Protein AF-0000000070935917 (afdb_homodimer)

pLDDT: mean 79.62, std 14.54, range [25.77, 95.5]

Foldseek 3Di:
DPLDQAQEDEQEFAAFAFAAPLFADPVVLVVRLVGLPVSSVVRCVVCVVRNLVDAQGEYEYEAAPLLVDPFGRRRSRSVSRVNVVVVQVVCQVVCVVSNYHYAYEYEYLAPDVNLPLVRRLVNLVNRRVRHDPVVCVQQDPVNSVLLSVQVSVVSVVAHHHPCVQRVVLVCCRSPPPDRDNYDYHDDPVVVVVSVVCVVDDVVVNVVVSVVRRDDDRPPPPPPD/DPLDQAQEDEQEFAAFAFAAPLFADPVVLVVRLVGLPVSSVVRCVVCVVRNLVDAQGEYEYEAAPLLVDPFGRRRSRSVSRVNVVVVQVVCQVVCVVSNYHYAYEYEYLAPDVNLPLVRRLVNLVNRRVRHDPVVCVQQDPVNSVLLSVQVSVVSVVAHHHPCVQRVVLVCCRSPPPDRDNYDYHGDPVVVVVSVVCVVDDVVVNVVVSVVRRDDDSPPPPPPD

Structure (mmCIF, N/CA/C/O backbone):
data_AF-0000000070935917-model_v1
#
loop_
_entity.id
_entity.type
_entity.pdbx_description
1 polymer 'Dehydrogenase, putative'
#
loop_
_atom_site.group_PDB
_atom_site.id
_atom_site.type_symbol
_atom_site.label_atom_id
_atom_site.label_alt_id
_atom_site.label_comp_id
_atom_site.label_asym_id
_atom_site.label_entity_id
_atom_site.label_seq_id
_atom_site.pdbx_PDB_ins_code
_atom_site.Cartn_x
_atom_site.Cartn_y
_atom_site.Cartn_z
_atom_site.occupancy
_atom_site.B_iso_or_equiv
_atom_site.auth_seq_id
_atom_site.auth_comp_id
_atom_site.auth_asym_id
_atom_site.auth_atom_id
_atom_site.pdbx_PDB_model_num
ATOM 1 N N . MET A 1 1 ? 21.953 -15.141 -29.781 1 29.53 1 MET A N 1
ATOM 2 C CA . MET A 1 1 ? 22.469 -14.352 -28.672 1 29.53 1 MET A CA 1
ATOM 3 C C . MET A 1 1 ? 22.125 -15.008 -27.328 1 29.53 1 MET A C 1
ATOM 5 O O . MET A 1 1 ? 20.969 -15.344 -27.078 1 29.53 1 MET A O 1
ATOM 9 N N . SER A 1 2 ? 22.938 -15.688 -26.672 1 35.59 2 SER A N 1
ATOM 10 C CA . SER A 1 2 ? 22.828 -16.5 -25.469 1 35.59 2 SER A CA 1
ATOM 11 C C . SER A 1 2 ? 22.109 -15.758 -24.359 1 35.59 2 SER A C 1
ATOM 13 O O . SER A 1 2 ? 22.578 -14.727 -23.875 1 35.59 2 SER A O 1
ATOM 15 N N . ILE A 1 3 ? 20.953 -15.406 -24.516 1 44.88 3 ILE A N 1
ATOM 16 C CA . ILE A 1 3 ? 20.25 -14.602 -23.516 1 44.88 3 ILE A CA 1
ATOM 17 C C . ILE A 1 3 ? 20.609 -15.102 -22.125 1 44.88 3 ILE A C 1
ATOM 19 O O . ILE A 1 3 ? 20.375 -16.266 -21.781 1 44.88 3 ILE A O 1
ATOM 23 N N . ALA A 1 4 ? 21.703 -14.57 -21.516 1 51.06 4 ALA A N 1
ATOM 24 C CA . ALA A 1 4 ? 22.406 -14.766 -20.266 1 51.06 4 ALA A CA 1
ATOM 25 C C . ALA A 1 4 ? 21.438 -14.891 -19.094 1 51.06 4 ALA A C 1
ATOM 27 O O . ALA A 1 4 ? 20.344 -14.336 -19.141 1 51.06 4 ALA A O 1
ATOM 28 N N . ALA A 1 5 ? 21.531 -15.992 -18.391 1 67.06 5 ALA A N 1
ATOM 29 C CA . ALA A 1 5 ? 20.859 -16.312 -17.141 1 67.06 5 ALA A CA 1
ATOM 30 C C . ALA A 1 5 ? 21.031 -15.195 -16.125 1 67.06 5 ALA A C 1
ATOM 32 O O . ALA A 1 5 ? 22.078 -14.539 -16.078 1 67.06 5 ALA A O 1
ATOM 33 N N . LEU A 1 6 ? 19.938 -14.492 -15.805 1 73 6 LEU A N 1
ATOM 34 C CA . LEU A 1 6 ? 19.953 -13.461 -14.773 1 73 6 LEU A CA 1
ATOM 35 C C . LEU A 1 6 ? 19.875 -14.078 -13.383 1 73 6 LEU A C 1
ATOM 37 O O . LEU A 1 6 ? 19 -14.906 -13.117 1 73 6 LEU A O 1
ATOM 41 N N . TRP A 1 7 ? 20.844 -13.844 -12.57 1 82.88 7 TRP A N 1
ATOM 42 C CA . TRP A 1 7 ? 20.906 -14.391 -11.219 1 82.88 7 TRP A CA 1
ATOM 43 C C . TRP A 1 7 ? 20.047 -13.57 -10.258 1 82.88 7 TRP A C 1
ATOM 45 O O . TRP A 1 7 ? 19.375 -14.133 -9.391 1 82.88 7 TRP A O 1
ATOM 55 N N . ALA A 1 8 ? 20.141 -12.289 -10.516 1 88.62 8 ALA A N 1
ATOM 56 C CA . ALA A 1 8 ? 19.422 -11.445 -9.578 1 88.62 8 ALA A CA 1
ATOM 57 C C . ALA A 1 8 ? 18.984 -10.141 -10.242 1 88.62 8 ALA A C 1
ATOM 59 O O . ALA A 1 8 ? 19.609 -9.68 -11.188 1 88.62 8 ALA A O 1
ATOM 60 N N . VAL A 1 9 ? 17.922 -9.617 -9.82 1 88.38 9 VAL A N 1
ATOM 61 C CA . VAL A 1 9 ? 17.469 -8.281 -10.195 1 88.38 9 VAL A CA 1
ATOM 62 C C . VAL A 1 9 ? 17.219 -7.453 -8.945 1 88.38 9 VAL A C 1
ATOM 64 O O . VAL A 1 9 ? 16.672 -7.957 -7.957 1 88.38 9 VAL A O 1
ATOM 67 N N . VAL A 1 10 ? 17.766 -6.281 -8.969 1 88.38 10 VAL A N 1
ATOM 68 C CA . VAL A 1 10 ? 17.516 -5.324 -7.895 1 88.38 10 VAL A CA 1
ATOM 69 C C . VAL A 1 10 ? 16.625 -4.188 -8.406 1 88.38 10 VAL A C 1
ATOM 71 O O . VAL A 1 10 ? 17.031 -3.445 -9.312 1 88.38 10 VAL A O 1
ATOM 74 N N . ALA A 1 11 ? 15.477 -4.105 -7.91 1 89.5 11 ALA A N 1
ATOM 75 C CA . ALA A 1 11 ? 14.57 -3.012 -8.242 1 89.5 11 ALA A CA 1
ATOM 76 C C . ALA A 1 11 ? 14.641 -1.902 -7.199 1 89.5 11 ALA A C 1
ATOM 78 O O . ALA A 1 11 ? 14.125 -2.053 -6.09 1 89.5 11 ALA A O 1
ATOM 79 N N . ASN A 1 12 ? 15.219 -0.738 -7.461 1 78.12 12 ASN A N 1
ATOM 80 C CA . ASN A 1 12 ? 15.461 0.344 -6.512 1 78.12 12 ASN A CA 1
ATOM 81 C C . ASN A 1 12 ? 14.805 1.645 -6.965 1 78.12 12 ASN A C 1
ATOM 83 O O . ASN A 1 12 ? 14.922 2.672 -6.293 1 78.12 12 ASN A O 1
ATOM 87 N N . ALA A 1 13 ? 13.883 1.7 -7.727 1 71.38 13 ALA A N 1
ATOM 88 C CA . ALA A 1 13 ? 13.281 2.965 -8.133 1 71.38 13 ALA A CA 1
ATOM 89 C C . ALA A 1 13 ? 12.422 3.551 -7.02 1 71.38 13 ALA A C 1
ATOM 91 O O . ALA A 1 13 ? 11.703 2.82 -6.332 1 71.38 13 ALA A O 1
ATOM 92 N N . GLY A 1 14 ? 12.797 4.824 -6.664 1 74.5 14 GLY A N 1
ATOM 93 C CA . GLY A 1 14 ? 11.961 5.477 -5.672 1 74.5 14 GLY A CA 1
ATOM 94 C C . GLY A 1 14 ? 12.211 6.969 -5.566 1 74.5 14 GLY A C 1
ATOM 95 O O . GLY A 1 14 ? 13.328 7.438 -5.824 1 74.5 14 GLY A O 1
ATOM 96 N N . MET A 1 15 ? 11.195 7.672 -5.5 1 76.81 15 MET A N 1
ATOM 97 C CA . MET A 1 15 ? 11.242 9.102 -5.207 1 76.81 15 MET A CA 1
ATOM 98 C C . MET A 1 15 ? 10.477 9.414 -3.924 1 76.81 15 MET A C 1
ATOM 100 O O . MET A 1 15 ? 9.469 8.773 -3.625 1 76.81 15 MET A O 1
ATOM 104 N N . MET A 1 16 ? 11.07 10.32 -3.258 1 78.25 16 MET A N 1
ATOM 105 C CA . MET A 1 16 ? 10.383 10.773 -2.055 1 78.25 16 MET A CA 1
ATOM 106 C C . MET A 1 16 ? 9.547 12.016 -2.342 1 78.25 16 MET A C 1
ATOM 108 O O . MET A 1 16 ? 9.945 12.867 -3.133 1 78.25 16 MET A O 1
ATOM 112 N N . SER A 1 17 ? 8.477 12.117 -1.799 1 79.88 17 SER A N 1
ATOM 113 C CA . SER A 1 17 ? 7.621 13.297 -1.825 1 79.88 17 SER A CA 1
ATOM 114 C C . SER A 1 17 ? 7.09 13.625 -0.435 1 79.88 17 SER A C 1
ATOM 116 O O . SER A 1 17 ? 6.664 12.727 0.301 1 79.88 17 SER A O 1
ATOM 118 N N . ALA A 1 18 ? 7.266 14.891 -0.138 1 82.06 18 ALA A N 1
ATOM 119 C CA . ALA A 1 18 ? 6.785 15.336 1.167 1 82.06 18 ALA A CA 1
ATOM 120 C C . ALA A 1 18 ? 5.707 16.406 1.019 1 82.06 18 ALA A C 1
ATOM 122 O O . ALA A 1 18 ? 5.75 17.219 0.088 1 82.06 18 ALA A O 1
ATOM 123 N N . GLY A 1 19 ? 4.852 16.391 1.912 1 86.31 19 GLY A N 1
ATOM 124 C CA . GLY A 1 19 ? 3.725 17.297 1.941 1 86.31 19 GLY A CA 1
ATOM 125 C C . GLY A 1 19 ? 2.463 16.688 2.518 1 86.31 19 GLY A C 1
ATOM 126 O O . GLY A 1 19 ? 2.375 15.461 2.66 1 86.31 19 GLY A O 1
ATOM 127 N N . GLU A 1 20 ? 1.587 17.547 2.869 1 88.44 20 GLU A N 1
ATOM 128 C CA . GLU A 1 20 ? 0.308 17.047 3.355 1 88.44 20 GLU A CA 1
ATOM 129 C C . GLU A 1 20 ? -0.547 16.516 2.209 1 88.44 20 GLU A C 1
ATOM 131 O O . GLU A 1 20 ? -0.36 16.906 1.056 1 88.44 20 GLU A O 1
ATOM 136 N N . LEU A 1 21 ? -1.466 15.703 2.496 1 90.5 21 LEU A N 1
ATOM 137 C CA . LEU A 1 21 ? -2.287 15 1.517 1 90.5 21 LEU A CA 1
ATOM 138 C C . LEU A 1 21 ? -3.084 15.984 0.667 1 90.5 21 LEU A C 1
ATOM 140 O O . LEU A 1 21 ? -3.377 15.711 -0.499 1 90.5 21 LEU A O 1
ATOM 144 N N . GLU A 1 22 ? -3.395 17.109 1.253 1 90.38 22 GLU A N 1
ATOM 145 C CA . GLU A 1 22 ? -4.195 18.078 0.511 1 90.38 22 GLU A CA 1
ATOM 146 C C . GLU A 1 22 ? -3.322 18.938 -0.406 1 90.38 22 GLU A C 1
ATOM 148 O O . GLU A 1 22 ? -3.834 19.703 -1.226 1 90.38 22 GLU A O 1
ATOM 153 N N . TRP A 1 23 ? -2.084 18.766 -0.272 1 90 23 TRP A N 1
ATOM 154 C CA . TRP A 1 23 ? -1.171 19.594 -1.049 1 90 23 TRP A CA 1
ATOM 155 C C . TRP A 1 23 ? -0.775 18.906 -2.35 1 90 23 TRP A C 1
ATOM 157 O O . TRP A 1 23 ? -0.753 17.672 -2.424 1 90 23 TRP A O 1
ATOM 167 N N . GLY A 1 24 ? -0.461 19.766 -3.408 1 86.25 24 GLY A N 1
ATOM 168 C CA . GLY A 1 24 ? 0.058 19.234 -4.66 1 86.25 24 GLY A CA 1
ATOM 169 C C . GLY A 1 24 ? -1.029 18.906 -5.664 1 86.25 24 GLY A C 1
ATOM 170 O O . GLY A 1 24 ? -2.219 19.031 -5.363 1 86.25 24 GLY A O 1
ATOM 171 N N . SER A 1 25 ? -0.598 18.484 -6.789 1 85.38 25 SER A N 1
ATOM 172 C CA . SER A 1 25 ? -1.517 18.109 -7.863 1 85.38 25 SER A CA 1
ATOM 173 C C . SER A 1 25 ? -1.709 16.609 -7.93 1 85.38 25 SER A C 1
ATOM 175 O O . SER A 1 25 ? -0.859 15.844 -7.461 1 85.38 25 SER A O 1
ATOM 177 N N . SER A 1 26 ? -2.834 16.234 -8.508 1 87.5 26 SER A N 1
ATOM 178 C CA . SER A 1 26 ? -3.105 14.82 -8.727 1 87.5 26 SER A CA 1
ATOM 179 C C . SER A 1 26 ? -2.055 14.188 -9.633 1 87.5 26 SER A C 1
ATOM 181 O O . SER A 1 26 ? -1.711 13.016 -9.469 1 87.5 26 SER A O 1
ATOM 183 N N . ASP A 1 27 ? -1.574 14.938 -10.508 1 89.62 27 ASP A N 1
ATOM 184 C CA . ASP A 1 27 ? -0.59 14.43 -11.461 1 89.62 27 ASP A CA 1
ATOM 185 C C . ASP A 1 27 ? 0.722 14.086 -10.758 1 89.62 27 ASP A C 1
ATOM 187 O O . ASP A 1 27 ? 1.396 13.125 -11.141 1 89.62 27 ASP A O 1
ATOM 191 N N . SER A 1 28 ? 1.029 14.852 -9.812 1 88 28 SER A N 1
ATOM 192 C CA . SER A 1 28 ? 2.26 14.586 -9.078 1 88 28 SER A CA 1
ATOM 193 C C . SER A 1 28 ? 2.172 13.266 -8.312 1 88 28 SER A C 1
ATOM 195 O O . SER A 1 28 ? 3.156 12.523 -8.227 1 88 28 SER A O 1
ATOM 197 N N . VAL A 1 29 ? 1.066 13.016 -7.812 1 90.56 29 VAL A N 1
ATOM 198 C CA . VAL A 1 29 ? 0.858 11.773 -7.074 1 90.56 29 VAL A CA 1
ATOM 199 C C . VAL A 1 29 ? 0.938 10.586 -8.031 1 90.56 29 VAL A C 1
ATOM 201 O O . VAL A 1 29 ? 1.59 9.586 -7.734 1 90.56 29 VAL A O 1
ATOM 204 N N . ARG A 1 30 ? 0.267 10.734 -9.141 1 93.31 30 ARG A N 1
ATOM 205 C CA . ARG A 1 30 ? 0.304 9.68 -10.141 1 93.31 30 ARG A CA 1
ATOM 206 C C . ARG A 1 30 ? 1.732 9.414 -10.609 1 93.31 30 ARG A C 1
ATOM 208 O O . ARG A 1 30 ? 2.121 8.258 -10.805 1 93.31 30 ARG A O 1
ATOM 215 N N . TYR A 1 31 ? 2.443 10.445 -10.781 1 91.69 31 TYR A N 1
ATOM 216 C CA . TYR A 1 31 ? 3.828 10.297 -11.211 1 91.69 31 TYR A CA 1
ATOM 217 C C . TYR A 1 31 ? 4.648 9.555 -10.164 1 91.69 31 TYR A C 1
ATOM 219 O O . TYR A 1 31 ? 5.484 8.711 -10.5 1 91.69 31 TYR A O 1
ATOM 227 N N . LEU A 1 32 ? 4.453 9.922 -8.953 1 91.19 32 LEU A N 1
ATOM 228 C CA . LEU A 1 32 ? 5.117 9.227 -7.855 1 91.19 32 LEU A CA 1
ATOM 229 C C . LEU A 1 32 ? 4.852 7.73 -7.914 1 91.19 32 LEU A C 1
ATOM 231 O O . LEU A 1 32 ? 5.777 6.922 -7.785 1 91.19 32 LEU A O 1
ATOM 235 N N . PHE A 1 33 ? 3.639 7.316 -8.133 1 94.81 33 PHE A N 1
ATOM 236 C CA . PHE A 1 33 ? 3.271 5.906 -8.211 1 94.81 33 PHE A CA 1
ATOM 237 C C . PHE A 1 33 ? 3.867 5.262 -9.461 1 94.81 33 PHE A C 1
ATOM 239 O O . PHE A 1 33 ? 4.219 4.082 -9.445 1 94.81 33 PHE A O 1
ATOM 246 N N . GLU A 1 34 ? 3.881 6.051 -10.531 1 94.81 34 GLU A N 1
ATOM 247 C CA . GLU A 1 34 ? 4.496 5.543 -11.758 1 94.81 34 GLU A CA 1
ATOM 248 C C . GLU A 1 34 ? 5.941 5.117 -11.508 1 94.81 34 GLU A C 1
ATOM 250 O O . GLU A 1 34 ? 6.379 4.074 -12 1 94.81 34 GLU A O 1
ATOM 255 N N . VAL A 1 35 ? 6.625 5.867 -10.781 1 92.38 35 VAL A N 1
ATOM 256 C CA . VAL A 1 35 ? 8.039 5.617 -10.523 1 92.38 35 VAL A CA 1
ATOM 257 C C . VAL A 1 35 ? 8.18 4.559 -9.43 1 92.38 35 VAL A C 1
ATOM 259 O O . VAL A 1 35 ? 8.797 3.512 -9.641 1 92.38 35 VAL A O 1
ATOM 262 N N . ASN A 1 36 ? 7.566 4.781 -8.297 1 92.81 36 ASN A N 1
ATOM 263 C CA . ASN A 1 36 ? 7.816 3.982 -7.102 1 92.81 36 ASN A CA 1
ATOM 264 C C . ASN A 1 36 ? 7.145 2.617 -7.188 1 92.81 36 ASN A C 1
ATOM 266 O O . ASN A 1 36 ? 7.625 1.645 -6.605 1 92.81 36 ASN A O 1
ATOM 270 N N . VAL A 1 37 ? 6.012 2.551 -7.875 1 95.44 37 VAL A N 1
ATOM 271 C CA . VAL A 1 37 ? 5.223 1.322 -7.848 1 95.44 37 VAL A CA 1
ATOM 272 C C . VAL A 1 37 ? 5.293 0.633 -9.203 1 95.44 37 VAL A C 1
ATOM 274 O O . VAL A 1 37 ? 5.906 -0.428 -9.344 1 95.44 37 VAL A O 1
ATOM 277 N N . PHE A 1 38 ? 4.852 1.309 -10.234 1 95.44 38 PHE A N 1
ATOM 278 C CA . PHE A 1 38 ? 4.75 0.665 -11.539 1 95.44 38 PHE A CA 1
ATOM 279 C C . PHE A 1 38 ? 6.133 0.457 -12.148 1 95.44 38 PHE A C 1
ATOM 281 O O . PHE A 1 38 ? 6.359 -0.518 -12.867 1 95.44 38 PHE A O 1
ATOM 288 N N . GLY A 1 39 ? 7.02 1.406 -11.898 1 93.5 39 GLY A N 1
ATOM 289 C CA . GLY A 1 39 ? 8.391 1.188 -12.32 1 93.5 39 GLY A CA 1
ATOM 290 C C . GLY A 1 39 ? 9 -0.08 -11.742 1 93.5 39 GLY A C 1
ATOM 291 O O . GLY A 1 39 ? 9.625 -0.855 -12.469 1 93.5 39 GLY A O 1
ATOM 292 N N . VAL A 1 40 ? 8.781 -0.301 -10.484 1 93.62 40 VAL A N 1
ATOM 293 C CA . VAL A 1 40 ? 9.281 -1.485 -9.805 1 93.62 40 VAL A CA 1
ATOM 294 C C . VAL A 1 40 ? 8.625 -2.736 -10.375 1 93.62 40 VAL A C 1
ATOM 296 O O . VAL A 1 40 ? 9.305 -3.709 -10.703 1 93.62 40 VAL A O 1
ATOM 299 N N . VAL A 1 41 ? 7.324 -2.74 -10.508 1 94.56 41 VAL A N 1
ATOM 300 C CA . VAL A 1 41 ? 6.562 -3.867 -11.039 1 94.56 41 VAL A CA 1
ATOM 301 C C . VAL A 1 41 ? 7.07 -4.227 -12.438 1 94.56 41 VAL A C 1
ATOM 303 O O . VAL A 1 41 ? 7.316 -5.398 -12.734 1 94.56 41 VAL A O 1
ATOM 306 N N . ASN A 1 42 ? 7.242 -3.219 -13.242 1 93 42 ASN A N 1
ATOM 307 C CA . ASN A 1 42 ? 7.648 -3.438 -14.633 1 93 42 ASN A CA 1
ATOM 308 C C . ASN A 1 42 ? 9.047 -4.047 -14.719 1 93 42 ASN A C 1
ATOM 310 O O . ASN A 1 42 ? 9.273 -4.973 -15.492 1 93 42 ASN A O 1
ATOM 314 N N . VAL A 1 43 ? 9.953 -3.555 -13.945 1 92.25 43 VAL A N 1
ATOM 315 C CA . VAL A 1 43 ? 11.32 -4.055 -13.945 1 92.25 43 VAL A CA 1
ATOM 316 C C . VAL A 1 43 ? 11.336 -5.523 -13.531 1 92.25 43 VAL A C 1
ATOM 318 O O . VAL A 1 43 ? 11.984 -6.348 -14.18 1 92.25 43 VAL A O 1
ATOM 321 N N . VAL A 1 44 ? 10.625 -5.848 -12.547 1 93.31 44 VAL A N 1
ATOM 322 C CA . VAL A 1 44 ? 10.609 -7.211 -12.039 1 93.31 44 VAL A CA 1
ATOM 323 C C . VAL A 1 44 ? 9.953 -8.141 -13.062 1 93.31 44 VAL A C 1
ATOM 325 O O . VAL A 1 44 ? 10.492 -9.203 -13.383 1 93.31 44 VAL A O 1
ATOM 328 N N . LYS A 1 45 ? 8.812 -7.758 -13.547 1 91.75 45 LYS A N 1
ATOM 329 C CA . LYS A 1 45 ? 8.094 -8.57 -14.531 1 91.75 45 LYS A CA 1
ATOM 330 C C . LYS A 1 45 ? 8.969 -8.867 -15.742 1 91.75 45 LYS A C 1
ATOM 332 O O . LYS A 1 45 ? 8.938 -9.977 -16.281 1 91.75 45 LYS A O 1
ATOM 337 N N . MET A 1 46 ? 9.688 -7.883 -16.156 1 88.62 46 MET A N 1
ATOM 338 C CA . MET A 1 46 ? 10.555 -8.039 -17.328 1 88.62 46 MET A CA 1
ATOM 339 C C . MET A 1 46 ? 11.695 -9.016 -17.031 1 88.62 46 MET A C 1
ATOM 341 O O . MET A 1 46 ? 12.164 -9.711 -17.922 1 88.62 46 MET A O 1
ATOM 345 N N . ALA A 1 47 ? 12.078 -9.094 -15.82 1 91.06 47 ALA A N 1
ATOM 346 C CA . ALA A 1 47 ? 13.234 -9.906 -15.438 1 91.06 47 ALA A CA 1
ATOM 347 C C . ALA A 1 47 ? 12.828 -11.352 -15.188 1 91.06 47 ALA A C 1
ATOM 349 O O . ALA A 1 47 ? 13.656 -12.266 -15.305 1 91.06 47 ALA A O 1
ATOM 350 N N . LEU A 1 48 ? 11.586 -11.609 -14.875 1 91.06 48 LEU A N 1
ATOM 351 C CA . LEU A 1 48 ? 11.125 -12.898 -14.352 1 91.06 48 LEU A CA 1
ATOM 352 C C . LEU A 1 48 ? 11.375 -14.008 -15.367 1 91.06 48 LEU A C 1
ATOM 354 O O . LEU A 1 48 ? 11.867 -15.086 -15.008 1 91.06 48 LEU A O 1
ATOM 358 N N . PRO A 1 49 ? 11.102 -13.781 -16.672 1 87.19 49 PRO A N 1
ATOM 359 C CA . PRO A 1 49 ? 11.359 -14.852 -17.641 1 87.19 49 PRO A CA 1
ATOM 360 C C . PRO A 1 49 ? 12.828 -15.281 -17.672 1 87.19 49 PRO A C 1
ATOM 362 O O . PRO A 1 49 ? 13.133 -16.453 -17.922 1 87.19 49 PRO A O 1
ATOM 365 N N . PHE A 1 50 ? 13.695 -14.391 -17.344 1 87.56 50 PHE A N 1
ATOM 366 C CA . PHE A 1 50 ? 15.125 -14.68 -17.344 1 87.56 50 PHE A CA 1
ATOM 367 C C . PHE A 1 50 ? 15.555 -15.312 -16.016 1 87.56 50 PHE A C 1
ATOM 369 O O . PHE A 1 50 ? 16.484 -16.125 -15.984 1 87.56 50 PHE A O 1
ATOM 376 N N . LEU A 1 51 ? 14.883 -14.945 -15.031 1 89.5 51 LEU A N 1
ATOM 377 C CA . LEU A 1 51 ? 15.203 -15.461 -13.703 1 89.5 51 LEU A CA 1
ATOM 378 C C . LEU A 1 51 ? 14.773 -16.922 -13.57 1 89.5 51 LEU A C 1
ATOM 380 O O . LEU A 1 51 ? 15.43 -17.703 -12.883 1 89.5 51 LEU A O 1
ATOM 384 N N . ARG A 1 52 ? 13.758 -17.266 -14.234 1 85.88 52 ARG A N 1
ATOM 385 C CA . ARG A 1 52 ? 13.227 -18.625 -14.156 1 85.88 52 ARG A CA 1
ATOM 386 C C . ARG A 1 52 ? 14.219 -19.641 -14.719 1 85.88 52 ARG A C 1
ATOM 388 O O . ARG A 1 52 ? 14.141 -20.828 -14.406 1 85.88 52 ARG A O 1
ATOM 395 N N . ARG A 1 53 ? 15.109 -19.172 -15.469 1 83 53 ARG A N 1
ATOM 396 C CA . ARG A 1 53 ? 16.078 -20.047 -16.125 1 83 53 ARG A CA 1
ATOM 397 C C . ARG A 1 53 ? 17.25 -20.359 -15.188 1 83 53 ARG A C 1
ATOM 399 O O . ARG A 1 53 ? 18.094 -21.188 -15.508 1 83 53 ARG A O 1
ATOM 406 N N . THR A 1 54 ? 17.281 -19.672 -14.117 1 82.81 54 THR A N 1
ATOM 407 C CA . THR A 1 54 ? 18.375 -19.812 -13.156 1 82.81 54 THR A CA 1
ATOM 408 C C . THR A 1 54 ? 17.859 -20.375 -11.836 1 82.81 54 THR A C 1
ATOM 410 O O . THR A 1 54 ? 16.859 -19.906 -11.305 1 82.81 54 THR A O 1
ATOM 413 N N . GLN A 1 55 ? 18.516 -21.359 -11.461 1 81.31 55 GLN A N 1
ATOM 414 C CA . GLN A 1 55 ? 18.156 -21.938 -10.172 1 81.31 55 GLN A CA 1
ATOM 415 C C . GLN A 1 55 ? 18.469 -20.969 -9.031 1 81.31 55 GLN A C 1
ATOM 417 O O . GLN A 1 55 ? 19.547 -20.359 -9.008 1 81.31 55 GLN A O 1
ATOM 422 N N . ASN A 1 56 ? 17.578 -20.766 -8.156 1 82.44 56 ASN A N 1
ATOM 423 C CA . ASN A 1 56 ? 17.703 -19.938 -6.965 1 82.44 56 ASN A CA 1
ATOM 424 C C . ASN A 1 56 ? 17.922 -18.469 -7.332 1 82.44 56 ASN A C 1
ATOM 426 O O . ASN A 1 56 ? 18.719 -17.781 -6.691 1 82.44 56 ASN A O 1
ATOM 430 N N . ALA A 1 57 ? 17.359 -18.094 -8.453 1 89.69 57 ALA A N 1
ATOM 431 C CA . ALA A 1 57 ? 17.422 -16.688 -8.82 1 89.69 57 ALA A CA 1
ATOM 432 C C . ALA A 1 57 ? 16.766 -15.82 -7.75 1 89.69 57 ALA A C 1
ATOM 434 O O . ALA A 1 57 ? 16.047 -16.328 -6.879 1 89.69 57 ALA A O 1
ATOM 435 N N . ARG A 1 58 ? 17.109 -14.5 -7.793 1 91.62 58 ARG A N 1
ATOM 436 C CA . ARG A 1 58 ? 16.672 -13.656 -6.695 1 91.62 58 ARG A CA 1
ATOM 437 C C . ARG A 1 58 ? 16.125 -12.328 -7.215 1 91.62 58 ARG A C 1
ATOM 439 O O . ARG A 1 58 ? 16.641 -11.781 -8.195 1 91.62 58 ARG A O 1
ATOM 446 N N . VAL A 1 59 ? 15.156 -11.922 -6.609 1 93.38 59 VAL A N 1
ATOM 447 C CA . VAL A 1 59 ? 14.641 -10.57 -6.777 1 93.38 59 VAL A CA 1
ATOM 448 C C . VAL A 1 59 ? 14.812 -9.789 -5.48 1 93.38 59 VAL A C 1
ATOM 450 O O . VAL A 1 59 ? 14.383 -10.234 -4.414 1 93.38 59 VAL A O 1
ATOM 453 N N . VAL A 1 60 ? 15.484 -8.688 -5.559 1 92.75 60 VAL A N 1
ATOM 454 C CA . VAL A 1 60 ? 15.656 -7.797 -4.418 1 92.75 60 VAL A CA 1
ATOM 455 C C . VAL A 1 60 ? 14.906 -6.488 -4.672 1 92.75 60 VAL A C 1
ATOM 457 O O . VAL A 1 60 ? 15.172 -5.801 -5.66 1 92.75 60 VAL A O 1
ATOM 460 N N . ILE A 1 61 ? 13.984 -6.199 -3.824 1 92.69 61 ILE A N 1
ATOM 461 C CA . ILE A 1 61 ? 13.172 -4.996 -3.959 1 92.69 61 ILE A CA 1
ATOM 462 C C . ILE A 1 61 ? 13.5 -4.023 -2.832 1 92.69 61 ILE A C 1
ATOM 464 O O . ILE A 1 61 ? 13.453 -4.383 -1.654 1 92.69 61 ILE A O 1
ATOM 468 N N . VAL A 1 62 ? 13.758 -2.824 -3.205 1 86.69 62 VAL A N 1
ATOM 469 C CA . VAL A 1 62 ? 14.047 -1.797 -2.209 1 86.69 62 VAL A CA 1
ATOM 470 C C . VAL A 1 62 ? 12.758 -1.104 -1.789 1 86.69 62 VAL A C 1
ATOM 472 O O . VAL A 1 62 ? 12.164 -0.353 -2.568 1 86.69 62 VAL A O 1
ATOM 475 N N . ALA A 1 63 ? 12.359 -1.389 -0.652 1 86.62 63 ALA A N 1
ATOM 476 C CA . ALA A 1 63 ? 11.18 -0.775 -0.051 1 86.62 63 ALA A CA 1
ATOM 477 C C . ALA A 1 63 ? 11.57 0.281 0.978 1 86.62 63 ALA A C 1
ATOM 479 O O . ALA A 1 63 ? 12.391 1.159 0.693 1 86.62 63 ALA A O 1
ATOM 480 N N . SER A 1 64 ? 10.82 0.333 2.076 1 78.81 64 SER A N 1
ATOM 481 C CA . SER A 1 64 ? 11.062 1.286 3.154 1 78.81 64 SER A CA 1
ATOM 482 C C . SER A 1 64 ? 10.258 0.93 4.398 1 78.81 64 SER A C 1
ATOM 484 O O . SER A 1 64 ? 9.258 0.212 4.316 1 78.81 64 SER A O 1
ATOM 486 N N . VAL A 1 65 ? 10.75 1.377 5.492 1 76.62 65 VAL A N 1
ATOM 487 C CA . VAL A 1 65 ? 9.953 1.269 6.707 1 76.62 65 VAL A CA 1
ATOM 488 C C . VAL A 1 65 ? 8.656 2.055 6.543 1 76.62 65 VAL A C 1
ATOM 490 O O . VAL A 1 65 ? 7.633 1.714 7.145 1 76.62 65 VAL A O 1
ATOM 493 N N . ALA A 1 66 ? 8.75 3.021 5.664 1 74.44 66 ALA A N 1
ATOM 494 C CA . ALA A 1 66 ? 7.566 3.816 5.328 1 74.44 66 ALA A CA 1
ATOM 495 C C . ALA A 1 66 ? 6.531 2.973 4.594 1 74.44 66 ALA A C 1
ATOM 497 O O . ALA A 1 66 ? 5.414 3.434 4.34 1 74.44 66 ALA A O 1
ATOM 498 N N . GLY A 1 67 ? 6.824 1.803 4.332 1 81.62 67 GLY A N 1
ATOM 499 C CA . GLY A 1 67 ? 5.887 0.859 3.744 1 81.62 67 GLY A CA 1
ATOM 500 C C . GLY A 1 67 ? 5.113 0.062 4.777 1 81.62 67 GLY A C 1
ATOM 501 O O . GLY A 1 67 ? 4.223 -0.715 4.43 1 81.62 67 GLY A O 1
ATOM 502 N N . ARG A 1 68 ? 5.398 0.33 5.977 1 78.94 68 ARG A N 1
ATOM 503 C CA . ARG A 1 68 ? 4.738 -0.403 7.051 1 78.94 68 ARG A CA 1
ATOM 504 C C . ARG A 1 68 ? 4.016 0.55 8 1 78.94 68 ARG A C 1
ATOM 506 O O . ARG A 1 68 ? 3.064 0.157 8.68 1 78.94 68 ARG A O 1
ATOM 513 N N . VAL A 1 69 ? 4.52 1.716 8.031 1 80.75 69 VAL A N 1
ATOM 514 C CA . VAL A 1 69 ? 3.916 2.764 8.852 1 80.75 69 VAL A CA 1
ATOM 515 C C . VAL A 1 69 ? 3.777 4.043 8.031 1 80.75 69 VAL A C 1
ATOM 517 O O . VAL A 1 69 ? 4.695 4.426 7.305 1 80.75 69 VAL A O 1
ATOM 520 N N . THR A 1 70 ? 2.648 4.66 8.203 1 87 70 THR A N 1
ATOM 521 C CA . THR A 1 70 ? 2.416 5.891 7.445 1 87 70 THR A CA 1
ATOM 522 C C . THR A 1 70 ? 2.678 7.117 8.312 1 87 70 THR A C 1
ATOM 524 O O . THR A 1 70 ? 2.02 7.309 9.336 1 87 70 THR A O 1
ATOM 527 N N . TYR A 1 71 ? 3.561 7.93 7.867 1 82.56 71 TYR A N 1
ATOM 528 C CA . TYR A 1 71 ? 3.916 9.148 8.586 1 82.56 71 TYR A CA 1
ATOM 529 C C . TYR A 1 71 ? 3.186 10.359 8.008 1 82.56 71 TYR A C 1
ATOM 531 O O . TYR A 1 71 ? 3.113 10.516 6.785 1 82.56 71 TYR A O 1
ATOM 539 N N . PRO A 1 72 ? 2.703 11.164 8.977 1 84 72 PRO A N 1
ATOM 540 C CA . PRO A 1 72 ? 2.133 12.414 8.469 1 84 72 PRO A CA 1
ATOM 541 C C . PRO A 1 72 ? 3.16 13.281 7.738 1 84 72 PRO A C 1
ATOM 543 O O . PRO A 1 72 ? 4.316 13.367 8.164 1 84 72 PRO A O 1
ATOM 546 N N . GLY A 1 73 ? 2.74 13.852 6.633 1 85.81 73 GLY A N 1
ATOM 547 C CA . GLY A 1 73 ? 3.65 14.648 5.828 1 85.81 73 GLY A CA 1
ATOM 548 C C . GLY A 1 73 ? 4.359 13.844 4.754 1 85.81 73 GLY A C 1
ATOM 549 O O . GLY A 1 73 ? 5.016 14.414 3.879 1 85.81 73 GLY A O 1
ATOM 550 N N . LEU A 1 74 ? 4.25 12.594 4.84 1 86.19 74 LEU A N 1
ATOM 551 C CA . LEU A 1 74 ? 4.848 11.703 3.855 1 86.19 74 LEU A CA 1
ATOM 552 C C . LEU A 1 74 ? 3.822 10.688 3.352 1 86.19 74 LEU A C 1
ATOM 554 O O . LEU A 1 74 ? 4.184 9.586 2.943 1 86.19 74 LEU A O 1
ATOM 558 N N . ALA A 1 75 ? 2.637 11.078 3.359 1 89.81 75 ALA A N 1
ATOM 559 C CA . ALA A 1 75 ? 1.543 10.133 3.164 1 89.81 75 ALA A CA 1
ATOM 560 C C . ALA A 1 75 ? 1.611 9.5 1.779 1 89.81 75 ALA A C 1
ATOM 562 O O . ALA A 1 75 ? 1.537 8.273 1.647 1 89.81 75 ALA A O 1
ATOM 563 N N . TYR A 1 76 ? 1.778 10.273 0.75 1 92.31 76 TYR A N 1
ATOM 564 C CA . TYR A 1 76 ? 1.784 9.719 -0.597 1 92.31 76 TYR A CA 1
ATOM 565 C C . TYR A 1 76 ? 2.99 8.812 -0.807 1 92.31 76 TYR A C 1
ATOM 567 O O . TYR A 1 76 ? 2.889 7.773 -1.466 1 92.31 76 TYR A O 1
ATOM 575 N N . TYR A 1 77 ? 4.066 9.195 -0.323 1 89.44 77 TYR A N 1
ATOM 576 C CA . TYR A 1 77 ? 5.238 8.336 -0.365 1 89.44 77 TYR A CA 1
ATOM 577 C C . TYR A 1 77 ? 4.965 7.012 0.349 1 89.44 77 TYR A C 1
ATOM 579 O O . TYR A 1 77 ? 5.246 5.941 -0.191 1 89.44 77 TYR A O 1
ATOM 587 N N . CYS A 1 78 ? 4.484 7.133 1.54 1 90.19 78 CYS A N 1
ATOM 588 C CA . CYS A 1 78 ? 4.164 5.941 2.316 1 90.19 78 CYS A CA 1
ATOM 589 C C . CYS A 1 78 ? 3.186 5.047 1.566 1 90.19 78 CYS A C 1
ATOM 591 O O . CYS A 1 78 ? 3.342 3.824 1.55 1 90.19 78 CYS A O 1
ATOM 593 N N . MET A 1 79 ? 2.191 5.637 0.997 1 94.44 79 MET A N 1
ATOM 594 C CA . MET A 1 79 ? 1.231 4.883 0.195 1 94.44 79 MET A CA 1
ATOM 595 C C . MET A 1 79 ? 1.945 4.031 -0.852 1 94.44 79 MET A C 1
ATOM 597 O O . MET A 1 79 ? 1.662 2.842 -0.988 1 94.44 79 MET A O 1
ATOM 601 N N . SER A 1 80 ? 2.828 4.645 -1.577 1 94 80 SER A N 1
ATOM 602 C CA . SER A 1 80 ? 3.553 3.955 -2.639 1 94 80 SER A CA 1
ATOM 603 C C . SER A 1 80 ? 4.395 2.812 -2.08 1 94 80 SER A C 1
ATOM 605 O O . SER A 1 80 ? 4.441 1.728 -2.662 1 94 80 SER A O 1
ATOM 607 N N . LYS A 1 81 ? 4.977 3.086 -1.019 1 90.94 81 LYS A N 1
ATOM 608 C CA . LYS A 1 81 ? 5.855 2.072 -0.441 1 90.94 81 LYS A CA 1
ATOM 609 C C . LYS A 1 81 ? 5.047 0.936 0.181 1 90.94 81 LYS A C 1
ATOM 611 O O . LYS A 1 81 ? 5.48 -0.219 0.165 1 90.94 81 LYS A O 1
ATOM 616 N N . HIS A 1 82 ? 3.92 1.261 0.727 1 92.88 82 HIS A N 1
ATOM 617 C CA . HIS A 1 82 ? 3.018 0.202 1.165 1 92.88 82 HIS A CA 1
ATOM 618 C C . HIS A 1 82 ? 2.641 -0.714 0.006 1 92.88 82 HIS A C 1
ATOM 620 O O . HIS A 1 82 ? 2.6 -1.937 0.164 1 92.88 82 HIS A O 1
ATOM 626 N N . ALA A 1 83 ? 2.334 -0.136 -1.069 1 94.88 83 ALA A N 1
ATOM 627 C CA . ALA A 1 83 ? 2.018 -0.919 -2.262 1 94.88 83 ALA A CA 1
ATOM 628 C C . ALA A 1 83 ? 3.195 -1.802 -2.664 1 94.88 83 ALA A C 1
ATOM 630 O O . ALA A 1 83 ? 3.01 -2.961 -3.041 1 94.88 83 ALA A O 1
ATOM 631 N N . VAL A 1 84 ? 4.359 -1.309 -2.566 1 94.06 84 VAL A N 1
ATOM 632 C CA . VAL A 1 84 ? 5.562 -2.027 -2.973 1 94.06 84 VAL A CA 1
ATOM 633 C C . VAL A 1 84 ? 5.812 -3.195 -2.021 1 94.06 84 VAL A C 1
ATOM 635 O O . VAL A 1 84 ? 6.207 -4.281 -2.453 1 94.06 84 VAL A O 1
ATOM 638 N N . VAL A 1 85 ? 5.66 -2.941 -0.763 1 91.81 85 VAL A N 1
ATOM 639 C CA . VAL A 1 85 ? 5.805 -4.023 0.207 1 91.81 85 VAL A CA 1
ATOM 640 C C . VAL A 1 85 ? 4.805 -5.133 -0.101 1 91.81 85 VAL A C 1
ATOM 642 O O . VAL A 1 85 ? 5.152 -6.316 -0.082 1 91.81 85 VAL A O 1
ATOM 645 N N . SER A 1 86 ? 3.607 -4.754 -0.375 1 93.12 86 SER A N 1
ATOM 646 C CA . SER A 1 86 ? 2.588 -5.727 -0.749 1 93.12 86 SER A CA 1
ATOM 647 C C . SER A 1 86 ? 2.986 -6.488 -2.012 1 93.12 86 SER A C 1
ATOM 649 O O . SER A 1 86 ? 2.799 -7.703 -2.096 1 93.12 86 SER A O 1
ATOM 651 N N . PHE A 1 87 ? 3.52 -5.773 -2.955 1 94.12 87 PHE A N 1
ATOM 652 C CA . PHE A 1 87 ? 4.012 -6.395 -4.18 1 94.12 87 PHE A CA 1
ATOM 653 C C . PHE A 1 87 ? 5.059 -7.457 -3.865 1 94.12 87 PHE A C 1
ATOM 655 O O . PHE A 1 87 ? 4.988 -8.578 -4.379 1 94.12 87 PHE A O 1
ATOM 662 N N . ALA A 1 88 ? 5.977 -7.094 -3.061 1 92.81 88 ALA A N 1
ATOM 663 C CA . ALA A 1 88 ? 7.059 -8.008 -2.693 1 92.81 88 ALA A CA 1
ATOM 664 C C . ALA A 1 88 ? 6.512 -9.258 -2.014 1 92.81 88 ALA A C 1
ATOM 666 O O . ALA A 1 88 ? 6.941 -10.375 -2.318 1 92.81 88 ALA A O 1
ATOM 667 N N . ASP A 1 89 ? 5.621 -9.055 -1.13 1 90.5 89 ASP A N 1
ATOM 668 C CA . ASP A 1 89 ? 5.016 -10.188 -0.432 1 90.5 89 ASP A CA 1
ATOM 669 C C . ASP A 1 89 ? 4.301 -11.117 -1.41 1 90.5 89 ASP A C 1
ATOM 671 O O . ASP A 1 89 ? 4.48 -12.336 -1.36 1 90.5 89 ASP A O 1
ATOM 675 N N . GLY A 1 90 ? 3.482 -10.531 -2.24 1 90.81 90 GLY A N 1
ATOM 676 C CA . GLY A 1 90 ? 2.785 -11.328 -3.24 1 90.81 90 GLY A CA 1
ATOM 677 C C . GLY A 1 90 ? 3.723 -12.047 -4.188 1 90.81 90 GLY A C 1
ATOM 678 O O . GLY A 1 90 ? 3.512 -13.227 -4.496 1 90.81 90 GLY A O 1
ATOM 679 N N . LEU A 1 91 ? 4.711 -11.32 -4.609 1 92.56 91 LEU A N 1
ATOM 680 C CA . LEU A 1 91 ? 5.699 -11.898 -5.512 1 92.56 91 LEU A CA 1
ATOM 681 C C . LEU A 1 91 ? 6.402 -13.086 -4.855 1 92.56 91 LEU A C 1
ATOM 683 O O . LEU A 1 91 ? 6.574 -14.133 -5.477 1 92.56 91 LEU A O 1
ATOM 687 N N . ARG A 1 92 ? 6.824 -12.891 -3.668 1 91.19 92 ARG A N 1
ATOM 688 C CA . ARG A 1 92 ? 7.516 -13.945 -2.928 1 91.19 92 ARG A CA 1
ATOM 689 C C . ARG A 1 92 ? 6.68 -15.219 -2.873 1 91.19 92 ARG A C 1
ATOM 691 O O . ARG A 1 92 ? 7.191 -16.312 -3.111 1 91.19 92 ARG A O 1
ATOM 698 N N . ARG A 1 93 ? 5.488 -15.047 -2.615 1 87.81 93 ARG A N 1
ATOM 699 C CA . ARG A 1 93 ? 4.59 -16.188 -2.465 1 87.81 93 ARG A CA 1
ATOM 700 C C . ARG A 1 93 ? 4.328 -16.859 -3.809 1 87.81 93 ARG A C 1
ATOM 702 O O . ARG A 1 93 ? 4.348 -18.078 -3.91 1 87.81 93 ARG A O 1
ATOM 709 N N . GLU A 1 94 ? 4.133 -16.156 -4.828 1 87.94 94 GLU A N 1
ATOM 710 C CA . GLU A 1 94 ? 3.803 -16.703 -6.145 1 87.94 94 GLU A CA 1
ATOM 711 C C . GLU A 1 94 ? 5.031 -17.297 -6.816 1 87.94 94 GLU A C 1
ATOM 713 O O . GLU A 1 94 ? 4.918 -18.25 -7.594 1 87.94 94 GLU A O 1
ATOM 718 N N . MET A 1 95 ? 6.195 -16.766 -6.504 1 89.31 95 MET A N 1
ATOM 719 C CA . MET A 1 95 ? 7.398 -17.188 -7.215 1 89.31 95 MET A CA 1
ATOM 720 C C . MET A 1 95 ? 8.062 -18.375 -6.512 1 89.31 95 MET A C 1
ATOM 722 O O . MET A 1 95 ? 9.016 -18.953 -7.027 1 89.31 95 MET A O 1
ATOM 726 N N . ARG A 1 96 ? 7.555 -18.688 -5.418 1 85.94 96 ARG A N 1
ATOM 727 C CA . ARG A 1 96 ? 8.086 -19.828 -4.699 1 85.94 96 ARG A CA 1
ATOM 728 C C . ARG A 1 96 ? 8.062 -21.078 -5.578 1 85.94 96 ARG A C 1
ATOM 730 O O . ARG A 1 96 ? 9 -21.891 -5.555 1 85.94 96 ARG A O 1
ATOM 737 N N . LYS A 1 97 ? 7.043 -21.188 -6.371 1 83.88 97 LYS A N 1
ATOM 738 C CA . LYS A 1 97 ? 6.879 -22.359 -7.219 1 83.88 97 LYS A CA 1
ATOM 739 C C . LYS A 1 97 ? 7.973 -22.438 -8.281 1 83.88 97 LYS A C 1
ATOM 741 O O . LYS A 1 97 ? 8.203 -23.484 -8.875 1 83.88 97 LYS A O 1
ATOM 746 N N . TRP A 1 98 ? 8.586 -21.328 -8.57 1 87.19 98 TRP A N 1
ATOM 747 C CA . TRP A 1 98 ? 9.648 -21.266 -9.57 1 87.19 98 TRP A CA 1
ATOM 748 C C . TRP A 1 98 ? 11.023 -21.25 -8.898 1 87.19 98 TRP A C 1
ATOM 750 O O . TRP A 1 98 ? 12.039 -21.031 -9.562 1 87.19 98 TRP A O 1
ATOM 760 N N . SER A 1 99 ? 11.062 -21.359 -7.531 1 87.75 99 SER A N 1
ATOM 761 C CA . SER A 1 99 ? 12.281 -21.344 -6.734 1 87.75 99 SER A CA 1
ATOM 762 C C . SER A 1 99 ? 13.016 -20 -6.875 1 87.75 99 SER A C 1
ATOM 764 O O . SER A 1 99 ? 14.242 -19.969 -6.969 1 87.75 99 SER A O 1
ATOM 766 N N . ILE A 1 100 ? 12.305 -19 -7.102 1 88.88 100 ILE A N 1
ATOM 767 C CA . ILE A 1 100 ? 12.852 -17.656 -7.102 1 88.88 100 ILE A CA 1
ATOM 768 C C . ILE A 1 100 ? 12.688 -17.031 -5.719 1 88.88 100 ILE A C 1
ATOM 770 O O . ILE A 1 100 ? 11.594 -17.047 -5.148 1 88.88 100 ILE A O 1
ATOM 774 N N . VAL A 1 101 ? 13.805 -16.547 -5.195 1 90.75 101 VAL A N 1
ATOM 775 C CA . VAL A 1 101 ? 13.797 -15.953 -3.869 1 90.75 101 VAL A CA 1
ATOM 776 C C . VAL A 1 101 ? 13.547 -14.445 -3.986 1 90.75 101 VAL A C 1
ATOM 778 O O . VAL A 1 101 ? 14.141 -13.781 -4.84 1 90.75 101 VAL A O 1
ATOM 781 N N . VAL A 1 102 ? 12.625 -13.953 -3.162 1 92.44 102 VAL A N 1
ATOM 782 C CA . VAL A 1 102 ? 12.312 -12.531 -3.16 1 92.44 102 VAL A CA 1
ATOM 783 C C . VAL A 1 102 ? 12.633 -11.93 -1.794 1 92.44 102 VAL A C 1
ATOM 785 O O . VAL A 1 102 ? 12.148 -12.406 -0.768 1 92.44 102 VAL A O 1
ATOM 788 N N . SER A 1 103 ? 13.453 -10.898 -1.79 1 92.06 103 SER A N 1
ATOM 789 C CA . SER A 1 103 ? 13.836 -10.203 -0.566 1 92.06 103 SER A CA 1
ATOM 790 C C . SER A 1 103 ? 13.523 -8.711 -0.657 1 92.06 103 SER A C 1
ATOM 792 O O . SER A 1 103 ? 13.578 -8.125 -1.739 1 92.06 103 SER A O 1
ATOM 794 N N . THR A 1 104 ? 13.18 -8.172 0.476 1 91.12 104 THR A N 1
ATOM 795 C CA . THR A 1 104 ? 12.984 -6.723 0.535 1 91.12 104 THR A CA 1
ATOM 796 C C . THR A 1 104 ? 14.078 -6.066 1.375 1 91.12 104 THR A C 1
ATOM 798 O O . THR A 1 104 ? 14.5 -6.617 2.393 1 91.12 104 THR A O 1
ATOM 801 N N . ILE A 1 105 ? 14.531 -4.945 0.859 1 87.62 105 ILE A N 1
ATOM 802 C CA . ILE A 1 105 ? 15.375 -4.051 1.641 1 87.62 105 ILE A CA 1
ATOM 803 C C . ILE A 1 105 ? 14.539 -2.904 2.201 1 87.62 105 ILE A C 1
ATOM 805 O O . ILE A 1 105 ? 13.883 -2.182 1.447 1 87.62 105 ILE A O 1
ATOM 809 N N . GLU A 1 106 ? 14.547 -2.783 3.469 1 85.75 106 GLU A N 1
ATOM 810 C CA . GLU A 1 106 ? 13.695 -1.777 4.105 1 85.75 106 GLU A CA 1
ATOM 811 C C . GLU A 1 106 ? 14.523 -0.808 4.941 1 85.75 106 GLU A C 1
ATOM 813 O O . GLU A 1 106 ? 14.609 -0.952 6.164 1 85.75 106 GLU A O 1
ATOM 818 N N . PRO A 1 107 ? 15.008 0.131 4.23 1 77.69 107 PRO A N 1
ATOM 819 C CA . PRO A 1 107 ? 15.781 1.146 4.953 1 77.69 107 PRO A CA 1
ATOM 820 C C . PRO A 1 107 ? 14.898 2.102 5.754 1 77.69 107 PRO A C 1
ATOM 822 O O . PRO A 1 107 ? 13.766 2.379 5.352 1 77.69 107 PRO A O 1
ATOM 825 N N . VAL A 1 108 ? 15.422 2.42 6.875 1 70.38 108 VAL A N 1
ATOM 826 C CA . VAL A 1 108 ? 14.844 3.588 7.527 1 70.38 108 VAL A CA 1
ATOM 827 C C . VAL A 1 108 ? 15.266 4.855 6.793 1 70.38 108 VAL A C 1
ATOM 829 O O . VAL A 1 108 ? 15.914 4.789 5.746 1 70.38 108 VAL A O 1
ATOM 832 N N . LEU A 1 109 ? 14.914 6.012 7.273 1 60.34 109 LEU A N 1
ATOM 833 C CA . LEU A 1 109 ? 15.281 7.25 6.594 1 60.34 109 LEU A CA 1
ATOM 834 C C . LEU A 1 109 ? 16.797 7.402 6.523 1 60.34 109 LEU A C 1
ATOM 836 O O . LEU A 1 109 ? 17.469 7.469 7.555 1 60.34 109 LEU A O 1
ATOM 840 N N . TYR A 1 110 ? 17.312 6.945 5.402 1 56.53 110 TYR A N 1
ATOM 841 C CA . TYR A 1 110 ? 18.75 7.148 5.223 1 56.53 110 TYR A CA 1
ATOM 842 C C . TYR A 1 110 ? 19.016 8.352 4.332 1 56.53 110 TYR A C 1
ATOM 844 O O . TYR A 1 110 ? 18.234 8.664 3.439 1 56.53 110 TYR A O 1
ATOM 852 N N . ARG A 1 111 ? 20 9.055 4.715 1 49.56 111 ARG A N 1
ATOM 853 C CA . ARG A 1 111 ? 20.438 10.211 3.945 1 49.56 111 ARG A CA 1
ATOM 854 C C . ARG A 1 111 ? 20.922 9.797 2.559 1 49.56 111 ARG A C 1
ATOM 856 O O . ARG A 1 111 ? 22.109 9.578 2.348 1 49.56 111 ARG A O 1
ATOM 863 N N . THR A 1 112 ? 20.078 9.141 1.879 1 54.19 112 THR A N 1
ATOM 864 C CA . THR A 1 112 ? 20.438 8.906 0.482 1 54.19 112 THR A CA 1
ATOM 865 C C . THR A 1 112 ? 20.047 10.109 -0.377 1 54.19 112 THR A C 1
ATOM 867 O O . THR A 1 112 ? 19.453 11.07 0.119 1 54.19 112 THR A O 1
ATOM 870 N N . LYS A 1 113 ? 20.719 10.188 -1.578 1 51.12 113 LYS A N 1
ATOM 871 C CA . LYS A 1 113 ? 20.344 11.258 -2.504 1 51.12 113 LYS A CA 1
ATOM 872 C C . LYS A 1 113 ? 18.844 11.5 -2.496 1 51.12 113 LYS A C 1
ATOM 874 O O . LYS A 1 113 ? 18.391 12.617 -2.75 1 51.12 113 LYS A O 1
ATOM 879 N N . MET A 1 114 ? 18.078 10.477 -2.17 1 53.28 114 MET A N 1
ATOM 880 C CA . MET A 1 114 ? 16.625 10.617 -2.166 1 53.28 114 MET A CA 1
ATOM 881 C C . MET A 1 114 ? 16.172 11.445 -0.969 1 53.28 114 MET A C 1
ATOM 883 O O . MET A 1 114 ? 15.18 12.18 -1.061 1 53.28 114 MET A O 1
ATOM 887 N N . ALA A 1 115 ? 17 11.312 0.064 1 58 115 ALA A N 1
ATOM 888 C CA . ALA A 1 115 ? 16.609 12.016 1.284 1 58 115 ALA A CA 1
ATOM 889 C C . ALA A 1 115 ? 17.453 13.273 1.488 1 58 115 ALA A C 1
ATOM 891 O O . ALA A 1 115 ? 17.672 13.703 2.623 1 58 115 ALA A O 1
ATOM 892 N N . LEU A 1 116 ? 17.922 13.734 0.311 1 63.25 116 LEU A N 1
ATOM 893 C CA . LEU A 1 116 ? 18.625 15 0.458 1 63.25 116 LEU A CA 1
ATOM 894 C C . LEU A 1 116 ? 17.672 16.125 0.857 1 63.25 116 LEU A C 1
ATOM 896 O O . LEU A 1 116 ? 16.641 16.328 0.206 1 63.25 116 LEU A O 1
ATOM 900 N N . PRO A 1 117 ? 18 16.672 1.938 1 70.19 117 PRO A N 1
ATOM 901 C CA . PRO A 1 117 ? 17.125 17.734 2.436 1 70.19 117 PRO A CA 1
ATOM 902 C C . PRO A 1 117 ? 16.719 18.719 1.343 1 70.19 117 PRO A C 1
ATOM 904 O O . PRO A 1 117 ? 15.57 19.188 1.319 1 70.19 117 PRO A O 1
ATOM 907 N N . GLU A 1 118 ? 17.656 18.922 0.433 1 73.44 118 GLU A N 1
ATOM 908 C CA . GLU A 1 118 ? 17.344 19.875 -0.627 1 73.44 118 GLU A CA 1
ATOM 909 C C . GLU A 1 118 ? 16.266 19.344 -1.562 1 73.44 118 GLU A C 1
ATOM 911 O O . GLU A 1 118 ? 15.391 20.094 -1.997 1 73.44 118 GLU A O 1
ATOM 916 N N . GLN A 1 119 ? 16.344 18.141 -1.812 1 73.75 119 GLN A N 1
ATOM 917 C CA . GLN A 1 119 ? 15.375 17.547 -2.713 1 73.75 119 GLN A CA 1
ATOM 918 C C . GLN A 1 119 ? 13.992 17.469 -2.059 1 73.75 119 GLN A C 1
ATOM 920 O O . GLN A 1 119 ? 12.977 17.703 -2.709 1 73.75 119 GLN A O 1
ATOM 925 N N . ILE A 1 120 ? 14.023 17.234 -0.895 1 78.75 120 ILE A N 1
ATOM 926 C CA . ILE A 1 120 ? 12.766 17.141 -0.167 1 78.75 120 ILE A CA 1
ATOM 927 C C . ILE A 1 120 ? 12.125 18.531 -0.055 1 78.75 120 ILE A C 1
ATOM 929 O O . ILE A 1 120 ? 10.914 18.672 -0.219 1 78.75 120 ILE A O 1
ATOM 933 N N . GLN A 1 121 ? 13.047 19.438 0.234 1 82.5 121 GLN A N 1
ATOM 934 C CA . GLN A 1 121 ? 12.555 20.812 0.3 1 82.5 121 GLN A CA 1
ATOM 935 C C . GLN A 1 121 ? 11.914 21.234 -1.023 1 82.5 121 GLN A C 1
ATOM 937 O O . GLN A 1 121 ? 10.859 21.875 -1.037 1 82.5 121 GLN A O 1
ATOM 942 N N . CYS A 1 122 ? 12.594 20.875 -2.051 1 82.69 122 CYS A N 1
ATOM 943 C CA . CYS A 1 122 ? 12.07 21.219 -3.371 1 82.69 122 CYS A CA 1
ATOM 944 C C . CYS A 1 122 ? 10.719 20.562 -3.609 1 82.69 122 CYS A C 1
ATOM 946 O O . CYS A 1 122 ? 9.812 21.172 -4.172 1 82.69 122 CYS A O 1
ATOM 948 N N . SER A 1 123 ? 10.617 19.406 -3.191 1 82.62 123 SER A N 1
ATOM 949 C CA . SER A 1 123 ? 9.367 18.672 -3.377 1 82.62 123 SER A CA 1
ATOM 950 C C . SER A 1 123 ? 8.234 19.312 -2.578 1 82.62 123 SER A C 1
ATOM 952 O O . SER A 1 123 ? 7.109 19.422 -3.07 1 82.62 123 SER A O 1
ATOM 954 N N . MET A 1 124 ? 8.539 19.703 -1.404 1 87.5 124 MET A N 1
ATOM 955 C CA . MET A 1 124 ? 7.531 20.359 -0.572 1 87.5 124 MET A CA 1
ATOM 956 C C . MET A 1 124 ? 7.109 21.688 -1.178 1 87.5 124 MET A C 1
ATOM 958 O O . MET A 1 124 ? 5.918 22.016 -1.196 1 87.5 124 MET A O 1
ATOM 962 N N . ASP A 1 125 ? 8.125 22.391 -1.618 1 89.69 125 ASP A N 1
ATOM 963 C CA . ASP A 1 125 ? 7.836 23.672 -2.23 1 89.69 125 ASP A CA 1
ATOM 964 C C . ASP A 1 125 ? 6.953 23.516 -3.467 1 89.69 125 ASP A C 1
ATOM 966 O O . ASP A 1 125 ? 6.012 24.281 -3.67 1 89.69 125 ASP A O 1
ATOM 970 N N . GLN A 1 126 ? 7.285 22.578 -4.23 1 87.38 126 GLN A N 1
ATOM 971 C CA . GLN A 1 126 ? 6.496 22.312 -5.43 1 87.38 126 GLN A CA 1
ATOM 972 C C . GLN A 1 126 ? 5.074 21.891 -5.074 1 87.38 126 GLN A C 1
ATOM 974 O O . GLN A 1 126 ? 4.113 22.328 -5.707 1 87.38 126 GLN A O 1
ATOM 979 N N . ALA A 1 127 ? 4.945 21.047 -4.148 1 88.25 127 ALA A N 1
ATOM 980 C CA . ALA A 1 127 ? 3.627 20.609 -3.709 1 88.25 127 ALA A CA 1
ATOM 981 C C . ALA A 1 127 ? 2.775 21.781 -3.24 1 88.25 127 ALA A C 1
ATOM 983 O O . ALA A 1 127 ? 1.581 21.844 -3.543 1 88.25 127 ALA A O 1
ATOM 984 N N . TRP A 1 128 ? 3.426 22.609 -2.504 1 90.56 128 TRP A N 1
ATOM 985 C CA . TRP A 1 128 ? 2.734 23.781 -2.004 1 90.56 128 TRP A CA 1
ATOM 986 C C . TRP A 1 128 ? 2.297 24.688 -3.154 1 90.56 128 TRP A C 1
ATOM 988 O O . TRP A 1 128 ? 1.142 25.109 -3.211 1 90.56 128 TRP A O 1
ATOM 998 N N . GLN A 1 129 ? 3.234 24.938 -4.09 1 90.38 129 GLN A N 1
ATOM 999 C CA . GLN A 1 129 ? 2.963 25.828 -5.215 1 90.38 129 GLN A CA 1
ATOM 1000 C C . GLN A 1 129 ? 1.882 25.25 -6.125 1 90.38 129 GLN A C 1
ATOM 1002 O O . GLN A 1 129 ? 1.069 25.984 -6.68 1 90.38 129 GLN A O 1
ATOM 1007 N N . ASP A 1 130 ? 1.854 24 -6.23 1 89.38 130 ASP A N 1
ATOM 1008 C CA . ASP A 1 130 ? 0.92 23.328 -7.133 1 89.38 130 ASP A CA 1
ATOM 1009 C C . ASP A 1 130 ? -0.445 23.141 -6.473 1 89.38 130 ASP A C 1
ATOM 1011 O O . ASP A 1 130 ? -1.394 22.688 -7.117 1 89.38 130 ASP A O 1
ATOM 1015 N N . SER A 1 131 ? -0.556 23.391 -5.258 1 90.31 131 SER A N 1
ATOM 1016 C CA . SER A 1 131 ? -1.824 23.266 -4.551 1 90.31 131 SER A CA 1
ATOM 1017 C C . SER A 1 131 ? -2.816 24.328 -4.988 1 90.31 131 SER A C 1
ATOM 1019 O O . SER A 1 131 ? -2.422 25.453 -5.336 1 90.31 131 SER A O 1
ATOM 1021 N N . PRO A 1 132 ? -4.098 24 -4.98 1 87.44 132 PRO A N 1
ATOM 1022 C CA . PRO A 1 132 ? -5.098 25.031 -5.254 1 87.44 132 PRO A CA 1
ATOM 1023 C C . PRO A 1 132 ? -4.992 26.219 -4.305 1 87.44 132 PRO A C 1
ATOM 1025 O O . PRO A 1 132 ? -4.625 26.047 -3.141 1 87.44 132 PRO A O 1
ATOM 1028 N N . GLU A 1 133 ? -5.316 27.359 -4.828 1 90.25 133 GLU A N 1
ATOM 1029 C CA . GLU A 1 133 ? -5.234 28.594 -4.055 1 90.25 133 GLU A CA 1
ATOM 1030 C C . GLU A 1 133 ? -6.051 28.5 -2.77 1 90.25 133 GLU A C 1
ATOM 1032 O O . GLU A 1 133 ? -5.625 28.984 -1.719 1 90.25 133 GLU A O 1
ATOM 1037 N N . SER A 1 134 ? -7.172 27.859 -2.85 1 88.56 134 SER A N 1
ATOM 1038 C CA . SER A 1 134 ? -8.039 27.734 -1.686 1 88.56 134 SER A CA 1
ATOM 1039 C C . SER A 1 134 ? -7.355 26.953 -0.567 1 88.56 134 SER A C 1
ATOM 1041 O O . SER A 1 134 ? -7.523 27.281 0.612 1 88.56 134 SER A O 1
ATOM 1043 N N . VAL A 1 135 ? -6.617 26.047 -0.926 1 88.94 135 VAL A N 1
ATOM 1044 C CA . VAL A 1 135 ? -5.898 25.234 0.051 1 88.94 135 VAL A CA 1
ATOM 1045 C C . VAL A 1 135 ? -4.758 26.047 0.662 1 88.94 135 VAL A C 1
ATOM 1047 O O . VAL A 1 135 ? -4.566 26.047 1.881 1 88.94 135 VAL A O 1
ATOM 1050 N N . ARG A 1 136 ? -4.047 26.75 -0.176 1 91.31 136 ARG A N 1
ATOM 1051 C CA . ARG A 1 136 ? -2.941 27.562 0.311 1 91.31 136 ARG A CA 1
ATOM 1052 C C . ARG A 1 136 ? -3.438 28.641 1.274 1 91.31 136 ARG A C 1
ATOM 1054 O O . ARG A 1 136 ? -2.781 28.938 2.277 1 91.31 136 ARG A O 1
ATOM 1061 N N . GLU A 1 137 ? -4.566 29.156 0.99 1 90.62 137 GLU A N 1
ATOM 1062 C CA . GLU A 1 137 ? -5.156 30.188 1.855 1 90.62 137 GLU A CA 1
ATOM 1063 C C . GLU A 1 137 ? -5.609 29.578 3.184 1 90.62 137 GLU A C 1
ATOM 1065 O O . GLU A 1 137 ? -5.457 30.203 4.234 1 90.62 137 GLU A O 1
ATOM 1070 N N . THR A 1 138 ? -6.113 28.469 3.094 1 88.19 138 THR A N 1
ATOM 1071 C CA . THR A 1 138 ? -6.625 27.797 4.285 1 88.19 138 THR A CA 1
ATOM 1072 C C . THR A 1 138 ? -5.492 27.469 5.254 1 88.19 138 THR A C 1
ATOM 1074 O O . THR A 1 138 ? -5.617 27.703 6.461 1 88.19 138 THR A O 1
ATOM 1077 N N . TYR A 1 139 ? -4.441 26.953 4.777 1 88.88 139 TYR A N 1
ATOM 1078 C CA . TYR A 1 139 ? -3.32 26.562 5.625 1 88.88 139 TYR A CA 1
ATOM 1079 C C . TYR A 1 139 ? -2.455 27.766 5.973 1 88.88 139 TYR A C 1
ATOM 1081 O O . TYR A 1 139 ? -2.01 27.906 7.113 1 88.88 139 TYR A O 1
ATOM 1089 N N . GLY A 1 140 ? -2.211 28.656 4.992 1 90.44 140 GLY A N 1
ATOM 1090 C CA . GLY A 1 140 ? -1.393 29.844 5.188 1 90.44 140 GLY A CA 1
ATOM 1091 C C . GLY A 1 140 ? 0.092 29.578 5.027 1 90.44 140 GLY A C 1
ATOM 1092 O O . GLY A 1 140 ? 0.562 28.469 5.281 1 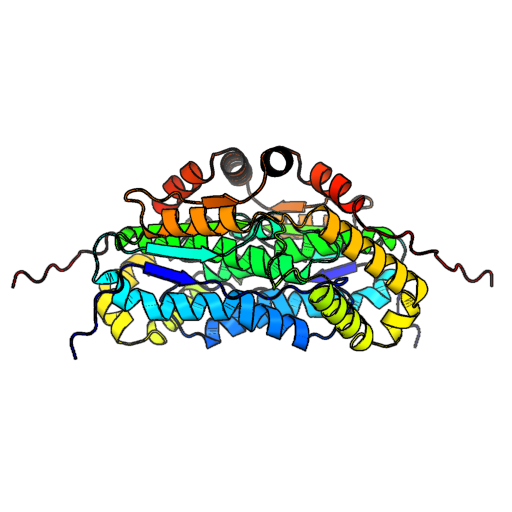90.44 140 GLY A O 1
ATOM 1093 N N . LYS A 1 141 ? 0.819 30.594 4.656 1 90.19 141 LYS A N 1
ATOM 1094 C CA . LYS A 1 141 ? 2.254 30.5 4.402 1 90.19 141 LYS A CA 1
ATOM 1095 C C . LYS A 1 141 ? 3.02 30.188 5.684 1 90.19 141 LYS A C 1
ATOM 1097 O O . LYS A 1 141 ? 4 29.438 5.656 1 90.19 141 LYS A O 1
ATOM 1102 N N . ASN A 1 142 ? 2.523 30.734 6.777 1 90.31 142 ASN A N 1
ATOM 1103 C CA . ASN A 1 142 ? 3.186 30.469 8.047 1 90.31 142 ASN A CA 1
ATOM 1104 C C . ASN A 1 142 ? 3.119 29 8.43 1 90.31 142 ASN A C 1
ATOM 1106 O O . ASN A 1 142 ? 4.094 28.438 8.938 1 90.31 142 ASN A O 1
ATOM 1110 N N . TYR A 1 143 ? 2.014 28.438 8.164 1 89.5 143 TYR A N 1
ATOM 1111 C CA . TYR A 1 143 ? 1.864 27.016 8.445 1 89.5 143 TYR A CA 1
ATOM 1112 C C . TYR A 1 143 ? 2.807 26.188 7.578 1 89.5 143 TYR A C 1
ATOM 1114 O O . TYR A 1 143 ? 3.465 25.281 8.07 1 89.5 143 TYR A O 1
ATOM 1122 N N . PHE A 1 144 ? 2.83 26.562 6.352 1 90.38 144 PHE A N 1
ATOM 1123 C CA . PHE A 1 144 ? 3.686 25.844 5.41 1 90.38 144 PHE A CA 1
ATOM 1124 C C . PHE A 1 144 ? 5.145 25.906 5.848 1 90.38 144 PHE A C 1
ATOM 1126 O O . PHE A 1 144 ? 5.844 24.891 5.852 1 90.38 144 PHE A O 1
ATOM 1133 N N . GLU A 1 145 ? 5.582 27.062 6.211 1 89.88 145 GLU A N 1
ATOM 1134 C CA . GLU A 1 145 ? 6.977 27.25 6.605 1 89.88 145 GLU A CA 1
ATOM 1135 C C . GLU A 1 145 ? 7.289 26.469 7.883 1 89.88 145 GLU A C 1
ATOM 1137 O O . GLU A 1 145 ? 8.375 25.906 8.016 1 89.88 145 GLU A O 1
ATOM 1142 N N . ALA A 1 146 ? 6.359 26.484 8.758 1 86.81 146 ALA A N 1
ATOM 1143 C CA . ALA A 1 146 ? 6.543 25.719 9.992 1 86.81 146 ALA A CA 1
ATOM 1144 C C . ALA A 1 146 ? 6.609 24.234 9.695 1 86.81 146 ALA A C 1
ATOM 1146 O O . ALA A 1 146 ? 7.453 23.516 10.25 1 86.81 146 ALA A O 1
ATOM 1147 N N . PHE A 1 147 ? 5.703 23.844 8.859 1 86.56 147 PHE A N 1
ATOM 1148 C CA . PHE A 1 147 ? 5.68 22.438 8.453 1 86.56 147 PHE A CA 1
ATOM 1149 C C . PHE A 1 147 ? 6.996 22.047 7.801 1 86.56 147 PHE A C 1
ATOM 1151 O O . PHE A 1 147 ? 7.566 21 8.125 1 86.56 147 PHE A O 1
ATOM 1158 N N . ARG A 1 148 ? 7.418 22.844 6.867 1 86.19 148 ARG A N 1
ATOM 1159 C CA . ARG A 1 148 ? 8.664 22.578 6.148 1 86.19 148 ARG A CA 1
ATOM 1160 C C . ARG A 1 148 ? 9.836 22.469 7.109 1 86.19 148 ARG A C 1
ATOM 1162 O O . ARG A 1 148 ? 10.648 21.531 7 1 86.19 148 ARG A O 1
ATOM 1169 N N . SER A 1 149 ? 9.891 23.375 8 1 85.5 149 SER A N 1
ATOM 1170 C CA . SER A 1 149 ? 10.984 23.375 8.969 1 85.5 149 SER A CA 1
ATOM 1171 C C . SER A 1 149 ? 10.961 22.125 9.836 1 85.5 149 SER A C 1
ATOM 1173 O O . SER A 1 149 ? 12 21.5 10.086 1 85.5 149 SER A O 1
ATOM 1175 N N . ARG A 1 150 ? 9.844 21.781 10.219 1 82.44 150 ARG A N 1
ATOM 1176 C CA . ARG A 1 150 ? 9.695 20.609 11.078 1 82.44 150 ARG A CA 1
ATOM 1177 C C . ARG A 1 150 ? 10.055 19.328 10.336 1 82.44 150 ARG A C 1
ATOM 1179 O O . ARG A 1 150 ? 10.711 18.438 10.883 1 82.44 150 ARG A O 1
ATOM 1186 N N . CYS A 1 151 ? 9.57 19.281 9.188 1 81.69 151 CYS A N 1
ATOM 1187 C CA . CYS A 1 151 ? 9.852 18.109 8.359 1 81.69 151 CYS A CA 1
ATOM 1188 C C . CYS A 1 151 ? 11.344 17.953 8.117 1 81.69 151 CYS A C 1
ATOM 1190 O O . CYS A 1 151 ? 11.891 16.859 8.211 1 81.69 151 CYS A O 1
ATOM 1192 N N . LEU A 1 152 ? 11.977 19.047 7.754 1 80.38 152 LEU A N 1
ATOM 1193 C CA . LEU A 1 152 ? 13.406 19.031 7.488 1 80.38 152 LEU A CA 1
ATOM 1194 C C . LEU A 1 152 ? 14.188 18.641 8.742 1 80.38 152 LEU A C 1
ATOM 1196 O O . LEU A 1 152 ? 15.18 17.922 8.664 1 80.38 152 LEU A O 1
ATOM 1200 N N . GLU A 1 153 ? 13.711 19.141 9.828 1 78.19 153 GLU A N 1
ATOM 1201 C CA . GLU A 1 153 ? 14.359 18.797 11.094 1 78.19 153 GLU A CA 1
ATOM 1202 C C . GLU A 1 153 ? 14.203 17.312 11.398 1 78.19 153 GLU A C 1
ATOM 1204 O O . GLU A 1 153 ? 15.148 16.672 11.875 1 78.19 153 GLU A O 1
ATOM 1209 N N . PHE A 1 154 ? 13.047 16.891 11.18 1 74.31 154 PHE A N 1
ATOM 1210 C CA . PHE A 1 154 ? 12.758 15.477 11.406 1 74.31 154 PHE A CA 1
ATOM 1211 C C . PHE A 1 154 ? 13.648 14.594 10.539 1 74.31 154 PHE A C 1
ATOM 1213 O O . PHE A 1 154 ? 14.234 13.617 11.023 1 74.31 154 PHE A O 1
ATOM 1220 N N . LEU A 1 155 ? 13.727 14.914 9.352 1 72.62 155 LEU A N 1
ATOM 1221 C CA . LEU A 1 155 ? 14.523 14.133 8.414 1 72.62 155 LEU A CA 1
ATOM 1222 C C . LEU A 1 155 ? 16.016 14.227 8.75 1 72.62 155 LEU A C 1
ATOM 1224 O O . LEU A 1 155 ? 16.75 13.25 8.625 1 72.62 155 LEU A O 1
ATOM 1228 N N . ALA A 1 156 ? 16.406 15.422 9.094 1 72 156 ALA A N 1
ATOM 1229 C CA . ALA A 1 156 ? 17.797 15.625 9.461 1 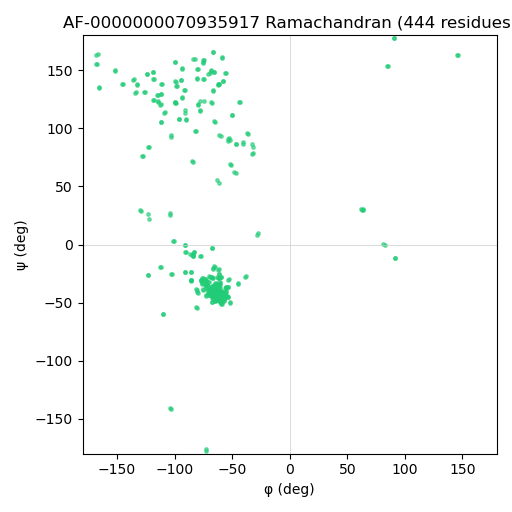72 156 ALA A CA 1
ATOM 1230 C C . ALA A 1 156 ? 18.188 14.773 10.672 1 72 156 ALA A C 1
ATOM 1232 O O . ALA A 1 156 ? 19.297 14.273 10.766 1 72 156 ALA A O 1
ATOM 1233 N N . ARG A 1 157 ? 17.297 14.625 11.516 1 69.75 157 ARG A N 1
ATOM 1234 C CA . ARG A 1 157 ? 17.547 13.859 12.742 1 69.75 157 ARG A CA 1
ATOM 1235 C C . ARG A 1 157 ? 17.531 12.359 12.461 1 69.75 157 ARG A C 1
ATOM 1237 O O . ARG A 1 157 ? 18.234 11.594 13.125 1 69.75 157 ARG A O 1
ATOM 1244 N N . ARG A 1 158 ? 16.781 11.992 11.523 1 67.5 158 ARG A N 1
ATOM 1245 C CA . ARG A 1 158 ? 16.531 10.57 11.352 1 67.5 158 ARG A CA 1
ATOM 1246 C C . ARG A 1 158 ? 17.359 10.008 10.188 1 67.5 158 ARG A C 1
ATOM 1248 O O . ARG A 1 158 ? 17.594 8.805 10.117 1 67.5 158 ARG A O 1
ATOM 1255 N N . CYS A 1 159 ? 17.688 10.828 9.32 1 66.56 159 CYS A N 1
ATOM 1256 C CA . CYS A 1 159 ? 18.484 10.367 8.188 1 66.56 159 CYS A CA 1
ATOM 1257 C C . CYS A 1 159 ? 19.875 9.914 8.633 1 66.56 159 CYS A C 1
ATOM 1259 O O . CYS A 1 159 ? 20.609 10.672 9.273 1 66.56 159 CYS A O 1
ATOM 1261 N N . ARG A 1 160 ? 19.938 8.656 8.594 1 64.38 160 ARG A N 1
ATOM 1262 C CA . ARG A 1 160 ? 21.219 8.07 8.977 1 64.38 160 ARG A CA 1
ATOM 1263 C C . ARG A 1 160 ? 22.219 8.125 7.832 1 64.38 160 ARG A C 1
ATOM 1265 O O . ARG A 1 160 ? 21.844 8.047 6.664 1 64.38 160 ARG A O 1
ATOM 1272 N N . ASP A 1 161 ? 23.422 8.359 8.219 1 60.09 161 ASP A N 1
ATOM 1273 C CA . ASP A 1 161 ? 24.516 8.516 7.258 1 60.09 161 ASP A CA 1
ATOM 1274 C C . ASP A 1 161 ? 25.125 7.164 6.887 1 60.09 161 ASP A C 1
ATOM 1276 O O . ASP A 1 161 ? 25.922 7.07 5.957 1 60.09 161 ASP A O 1
ATOM 1280 N N . GLU A 1 162 ? 24.703 6.277 7.551 1 61.09 162 GLU A N 1
ATOM 1281 C CA . GLU A 1 162 ? 25.406 5.012 7.328 1 61.09 162 GLU A CA 1
ATOM 1282 C C . GLU A 1 162 ? 24.828 4.266 6.133 1 61.09 162 GLU A C 1
ATOM 1284 O O . GLU A 1 162 ? 24.234 3.199 6.289 1 61.09 162 GLU A O 1
ATOM 1289 N N . LEU A 1 163 ? 25.047 4.715 4.973 1 61.94 163 LEU A N 1
ATOM 1290 C CA . LEU A 1 163 ? 24.594 4.141 3.709 1 61.94 163 LEU A CA 1
ATOM 1291 C C . LEU A 1 163 ? 25.188 2.752 3.502 1 61.94 163 LEU A C 1
ATOM 1293 O O . LEU A 1 163 ? 24.609 1.918 2.811 1 61.94 163 LEU A O 1
ATOM 1297 N N . TYR A 1 164 ? 26.234 2.561 4.18 1 62.97 164 TYR A N 1
ATOM 1298 C CA . TYR A 1 164 ? 26.906 1.284 4.004 1 62.97 164 TYR A CA 1
ATOM 1299 C C . TYR A 1 164 ? 26.062 0.133 4.523 1 62.97 164 TYR A C 1
ATOM 1301 O O . TYR A 1 164 ? 26.109 -0.978 3.99 1 62.97 164 TYR A O 1
ATOM 1309 N N . GLU A 1 165 ? 25.297 0.445 5.445 1 72.88 165 GLU A N 1
ATOM 1310 C CA . GLU A 1 165 ? 24.438 -0.611 5.98 1 72.88 165 GLU A CA 1
ATOM 1311 C C . GLU A 1 165 ? 23.438 -1.084 4.938 1 72.88 165 GLU A C 1
ATOM 1313 O O . GLU A 1 165 ? 23.172 -2.283 4.812 1 72.88 165 GLU A O 1
ATOM 1318 N N . VAL A 1 166 ? 22.984 -0.202 4.227 1 75.19 166 VAL A N 1
ATOM 1319 C CA . VAL A 1 166 ? 22.016 -0.54 3.191 1 75.19 166 VAL A CA 1
ATOM 1320 C C . VAL A 1 166 ? 22.688 -1.354 2.09 1 75.19 166 VAL A C 1
ATOM 1322 O O . VAL A 1 166 ? 22.172 -2.381 1.656 1 75.19 166 VAL A O 1
ATOM 1325 N N . VAL A 1 167 ? 23.844 -0.944 1.728 1 78.75 167 VAL A N 1
ATOM 1326 C CA . VAL A 1 167 ? 24.562 -1.609 0.653 1 78.75 167 VAL A CA 1
ATOM 1327 C C . VAL A 1 167 ? 24.938 -3.025 1.083 1 78.75 167 VAL A C 1
ATOM 1329 O O . VAL A 1 167 ? 24.812 -3.973 0.305 1 78.75 167 VAL A O 1
ATOM 1332 N N . ASP A 1 168 ? 25.375 -3.156 2.271 1 82.31 168 ASP A N 1
ATOM 1333 C CA . ASP A 1 168 ? 25.75 -4.469 2.787 1 82.31 168 ASP A CA 1
ATOM 1334 C C . ASP A 1 168 ? 24.562 -5.426 2.777 1 82.31 168 ASP A C 1
ATOM 1336 O O . ASP A 1 168 ? 24.703 -6.598 2.424 1 82.31 168 ASP A O 1
ATOM 1340 N N . ASN A 1 169 ? 23.5 -4.902 3.162 1 84.12 169 ASN A N 1
ATOM 1341 C CA . ASN A 1 169 ? 22.297 -5.723 3.164 1 84.12 169 ASN A CA 1
ATOM 1342 C C . ASN A 1 169 ? 21.875 -6.102 1.747 1 84.12 169 ASN A C 1
ATOM 1344 O O . ASN A 1 169 ? 21.438 -7.223 1.509 1 84.12 169 ASN A O 1
ATOM 1348 N N . MET A 1 170 ? 22.078 -5.164 0.898 1 83.69 170 MET A N 1
ATOM 1349 C CA . MET A 1 170 ? 21.766 -5.453 -0.496 1 83.69 170 MET A CA 1
ATOM 1350 C C . MET A 1 170 ? 22.672 -6.531 -1.058 1 83.69 170 MET A C 1
ATOM 1352 O O . MET A 1 170 ? 22.219 -7.445 -1.747 1 83.69 170 MET A O 1
ATOM 1356 N N . VAL A 1 171 ? 23.938 -6.445 -0.762 1 85.81 171 VAL A N 1
ATOM 1357 C CA . VAL A 1 171 ? 24.906 -7.434 -1.222 1 85.81 171 VAL A CA 1
ATOM 1358 C C . VAL A 1 171 ? 24.562 -8.805 -0.64 1 85.81 171 VAL A C 1
ATOM 1360 O O . VAL A 1 171 ? 24.594 -9.812 -1.353 1 85.81 171 VAL A O 1
ATOM 1363 N N . HIS A 1 172 ? 24.219 -8.773 0.57 1 87.75 172 HIS A N 1
ATOM 1364 C CA . HIS A 1 172 ? 23.828 -10.031 1.2 1 87.75 172 HIS A CA 1
ATOM 1365 C C . HIS A 1 172 ? 22.594 -10.625 0.539 1 87.75 172 HIS A C 1
ATOM 1367 O O . HIS A 1 172 ? 22.531 -11.828 0.283 1 87.75 172 HIS A O 1
ATOM 1373 N N . ALA A 1 173 ? 21.719 -9.797 0.294 1 87.75 173 ALA A N 1
ATOM 1374 C CA . ALA A 1 173 ? 20.469 -10.25 -0.326 1 87.75 173 ALA A CA 1
ATOM 1375 C C . ALA A 1 173 ? 20.734 -10.859 -1.701 1 87.75 173 ALA A C 1
ATOM 1377 O O . ALA A 1 173 ? 20.078 -11.828 -2.092 1 87.75 173 ALA A O 1
ATOM 1378 N N . VAL A 1 174 ? 21.688 -10.312 -2.34 1 86.56 174 VAL A N 1
ATOM 1379 C CA . VAL A 1 174 ? 21.969 -10.734 -3.709 1 86.56 174 VAL A CA 1
ATOM 1380 C C . VAL A 1 174 ? 22.891 -11.953 -3.691 1 86.56 174 VAL A C 1
ATOM 1382 O O . VAL A 1 174 ? 22.734 -12.875 -4.5 1 86.56 174 VAL A O 1
ATOM 1385 N N . SER A 1 175 ? 23.75 -12.055 -2.705 1 85.94 175 SER A N 1
ATOM 1386 C CA . SER A 1 175 ? 24.844 -13.008 -2.834 1 85.94 175 SER A CA 1
ATOM 1387 C C . SER A 1 175 ? 24.703 -14.164 -1.85 1 85.94 175 SER A C 1
ATOM 1389 O O . SER A 1 175 ? 25.281 -15.227 -2.043 1 85.94 175 SER A O 1
ATOM 1391 N N . SER A 1 176 ? 23.953 -13.93 -0.878 1 87.38 176 SER A N 1
ATOM 1392 C CA . SER A 1 176 ? 23.859 -14.961 0.152 1 87.38 176 SER A CA 1
ATOM 1393 C C . SER A 1 176 ? 23.156 -16.203 -0.371 1 87.38 176 SER A C 1
ATOM 1395 O O . SER A 1 176 ? 22.281 -16.109 -1.24 1 87.38 176 SER A O 1
ATOM 1397 N N . ARG A 1 177 ? 23.469 -17.375 0.125 1 82.12 177 ARG A N 1
ATOM 1398 C CA . ARG A 1 177 ? 22.812 -18.625 -0.221 1 82.12 177 ARG A CA 1
ATOM 1399 C C . ARG A 1 177 ? 21.406 -18.688 0.357 1 82.12 177 ARG A C 1
ATOM 1401 O O . ARG A 1 177 ? 20.516 -19.312 -0.223 1 82.12 177 ARG A O 1
ATOM 1408 N N . ARG A 1 178 ? 21.312 -18.062 1.464 1 85.44 178 ARG A N 1
ATOM 1409 C CA . ARG A 1 178 ? 20.016 -18.047 2.125 1 85.44 178 ARG A CA 1
ATOM 1410 C C . ARG A 1 178 ? 19.609 -16.609 2.465 1 85.44 178 ARG A C 1
ATOM 1412 O O . ARG A 1 178 ? 19.609 -16.219 3.633 1 85.44 178 ARG A O 1
ATOM 1419 N N . PRO A 1 179 ? 19.188 -15.891 1.503 1 88 179 PRO A N 1
ATOM 1420 C CA . PRO A 1 179 ? 18.766 -14.516 1.79 1 88 179 PRO A CA 1
ATOM 1421 C C . PRO A 1 179 ? 17.531 -14.445 2.686 1 88 179 PRO A C 1
ATOM 1423 O O . PRO A 1 179 ? 16.75 -15.398 2.742 1 88 179 PRO A O 1
ATOM 1426 N N . LYS A 1 180 ? 17.531 -13.375 3.457 1 85.88 180 LYS A N 1
ATOM 1427 C CA . LYS A 1 180 ? 16.391 -13.141 4.332 1 85.88 180 LYS A CA 1
ATOM 1428 C C . LYS A 1 180 ? 15.195 -12.625 3.537 1 85.88 180 LYS A C 1
ATOM 1430 O O . LYS A 1 180 ? 15.359 -12.062 2.451 1 85.88 180 LYS A O 1
ATOM 1435 N N . ARG A 1 181 ? 14.023 -12.844 4.145 1 85.75 181 ARG A N 1
ATOM 1436 C CA . ARG A 1 181 ? 12.797 -12.32 3.551 1 85.75 181 ARG A CA 1
ATOM 1437 C C . ARG A 1 181 ? 12.828 -10.797 3.479 1 85.75 181 ARG A C 1
ATOM 1439 O O . ARG A 1 181 ? 12.406 -10.211 2.484 1 85.75 181 ARG A O 1
ATOM 1446 N N . SER A 1 182 ? 13.32 -10.273 4.609 1 86.12 182 SER A N 1
ATOM 1447 C CA . SER A 1 182 ? 13.367 -8.82 4.719 1 86.12 182 SER A CA 1
ATOM 1448 C C . SER A 1 182 ? 14.594 -8.367 5.512 1 86.12 182 SER A C 1
ATOM 1450 O O . SER A 1 182 ? 14.969 -9 6.5 1 86.12 182 SER A O 1
ATOM 1452 N N . TYR A 1 183 ? 15.172 -7.289 4.949 1 83.38 183 TYR A N 1
ATOM 1453 C CA . TYR A 1 183 ? 16.328 -6.676 5.594 1 83.38 183 TYR A CA 1
ATOM 1454 C C . TYR A 1 183 ? 15.984 -5.293 6.137 1 83.38 183 TYR A C 1
ATOM 1456 O O . TYR A 1 183 ? 15.773 -4.352 5.371 1 83.38 183 TYR A O 1
ATOM 1464 N N . PHE A 1 184 ? 15.852 -5.262 7.398 1 80.12 184 PHE A N 1
ATOM 1465 C CA . PHE A 1 184 ? 15.641 -3.969 8.031 1 80.12 184 PHE A CA 1
ATOM 1466 C C . PHE A 1 184 ? 16.953 -3.199 8.141 1 80.12 184 PHE A C 1
ATOM 1468 O O . PHE A 1 184 ? 17.922 -3.697 8.719 1 80.12 184 PHE A O 1
ATOM 1475 N N . CYS A 1 185 ? 16.984 -2.123 7.449 1 76.94 185 CYS A N 1
ATOM 1476 C CA . CYS A 1 185 ? 18.188 -1.307 7.484 1 76.94 185 CYS A CA 1
ATOM 1477 C C . CYS A 1 185 ? 18 -0.085 8.375 1 76.94 185 CYS A C 1
ATOM 1479 O O . CYS A 1 185 ? 17.453 0.928 7.938 1 76.94 185 CYS A O 1
ATOM 1481 N N . GLY A 1 186 ? 18.328 -0.195 9.484 1 72.44 186 GLY A N 1
ATOM 1482 C CA . GLY A 1 186 ? 18.25 0.863 10.477 1 72.44 186 GLY A CA 1
ATOM 1483 C C . GLY A 1 186 ? 19.031 0.553 11.742 1 72.44 186 GLY A C 1
ATOM 1484 O O . GLY A 1 186 ? 19.562 -0.548 11.898 1 72.44 186 GLY A O 1
ATOM 1485 N N . GLY A 1 187 ? 19.297 1.588 12.562 1 70.56 187 GLY A N 1
ATOM 1486 C CA . GLY A 1 187 ? 19.984 1.379 13.836 1 70.56 187 GLY A CA 1
ATOM 1487 C C . GLY A 1 187 ? 19.156 0.583 14.828 1 70.56 187 GLY A C 1
ATOM 1488 O O . GLY A 1 187 ? 17.984 0.277 14.57 1 70.56 187 GLY A O 1
ATOM 1489 N N . THR A 1 188 ? 19.75 0.11 15.828 1 69.56 188 THR A N 1
ATOM 1490 C CA . THR A 1 188 ? 19.094 -0.667 16.875 1 69.56 188 THR A CA 1
ATOM 1491 C C . THR A 1 188 ? 17.891 0.089 17.438 1 69.56 188 THR A C 1
ATOM 1493 O O . THR A 1 188 ? 16.859 -0.514 17.734 1 69.56 188 THR A O 1
ATOM 1496 N N . GLY A 1 189 ? 18.125 1.383 17.5 1 70.69 189 GLY A N 1
ATOM 1497 C CA . GLY A 1 189 ? 17.031 2.188 18.016 1 70.69 189 GLY A CA 1
ATOM 1498 C C . GLY A 1 189 ? 15.812 2.176 17.109 1 70.69 189 GLY A C 1
ATOM 1499 O O . GLY A 1 189 ? 14.688 2.047 17.594 1 70.69 189 GLY A O 1
ATOM 1500 N N . ASP A 1 190 ? 16.062 2.148 15.891 1 73.75 190 ASP A N 1
ATOM 1501 C CA . ASP A 1 190 ? 14.953 2.156 14.938 1 73.75 190 ASP A CA 1
ATOM 1502 C C . ASP A 1 190 ? 14.266 0.795 14.883 1 73.75 190 ASP A C 1
ATOM 1504 O O . ASP A 1 190 ? 13.039 0.719 14.773 1 73.75 190 ASP A O 1
ATOM 1508 N N . ARG A 1 191 ? 15.055 -0.162 14.953 1 72.56 191 ARG A N 1
ATOM 1509 C CA . ARG A 1 191 ? 14.5 -1.511 14.961 1 72.56 191 ARG A CA 1
ATOM 1510 C C . ARG A 1 191 ? 13.578 -1.716 16.156 1 72.56 191 ARG A C 1
ATOM 1512 O O . ARG A 1 191 ? 12.508 -2.314 16.031 1 72.56 191 ARG A O 1
ATOM 1519 N N . PHE A 1 192 ? 14.062 -1.201 17.203 1 74.44 192 PHE A N 1
ATOM 1520 C CA . PHE A 1 192 ? 13.258 -1.329 18.422 1 74.44 192 PHE A CA 1
ATOM 1521 C C . PHE A 1 192 ? 11.961 -0.549 18.297 1 74.44 192 PHE A C 1
ATOM 1523 O O . PHE A 1 192 ? 10.891 -1.048 18.656 1 74.44 192 PHE A O 1
ATOM 1530 N N . ARG A 1 193 ? 12.109 0.585 17.797 1 73.5 193 ARG A N 1
ATOM 1531 C CA . ARG A 1 193 ? 10.93 1.426 17.641 1 73.5 193 ARG A CA 1
ATOM 1532 C C . ARG A 1 193 ? 9.914 0.77 16.703 1 73.5 193 ARG A C 1
ATOM 1534 O O . ARG A 1 193 ? 8.719 0.746 17 1 73.5 193 ARG A O 1
ATOM 1541 N N . PHE A 1 194 ? 10.344 0.223 15.734 1 74.06 194 PHE A N 1
ATOM 1542 C CA . PHE A 1 194 ? 9.445 -0.394 14.766 1 74.06 194 PHE A CA 1
ATOM 1543 C C . PHE A 1 194 ? 8.836 -1.669 15.328 1 74.06 194 PHE A C 1
ATOM 1545 O O . PHE A 1 194 ? 7.66 -1.961 15.086 1 74.06 194 PHE A O 1
ATOM 1552 N N . SER A 1 195 ? 9.633 -2.371 16.047 1 72.12 195 SER A N 1
ATOM 1553 C CA . SER A 1 195 ? 9.102 -3.561 16.703 1 72.12 195 SER A CA 1
ATOM 1554 C C . SER A 1 195 ? 8.008 -3.199 17.688 1 72.12 195 SER A C 1
ATOM 1556 O O . SER A 1 195 ? 7 -3.904 17.797 1 72.12 195 SER A O 1
ATOM 1558 N N . LEU A 1 196 ? 8.227 -2.098 18.328 1 72.25 196 LEU A N 1
ATOM 1559 C CA . LEU A 1 196 ? 7.223 -1.628 19.281 1 72.25 196 LEU A CA 1
ATOM 1560 C C . LEU A 1 196 ? 5.934 -1.238 18.562 1 72.25 196 LEU A C 1
ATOM 1562 O O . LEU A 1 196 ? 4.84 -1.578 19.016 1 72.25 196 LEU A O 1
ATOM 1566 N N . PHE A 1 197 ? 6.117 -0.612 17.469 1 73.31 197 PHE A N 1
ATOM 1567 C CA . PHE A 1 197 ? 4.941 -0.201 16.719 1 73.31 197 PHE A CA 1
ATOM 1568 C C . PHE A 1 197 ? 4.145 -1.414 16.25 1 73.31 197 PHE A C 1
ATOM 1570 O O . PHE A 1 197 ? 2.912 -1.369 16.203 1 73.31 197 PHE A O 1
ATOM 1577 N N . ARG A 1 198 ? 4.805 -2.436 15.961 1 70.31 198 ARG A N 1
ATOM 1578 C CA . ARG A 1 198 ? 4.152 -3.65 15.484 1 70.31 198 ARG A CA 1
ATOM 1579 C C . ARG A 1 198 ? 3.354 -4.316 16.594 1 70.31 198 ARG A C 1
ATOM 1581 O O . ARG A 1 198 ? 2.348 -4.98 16.344 1 70.31 198 ARG A O 1
ATOM 1588 N N . MET A 1 199 ? 3.838 -4.043 17.734 1 68.19 199 MET A N 1
ATOM 1589 C CA . MET A 1 199 ? 3.217 -4.711 18.875 1 68.19 199 MET A CA 1
ATOM 1590 C C . MET A 1 199 ? 2.08 -3.869 19.438 1 68.19 199 MET A C 1
ATOM 1592 O O . MET A 1 199 ? 1.182 -4.395 20.094 1 68.19 199 MET A O 1
ATOM 1596 N N . LEU A 1 200 ? 2.131 -2.633 19.203 1 71.25 200 LEU A N 1
ATOM 1597 C CA . LEU A 1 200 ? 1.148 -1.729 19.797 1 71.25 200 LEU A CA 1
ATOM 1598 C C . LEU A 1 200 ? -0.157 -1.759 19 1 71.25 200 LEU A C 1
ATOM 1600 O O . LEU A 1 200 ? -0.16 -2.074 17.812 1 71.25 200 LEU A O 1
ATOM 1604 N N . ALA A 1 201 ? -1.21 -1.491 19.766 1 70.25 201 ALA A N 1
ATOM 1605 C CA . ALA A 1 201 ? -2.5 -1.336 19.109 1 70.25 201 ALA A CA 1
ATOM 1606 C C . ALA A 1 201 ? -2.447 -0.218 18.062 1 70.25 201 ALA A C 1
ATOM 1608 O O . ALA A 1 201 ? -1.81 0.813 18.281 1 70.25 201 ALA A O 1
ATOM 1609 N N . PRO A 1 202 ? -3.076 -0.461 17 1 70.06 202 PRO A N 1
ATOM 1610 C CA . PRO A 1 202 ? -3.055 0.548 15.93 1 70.06 202 PRO A CA 1
ATOM 1611 C C . PRO A 1 202 ? -3.488 1.929 16.422 1 70.06 202 PRO A C 1
ATOM 1613 O O . PRO A 1 202 ? -2.959 2.943 15.961 1 70.06 202 PRO A O 1
ATOM 1616 N N . THR A 1 203 ? -4.316 1.96 17.375 1 73.19 203 THR A N 1
ATOM 1617 C CA . THR A 1 203 ? -4.789 3.23 17.922 1 73.19 203 THR A CA 1
ATOM 1618 C C . THR A 1 203 ? -3.664 3.961 18.641 1 73.19 203 THR A C 1
ATOM 1620 O O . THR A 1 203 ? -3.553 5.184 18.562 1 73.19 203 THR A O 1
ATOM 1623 N N . THR A 1 204 ? -2.904 3.133 19.312 1 73.44 204 THR A N 1
ATOM 1624 C CA . THR A 1 204 ? -1.791 3.721 20.047 1 73.44 204 THR A CA 1
ATOM 1625 C C . THR A 1 204 ? -0.731 4.254 19.094 1 73.44 204 THR A C 1
ATOM 1627 O O . THR A 1 204 ? -0.197 5.348 19.297 1 73.44 204 THR A O 1
ATOM 1630 N N . VAL A 1 205 ? -0.518 3.529 18.109 1 75.81 205 VAL A N 1
ATOM 1631 C CA . VAL A 1 205 ? 0.446 3.953 17.094 1 75.81 205 VAL A CA 1
ATOM 1632 C C . VAL A 1 205 ? -0.027 5.25 16.438 1 75.81 205 VAL A C 1
ATOM 1634 O O . VAL A 1 205 ? 0.762 6.176 16.25 1 75.81 205 VAL A O 1
ATOM 1637 N N . ASP A 1 206 ? -1.296 5.309 16.203 1 79 206 ASP A N 1
ATOM 1638 C CA . ASP A 1 206 ? -1.882 6.496 15.586 1 79 206 ASP A CA 1
ATOM 1639 C C . ASP A 1 206 ? -1.693 7.723 16.484 1 79 206 ASP A C 1
ATOM 1641 O O . ASP A 1 206 ? -1.336 8.797 16 1 79 206 ASP A O 1
ATOM 1645 N N . ARG A 1 207 ? -1.884 7.555 17.688 1 74.88 207 ARG A N 1
ATOM 1646 C CA . ARG A 1 207 ? -1.742 8.664 18.641 1 74.88 207 ARG A CA 1
ATOM 1647 C C . ARG A 1 207 ? -0.304 9.164 18.672 1 74.88 207 ARG A C 1
ATOM 1649 O O . ARG A 1 207 ? -0.065 10.375 18.719 1 74.88 207 ARG A O 1
ATOM 1656 N N . ILE A 1 208 ? 0.587 8.25 18.672 1 75.56 208 ILE A N 1
ATOM 1657 C CA . ILE A 1 208 ? 2.004 8.586 18.734 1 75.56 208 ILE A CA 1
ATOM 1658 C C . ILE A 1 208 ? 2.416 9.336 17.469 1 75.56 208 ILE A C 1
ATOM 1660 O O . ILE A 1 208 ? 3.102 10.359 17.531 1 75.56 208 ILE A O 1
ATOM 1664 N N . LEU A 1 209 ? 1.912 8.898 16.391 1 77.12 209 LEU A N 1
ATOM 1665 C CA . LEU A 1 209 ? 2.316 9.477 15.117 1 77.12 209 LEU A CA 1
ATOM 1666 C C . LEU A 1 209 ? 1.651 10.828 14.898 1 77.12 209 LEU A C 1
ATOM 1668 O O . LEU A 1 209 ? 2.211 11.703 14.227 1 77.12 209 LEU A O 1
ATOM 1672 N N . CYS A 1 210 ? 0.478 10.938 15.398 1 69.06 210 CYS A N 1
ATOM 1673 C CA . CYS A 1 210 ? -0.216 12.219 15.297 1 69.06 210 CYS A CA 1
ATOM 1674 C C . CYS A 1 210 ? 0.535 13.305 16.047 1 69.06 210 CYS A C 1
ATOM 1676 O O . CYS A 1 210 ? 0.397 14.492 15.734 1 69.06 210 CYS A O 1
ATOM 1678 N N . SER A 1 211 ? 1.192 12.805 17 1 64.25 211 SER A N 1
ATOM 1679 C CA . SER A 1 211 ? 1.924 13.781 17.797 1 64.25 211 SER A CA 1
ATOM 1680 C C . SER A 1 211 ? 3.195 14.234 17.094 1 64.25 211 SER A C 1
ATOM 1682 O O . SER A 1 211 ? 3.797 15.242 17.469 1 64.25 211 SER A O 1
ATOM 1684 N N . ILE A 1 212 ? 3.426 13.461 16.016 1 58.84 212 ILE A N 1
ATOM 1685 C CA . ILE A 1 212 ? 4.629 13.75 15.25 1 58.84 212 ILE A CA 1
ATOM 1686 C C . ILE A 1 212 ? 4.305 14.75 14.141 1 58.84 212 ILE A C 1
ATOM 1688 O O . ILE A 1 212 ? 3.418 14.508 13.32 1 58.84 212 ILE A O 1
ATOM 1692 N N . ASN A 1 213 ? 4.77 15.992 14.094 1 57.12 213 ASN A N 1
ATOM 1693 C CA . ASN A 1 213 ? 4.832 16.984 13.023 1 57.12 213 ASN A CA 1
ATOM 1694 C C . ASN A 1 213 ? 3.512 17.734 12.883 1 57.12 213 ASN A C 1
ATOM 1696 O O . ASN A 1 213 ? 3.154 18.156 11.781 1 57.12 213 ASN A O 1
ATOM 1700 N N . GLN A 1 214 ? 2.465 17.562 13.57 1 57.06 214 GLN A N 1
ATOM 1701 C CA . GLN A 1 214 ? 1.265 18.359 13.336 1 57.06 214 GLN A CA 1
ATOM 1702 C C . GLN A 1 214 ? 1.363 19.719 14.031 1 57.06 214 GLN A C 1
ATOM 1704 O O . GLN A 1 214 ? 1.752 19.797 15.195 1 57.06 214 GLN A O 1
ATOM 1709 N N . SER A 1 215 ? 1.771 20.656 13.148 1 53.81 215 SER A N 1
ATOM 1710 C CA . SER A 1 215 ? 1.791 22.016 13.664 1 53.81 215 SER A CA 1
ATOM 1711 C C . SER A 1 215 ? 0.394 22.484 14.062 1 53.81 215 SER A C 1
ATOM 1713 O O . SER A 1 215 ? -0.605 21.922 13.602 1 53.81 215 SER A O 1
ATOM 1715 N N . GLU A 1 216 ? 0.235 23.156 15.156 1 52.31 216 GLU A N 1
ATOM 1716 C CA . GLU A 1 216 ? -0.995 23.797 15.617 1 52.31 216 GLU A CA 1
ATOM 1717 C C . GLU A 1 216 ? -1.588 24.688 14.531 1 52.31 216 GLU A C 1
ATOM 1719 O O . GLU A 1 216 ? -0.872 25.484 13.914 1 52.31 216 GLU A O 1
ATOM 1724 N N . ILE A 1 217 ? -2.441 24.266 13.648 1 53.12 217 ILE A N 1
ATOM 1725 C CA . ILE A 1 217 ? -3.156 25.188 12.766 1 53.12 217 ILE A CA 1
ATOM 1726 C C . ILE A 1 217 ? -3.861 26.25 13.602 1 53.12 217 ILE A C 1
ATOM 1728 O O . ILE A 1 217 ? -4.629 25.938 14.516 1 53.12 217 ILE A O 1
ATOM 1732 N N . ARG A 1 218 ? -3.229 27.375 13.883 1 43.94 218 ARG A N 1
ATOM 1733 C CA . ARG A 1 218 ? -3.928 28.516 14.492 1 43.94 218 ARG A CA 1
ATOM 1734 C C . ARG A 1 218 ? -5.25 28.781 13.781 1 43.94 218 ARG A C 1
ATOM 1736 O O . ARG A 1 218 ? -5.281 28.953 12.562 1 43.94 218 ARG A O 1
ATOM 1743 N N . ARG A 1 219 ? -6.336 28.125 14.172 1 43.84 219 ARG A N 1
ATOM 1744 C CA . ARG A 1 219 ? -7.672 28.578 13.805 1 43.84 219 ARG A CA 1
ATOM 1745 C C . ARG A 1 219 ? -7.723 30.109 13.711 1 43.84 219 ARG A C 1
ATOM 1747 O O . ARG A 1 219 ? -7.48 30.797 14.703 1 43.84 219 ARG A O 1
ATOM 1754 N N . SER A 1 220 ? -7.309 30.781 12.781 1 32.91 220 SER A N 1
ATOM 1755 C CA . SER A 1 220 ? -7.852 32.125 12.742 1 32.91 220 SER A CA 1
ATOM 1756 C C . SER A 1 220 ? -9.375 32.125 12.828 1 32.91 220 SER A C 1
ATOM 1758 O O . SER A 1 220 ? -10.047 31.641 11.906 1 32.91 220 SER A O 1
ATOM 1760 N N . ILE A 1 221 ? -10.047 31.781 13.867 1 31.94 221 ILE A N 1
ATOM 1761 C CA . ILE A 1 221 ? -11.391 32.25 14.195 1 31.94 221 ILE A CA 1
ATOM 1762 C C . ILE A 1 221 ? -11.562 33.688 13.703 1 31.94 221 ILE A C 1
ATOM 1764 O O . ILE A 1 221 ? -10.828 34.594 14.125 1 31.94 221 ILE A O 1
ATOM 1768 N N . SER A 1 222 ? -11.93 34.062 12.547 1 28.95 222 SER A N 1
ATOM 1769 C CA . SER A 1 222 ? -12.57 35.375 12.445 1 28.95 222 SER A CA 1
ATOM 1770 C C . SER A 1 222 ? -13.445 35.656 13.656 1 28.95 222 SER A C 1
ATOM 1772 O O . SER A 1 222 ? -14.344 34.875 13.977 1 28.95 222 SER A O 1
ATOM 1774 N N . ASP A 1 223 ? -13.055 36.281 14.633 1 26.92 223 ASP A N 1
ATOM 1775 C CA . ASP A 1 223 ? -13.781 37.25 15.445 1 26.92 223 ASP A CA 1
ATOM 1776 C C . ASP A 1 223 ? -14.852 37.969 14.617 1 26.92 223 ASP A C 1
ATOM 1778 O O . ASP A 1 223 ? -15.461 38.938 15.086 1 26.92 223 ASP A O 1
ATOM 1782 N N . GLU A 1 224 ? -15.344 37.781 13.344 1 25.77 224 GLU A N 1
ATOM 1783 C CA . GLU A 1 224 ? -16.562 38.562 13.32 1 25.77 224 GLU A CA 1
ATOM 1784 C C . GLU A 1 224 ? -17.688 37.875 14.086 1 25.77 224 GLU A C 1
ATOM 1786 O O . GLU A 1 224 ? -17.781 36.656 14.086 1 25.77 224 GLU A O 1
ATOM 1791 N N . MET B 1 1 ? -25.406 30.328 -3.611 1 29.59 1 MET B N 1
ATOM 1792 C CA . MET B 1 1 ? -25.781 28.922 -3.441 1 29.59 1 MET B CA 1
ATOM 1793 C C . MET B 1 1 ? -25.156 28.344 -2.178 1 29.59 1 MET B C 1
ATOM 1795 O O . MET B 1 1 ? -23.953 28.484 -1.951 1 29.59 1 MET B O 1
ATOM 1799 N N . SER B 1 2 ? -25.766 28.203 -1.103 1 34.94 2 SER B N 1
ATOM 1800 C CA . SER B 1 2 ? -25.391 27.812 0.251 1 34.94 2 SER B CA 1
ATOM 1801 C C . SER B 1 2 ? -24.516 26.562 0.241 1 34.94 2 SER B C 1
ATOM 1803 O O . SER B 1 2 ? -24.969 25.484 -0.173 1 34.94 2 SER B O 1
ATOM 1805 N N . ILE B 1 3 ? -23.438 26.562 -0.313 1 44.56 3 ILE B N 1
ATOM 1806 C CA . ILE B 1 3 ? -22.609 25.359 -0.424 1 44.56 3 ILE B CA 1
ATOM 1807 C C . ILE B 1 3 ? -22.672 24.578 0.886 1 44.56 3 ILE B C 1
ATOM 1809 O O . ILE B 1 3 ? -22.312 25.094 1.943 1 44.56 3 ILE B O 1
ATOM 1813 N N . ALA B 1 4 ? -23.672 23.688 1.056 1 50.66 4 ALA B N 1
ATOM 1814 C CA . ALA B 1 4 ? -24.125 22.797 2.123 1 50.66 4 ALA B CA 1
ATOM 1815 C C . ALA B 1 4 ? -22.938 22.078 2.77 1 50.66 4 ALA B C 1
ATOM 1817 O O . ALA B 1 4 ? -21.922 21.859 2.129 1 50.66 4 ALA B O 1
ATOM 1818 N N . ALA B 1 5 ? -22.812 22.266 4.062 1 66.5 5 ALA B N 1
ATOM 1819 C CA . ALA B 1 5 ? -21.891 21.578 4.977 1 66.5 5 ALA B CA 1
ATOM 1820 C C . ALA B 1 5 ? -21.984 20.062 4.812 1 66.5 5 ALA B C 1
ATOM 1822 O O . ALA B 1 5 ? -23.047 19.516 4.539 1 66.5 5 ALA B O 1
ATOM 1823 N N . LEU B 1 6 ? -20.906 19.453 4.277 1 72.38 6 LEU B N 1
ATOM 1824 C CA . LEU B 1 6 ? -20.828 18 4.16 1 72.38 6 LEU B CA 1
ATOM 1825 C C . LEU B 1 6 ? -20.438 17.375 5.488 1 72.38 6 LEU B C 1
ATOM 1827 O O . LEU B 1 6 ? -19.453 17.797 6.117 1 72.38 6 LEU B O 1
ATOM 1831 N N . TRP B 1 7 ? -21.25 16.531 6.012 1 82.5 7 TRP B N 1
ATOM 1832 C CA . TRP B 1 7 ? -21.016 15.875 7.293 1 82.5 7 TRP B CA 1
ATOM 1833 C C . TRP B 1 7 ? -20.078 14.68 7.137 1 82.5 7 TRP B C 1
ATOM 1835 O O . TRP B 1 7 ? -19.219 14.445 7.984 1 82.5 7 TRP B O 1
ATOM 1845 N N . ALA B 1 8 ? -20.344 14.031 6.008 1 88.25 8 ALA B N 1
ATOM 1846 C CA . ALA B 1 8 ? -19.531 12.828 5.84 1 88.25 8 ALA B CA 1
ATOM 1847 C C . ALA B 1 8 ? -19.328 12.508 4.363 1 88.25 8 ALA B C 1
ATOM 1849 O O . ALA B 1 8 ? -20.156 12.875 3.521 1 88.25 8 ALA B O 1
ATOM 1850 N N . VAL B 1 9 ? -18.266 11.93 4.051 1 88.12 9 VAL B N 1
ATOM 1851 C CA . VAL B 1 9 ? -18 11.375 2.727 1 88.12 9 VAL B CA 1
ATOM 1852 C C . VAL B 1 9 ? -17.594 9.914 2.848 1 88.12 9 VAL B C 1
ATOM 1854 O O . VAL B 1 9 ? -16.844 9.539 3.758 1 88.12 9 VAL B O 1
ATOM 1857 N N . VAL B 1 10 ? -18.219 9.125 2.049 1 88.25 10 VAL B N 1
ATOM 1858 C CA . VAL B 1 10 ? -17.875 7.711 1.959 1 88.25 10 VAL B CA 1
ATOM 1859 C C . VAL B 1 10 ? -17.188 7.438 0.622 1 88.25 10 VAL B C 1
ATOM 1861 O O . VAL B 1 10 ? -17.797 7.602 -0.439 1 88.25 10 VAL B O 1
ATOM 1864 N N . ALA B 1 11 ? -15.969 7.102 0.673 1 89.44 11 ALA B N 1
ATOM 1865 C CA . ALA B 1 11 ? -15.227 6.719 -0.526 1 89.44 11 ALA B CA 1
ATOM 1866 C C . ALA B 1 11 ? -15.203 5.203 -0.692 1 89.44 11 ALA B C 1
ATOM 1868 O O . ALA B 1 11 ? -14.484 4.504 0.034 1 89.44 11 ALA B O 1
ATOM 1869 N N . ASN B 1 12 ? -15.898 4.59 -1.63 1 78.12 12 ASN B N 1
ATOM 1870 C CA . ASN B 1 12 ? -16.047 3.15 -1.811 1 78.12 12 ASN B CA 1
ATOM 1871 C C . ASN B 1 12 ? -15.602 2.709 -3.201 1 78.12 12 ASN B C 1
ATOM 1873 O O . ASN B 1 12 ? -15.648 1.521 -3.525 1 78.12 12 ASN B O 1
ATOM 1877 N N . ALA B 1 13 ? -14.812 3.291 -3.861 1 71 13 ALA B N 1
ATOM 1878 C CA . ALA B 1 13 ? -14.406 2.826 -5.184 1 71 13 ALA B CA 1
ATOM 1879 C C . ALA B 1 13 ? -13.414 1.668 -5.078 1 71 13 ALA B C 1
ATOM 1881 O O . ALA B 1 13 ? -12.531 1.676 -4.215 1 71 13 ALA B O 1
ATOM 1882 N N . GLY B 1 14 ? -13.836 0.529 -5.742 1 74.38 14 GLY B N 1
ATOM 1883 C CA . GLY B 1 14 ? -12.891 -0.576 -5.758 1 74.38 14 GLY B CA 1
ATOM 1884 C C . GLY B 1 14 ? -13.242 -1.647 -6.773 1 74.38 14 GLY B C 1
ATOM 1885 O O . GLY B 1 14 ? -14.414 -1.858 -7.082 1 74.38 14 GLY B O 1
ATOM 1886 N N . MET B 1 15 ? -12.289 -2.047 -7.449 1 76.62 15 MET B N 1
ATOM 1887 C CA . MET B 1 15 ? -12.398 -3.205 -8.336 1 76.62 15 MET B CA 1
ATOM 1888 C C . MET B 1 15 ? -11.445 -4.312 -7.895 1 76.62 15 MET B C 1
ATOM 1890 O O . MET B 1 15 ? -10.344 -4.035 -7.406 1 76.62 15 MET B O 1
ATOM 1894 N N . MET B 1 16 ? -11.984 -5.457 -8.047 1 78.19 16 MET B N 1
ATOM 1895 C CA . MET B 1 16 ? -11.133 -6.602 -7.75 1 78.19 16 MET B CA 1
ATOM 1896 C C . MET B 1 16 ? -10.461 -7.129 -9.016 1 78.19 16 MET B C 1
ATOM 1898 O O . MET B 1 16 ? -11.062 -7.117 -10.094 1 78.19 16 MET B O 1
ATOM 1902 N N . SER B 1 17 ? -9.328 -7.512 -8.93 1 79.81 17 SER B N 1
ATOM 1903 C CA . SER B 1 17 ? -8.586 -8.195 -9.984 1 79.81 17 SER B CA 1
ATOM 1904 C C . SER B 1 17 ? -7.852 -9.414 -9.445 1 79.81 17 SER B C 1
ATOM 1906 O O . SER B 1 17 ? -7.246 -9.359 -8.375 1 79.81 17 SER B O 1
ATOM 1908 N N . ALA B 1 18 ? -8.07 -10.469 -10.195 1 82.31 18 ALA B N 1
ATOM 1909 C CA . ALA B 1 18 ? -7.406 -11.711 -9.789 1 82.31 18 ALA B CA 1
ATOM 1910 C C . ALA B 1 18 ? -6.461 -12.203 -10.883 1 82.31 18 ALA B C 1
ATOM 1912 O O . ALA B 1 18 ? -6.73 -12.023 -12.078 1 82.31 18 ALA B O 1
ATOM 1913 N N . GLY B 1 19 ? -5.469 -12.812 -10.438 1 86.38 19 GLY B N 1
ATOM 1914 C CA . GLY B 1 19 ? -4.434 -13.336 -11.312 1 86.38 19 GLY B CA 1
ATOM 1915 C C . GLY B 1 19 ? -3.047 -13.266 -10.703 1 86.38 19 GLY B C 1
ATOM 1916 O O . GLY B 1 19 ? -2.836 -12.57 -9.703 1 86.38 19 GLY B O 1
ATOM 1917 N N . GLU B 1 20 ? -2.184 -14.016 -11.297 1 88.69 20 GLU B N 1
ATOM 1918 C CA . GLU B 1 20 ? -0.803 -13.945 -10.828 1 88.69 20 GLU B CA 1
ATOM 1919 C C . GLU B 1 20 ? -0.126 -12.664 -11.305 1 88.69 20 GLU B C 1
ATOM 1921 O O . GLU B 1 20 ? -0.544 -12.062 -12.297 1 88.69 20 GLU B O 1
ATOM 1926 N N . LEU B 1 21 ? 0.886 -12.281 -10.664 1 90.62 21 LEU B N 1
ATOM 1927 C CA . LEU B 1 21 ? 1.575 -11.016 -10.898 1 90.62 21 LEU B CA 1
ATOM 1928 C C . LEU B 1 21 ? 2.131 -10.953 -12.32 1 90.62 21 LEU B C 1
ATOM 1930 O O . LEU B 1 21 ? 2.238 -9.867 -12.898 1 90.62 21 LEU B O 1
ATOM 1934 N N . GLU B 1 22 ? 2.445 -12.109 -12.852 1 90.44 22 GLU B N 1
ATOM 1935 C CA . GLU B 1 22 ? 3.025 -12.117 -14.188 1 90.44 22 GLU B CA 1
ATOM 1936 C C . GLU B 1 22 ? 1.941 -12.055 -15.258 1 90.44 22 GLU B C 1
ATOM 1938 O O . GLU B 1 22 ? 2.24 -11.898 -16.438 1 90.44 22 GLU B O 1
ATOM 1943 N N . TRP B 1 23 ? 0.759 -12.141 -14.836 1 90.12 23 TRP B N 1
ATOM 1944 C CA . TRP B 1 23 ? -0.339 -12.164 -15.789 1 90.12 23 TRP B CA 1
ATOM 1945 C C . TRP B 1 23 ? -0.901 -10.766 -16.016 1 90.12 23 TRP B C 1
ATOM 1947 O O . TRP B 1 23 ? -0.827 -9.914 -15.133 1 90.12 23 TRP B O 1
ATOM 1957 N N . GLY B 1 24 ? -1.475 -10.547 -17.281 1 86.25 24 GLY B N 1
ATOM 1958 C CA . GLY B 1 24 ? -2.16 -9.305 -17.578 1 86.25 24 GLY B CA 1
ATOM 1959 C C . GLY B 1 24 ? -1.242 -8.234 -18.156 1 86.25 24 GLY B C 1
ATOM 1960 O O . GLY B 1 24 ? -0.036 -8.453 -18.281 1 86.25 24 GLY B O 1
ATOM 1961 N N . SER B 1 25 ? -1.83 -7.152 -18.469 1 85.44 25 SER B N 1
ATOM 1962 C CA . SER B 1 25 ? -1.09 -6.031 -19.031 1 85.44 25 SER B CA 1
ATOM 1963 C C . SER B 1 25 ? -0.788 -4.977 -17.984 1 85.44 25 SER B C 1
ATOM 1965 O O . SER B 1 25 ? -1.474 -4.902 -16.953 1 85.44 25 SER B O 1
ATOM 1967 N N . SER B 1 26 ? 0.235 -4.219 -18.281 1 87.56 26 SER B N 1
ATOM 1968 C CA . SER B 1 26 ? 0.58 -3.104 -17.406 1 87.56 26 SER B CA 1
ATOM 1969 C C . SER B 1 26 ? -0.562 -2.098 -17.312 1 87.56 26 SER B C 1
ATOM 1971 O O . SER B 1 26 ? -0.774 -1.479 -16.266 1 87.56 26 SER B O 1
ATOM 1973 N N . ASP B 1 27 ? -1.239 -1.972 -18.344 1 89.62 27 ASP B N 1
ATOM 1974 C CA . ASP B 1 27 ? -2.334 -1.007 -18.406 1 89.62 27 ASP B CA 1
ATOM 1975 C C . ASP B 1 27 ? -3.469 -1.411 -17.469 1 89.62 27 ASP B C 1
ATOM 1977 O O . ASP B 1 27 ? -4.117 -0.555 -16.859 1 89.62 27 ASP B O 1
ATOM 1981 N N . SER B 1 28 ? -3.668 -2.652 -17.375 1 87.94 28 SER B N 1
ATOM 1982 C CA . SER B 1 28 ? -4.723 -3.133 -16.5 1 87.94 28 SER B CA 1
ATOM 1983 C C . SER B 1 28 ? -4.395 -2.836 -15.031 1 87.94 28 SER B C 1
ATOM 1985 O O . SER B 1 28 ? -5.285 -2.502 -14.25 1 87.94 28 SER B O 1
ATOM 1987 N N . VAL B 1 29 ? -3.203 -2.967 -14.727 1 90.56 29 VAL B N 1
ATOM 1988 C CA . VAL B 1 29 ? -2.766 -2.693 -13.359 1 90.56 29 VAL B CA 1
ATOM 1989 C C . VAL B 1 29 ? -2.92 -1.205 -13.062 1 90.56 29 VAL B C 1
ATOM 1991 O O . VAL B 1 29 ? -3.426 -0.83 -12 1 90.56 29 VAL B O 1
ATOM 1994 N N . ARG B 1 30 ? -2.465 -0.406 -13.984 1 93.31 30 ARG B N 1
ATOM 1995 C CA . ARG B 1 30 ? -2.592 1.038 -13.82 1 93.31 30 ARG B CA 1
ATOM 1996 C C . ARG B 1 30 ? -4.055 1.443 -13.664 1 93.31 30 ARG B C 1
ATOM 1998 O O . ARG B 1 30 ? -4.379 2.312 -12.852 1 93.31 30 ARG B O 1
ATOM 2005 N N . TYR B 1 31 ? -4.871 0.836 -14.422 1 91.69 31 TYR B N 1
ATOM 2006 C CA . TYR B 1 31 ? -6.293 1.144 -14.336 1 91.69 31 TYR B CA 1
ATOM 2007 C C . TYR B 1 31 ? -6.852 0.771 -12.969 1 91.69 31 TYR B C 1
ATOM 2009 O O . TYR B 1 31 ? -7.656 1.51 -12.398 1 91.69 31 TYR B O 1
ATOM 2017 N N . LEU B 1 32 ? -6.477 -0.363 -12.523 1 91.19 32 LEU B N 1
ATOM 2018 C CA . LEU B 1 32 ? -6.879 -0.796 -11.188 1 91.19 32 LEU B CA 1
ATOM 2019 C C . LEU B 1 32 ? -6.504 0.247 -10.141 1 91.19 32 LEU B C 1
ATOM 2021 O O . LEU B 1 32 ? -7.324 0.601 -9.289 1 91.19 32 LEU B O 1
ATOM 2025 N N . PHE B 1 33 ? -5.316 0.787 -10.18 1 94.81 33 PHE B N 1
ATOM 2026 C CA . PHE B 1 33 ? -4.852 1.796 -9.234 1 94.81 33 PHE B CA 1
ATOM 2027 C C . PHE B 1 33 ? -5.605 3.107 -9.43 1 94.81 33 PHE B C 1
ATOM 2029 O O . PHE B 1 33 ? -5.848 3.84 -8.469 1 94.81 33 PHE B O 1
ATOM 2036 N N . GLU B 1 34 ? -5.883 3.402 -10.695 1 94.75 34 GLU B N 1
ATOM 2037 C CA . GLU B 1 34 ? -6.66 4.605 -10.977 1 94.75 34 GLU B CA 1
ATOM 2038 C C . GLU B 1 34 ? -8 4.578 -10.25 1 94.75 34 GLU B C 1
ATOM 2040 O O . GLU B 1 34 ? -8.43 5.594 -9.695 1 94.75 34 GLU B O 1
ATOM 2045 N N . VAL B 1 35 ? -8.602 3.482 -10.227 1 92.44 35 VAL B N 1
ATOM 2046 C CA . VAL B 1 35 ? -9.922 3.332 -9.625 1 92.44 35 VAL B CA 1
ATOM 2047 C C . VAL B 1 35 ? -9.789 3.182 -8.109 1 92.44 35 VAL B C 1
ATOM 2049 O O . VAL B 1 35 ? -10.336 3.979 -7.348 1 92.44 35 VAL B O 1
ATOM 2052 N N . ASN B 1 36 ? -8.992 2.242 -7.68 1 92.75 36 ASN B N 1
ATOM 2053 C CA . ASN B 1 36 ? -8.969 1.84 -6.277 1 92.75 36 ASN B CA 1
ATOM 2054 C C . ASN B 1 36 ? -8.211 2.85 -5.418 1 92.75 36 ASN B C 1
ATOM 2056 O O . ASN B 1 36 ? -8.5 3.004 -4.23 1 92.75 36 ASN B O 1
ATOM 2060 N N . VAL B 1 37 ? -7.211 3.502 -6.004 1 95.38 37 VAL B N 1
ATOM 2061 C CA . VAL B 1 37 ? -6.336 4.344 -5.195 1 95.38 37 VAL B CA 1
ATOM 2062 C C . VAL B 1 37 ? -6.582 5.816 -5.523 1 95.38 37 VAL B C 1
ATOM 2064 O O . VAL B 1 37 ? -7.117 6.559 -4.699 1 95.38 37 VAL B O 1
ATOM 2067 N N . PHE B 1 38 ? -6.387 6.184 -6.762 1 95.5 38 PHE B N 1
ATOM 2068 C CA . PHE B 1 38 ? -6.465 7.594 -7.121 1 95.5 38 PHE B CA 1
ATOM 2069 C C . PHE B 1 38 ? -7.91 8.078 -7.109 1 95.5 38 PHE B C 1
ATOM 2071 O O . PHE B 1 38 ? -8.18 9.234 -6.789 1 95.5 38 PHE B O 1
ATOM 2078 N N . GLY B 1 39 ? -8.812 7.195 -7.504 1 93.56 39 GLY B N 1
ATOM 2079 C CA . GLY B 1 39 ? -10.219 7.543 -7.367 1 93.56 39 GLY B CA 1
ATOM 2080 C C . GLY B 1 39 ? -10.609 7.891 -5.941 1 93.56 39 GLY B C 1
ATOM 2081 O O . GLY B 1 39 ? -11.289 8.891 -5.707 1 93.56 39 GLY B O 1
ATOM 2082 N N . VAL B 1 40 ? -10.156 7.102 -5.016 1 93.62 40 VAL B N 1
ATOM 2083 C CA . VAL B 1 40 ? -10.43 7.32 -3.602 1 93.62 40 VAL B CA 1
ATOM 2084 C C . VAL B 1 40 ? -9.781 8.625 -3.141 1 93.62 40 VAL B C 1
ATOM 2086 O O . VAL B 1 40 ? -10.43 9.453 -2.496 1 93.62 40 VAL B O 1
ATOM 2089 N N . VAL B 1 41 ? -8.531 8.836 -3.455 1 94.56 41 VAL B N 1
ATOM 2090 C CA . VAL B 1 41 ? -7.781 10.031 -3.076 1 94.56 41 VAL B CA 1
ATOM 2091 C C . VAL B 1 41 ? -8.5 11.273 -3.602 1 94.56 41 VAL B C 1
ATOM 2093 O O . VAL B 1 41 ? -8.695 12.242 -2.863 1 94.56 41 VAL B O 1
ATOM 2096 N N . ASN B 1 42 ? -8.898 11.219 -4.836 1 93.06 42 ASN B N 1
ATOM 2097 C CA . ASN B 1 42 ? -9.523 12.367 -5.48 1 93.06 42 ASN B CA 1
ATOM 2098 C C . ASN B 1 42 ? -10.859 12.719 -4.828 1 93.06 42 ASN B C 1
ATOM 2100 O O . ASN B 1 42 ? -11.148 13.891 -4.582 1 93.06 42 ASN B O 1
ATOM 2104 N N . VAL B 1 43 ? -11.648 11.742 -4.547 1 92.19 43 VAL B N 1
ATOM 2105 C CA . VAL B 1 43 ? -12.953 11.953 -3.932 1 92.19 43 VAL B CA 1
ATOM 2106 C C . VAL B 1 43 ? -12.781 12.602 -2.561 1 92.19 43 VAL B C 1
ATOM 2108 O O . VAL B 1 43 ? -13.461 13.578 -2.236 1 92.19 43 VAL B O 1
ATOM 2111 N N . VAL B 1 44 ? -11.891 12.125 -1.823 1 93.31 44 VAL B N 1
ATOM 2112 C CA . VAL B 1 44 ? -11.672 12.633 -0.472 1 93.31 44 VAL B CA 1
ATOM 2113 C C . VAL B 1 44 ? -11.133 14.062 -0.535 1 93.31 44 VAL B C 1
ATOM 2115 O O . VAL B 1 44 ? -11.633 14.953 0.16 1 93.31 44 VAL B O 1
ATOM 2118 N N . LYS B 1 45 ? -10.125 14.273 -1.334 1 91.81 45 LYS B N 1
ATOM 2119 C CA . LYS B 1 45 ? -9.531 15.602 -1.465 1 91.81 45 LYS B CA 1
ATOM 2120 C C . LYS B 1 45 ? -10.578 16.641 -1.857 1 91.81 45 LYS B C 1
ATOM 2122 O O . LYS B 1 45 ? -10.547 17.766 -1.371 1 91.81 45 LYS B O 1
ATOM 2127 N N . MET B 1 46 ? -11.445 16.25 -2.73 1 88.62 46 MET B N 1
ATOM 2128 C CA . MET B 1 46 ? -12.484 17.172 -3.195 1 88.62 46 MET B CA 1
ATOM 2129 C C . MET B 1 46 ? -13.469 17.484 -2.076 1 88.62 46 MET B C 1
ATOM 2131 O O . MET B 1 46 ? -14.031 18.578 -2.033 1 88.62 46 MET B O 1
ATOM 2135 N N . ALA B 1 47 ? -13.633 16.594 -1.186 1 91 47 ALA B N 1
ATOM 2136 C CA . ALA B 1 47 ? -14.633 16.734 -0.13 1 91 47 ALA B CA 1
ATOM 2137 C C . ALA B 1 47 ? -14.07 17.531 1.051 1 91 47 ALA B C 1
ATOM 2139 O O . ALA B 1 47 ? -14.828 18.141 1.813 1 91 47 ALA B O 1
ATOM 2140 N N . LEU B 1 48 ? -12.773 17.562 1.227 1 91 48 LEU B N 1
ATOM 2141 C CA . LEU B 1 48 ? -12.125 18.031 2.443 1 91 48 LEU B CA 1
ATOM 2142 C C . LEU B 1 48 ? -12.461 19.5 2.691 1 91 48 LEU B C 1
ATOM 2144 O O . LEU B 1 48 ? -12.781 19.891 3.816 1 91 48 LEU B O 1
ATOM 2148 N N . PRO B 1 49 ? -12.43 20.375 1.642 1 87.19 49 PRO B N 1
ATOM 2149 C CA . PRO B 1 49 ? -12.766 21.781 1.892 1 87.19 49 PRO B CA 1
ATOM 2150 C C . PRO B 1 49 ? -14.172 21.953 2.453 1 87.19 49 PRO B C 1
ATOM 2152 O O . PRO B 1 49 ? -14.422 22.875 3.229 1 87.19 49 PRO B O 1
ATOM 2155 N N . PHE B 1 50 ? -15.039 21.062 2.146 1 87.56 50 PHE B N 1
ATOM 2156 C CA . PHE B 1 50 ? -16.422 21.141 2.613 1 87.56 50 PHE B CA 1
ATOM 2157 C C . PHE B 1 50 ? -16.562 20.516 3.998 1 87.56 50 PHE B C 1
ATOM 2159 O O . PHE B 1 50 ? -17.391 20.938 4.797 1 87.56 50 PHE B O 1
ATOM 2166 N N . LEU B 1 51 ? -15.766 19.578 4.23 1 89.38 51 LEU B N 1
ATOM 2167 C CA . LEU B 1 51 ? -15.805 18.891 5.52 1 89.38 51 LEU B CA 1
ATOM 2168 C C . LEU B 1 51 ? -15.242 19.781 6.625 1 89.38 51 LEU B C 1
ATOM 2170 O O . LEU B 1 51 ? -15.695 19.719 7.77 1 89.38 51 LEU B O 1
ATOM 2174 N N . ARG B 1 52 ? -14.32 20.594 6.281 1 85.88 52 ARG B N 1
ATOM 2175 C CA . ARG B 1 52 ? -13.664 21.453 7.262 1 85.88 52 ARG B CA 1
ATOM 2176 C C . ARG B 1 52 ? -14.648 22.469 7.84 1 85.88 52 ARG B C 1
ATOM 2178 O O . ARG B 1 52 ? -14.422 23.016 8.922 1 85.88 52 ARG B O 1
ATOM 2185 N N . ARG B 1 53 ? -15.695 22.656 7.168 1 83 53 ARG B N 1
ATOM 2186 C CA . ARG B 1 53 ? -16.688 23.641 7.59 1 83 53 ARG B CA 1
ATOM 2187 C C . ARG B 1 53 ? -17.641 23.047 8.617 1 83 53 ARG B C 1
ATOM 2189 O O . ARG B 1 53 ? -18.469 23.766 9.203 1 83 53 ARG B O 1
ATOM 2196 N N . THR B 1 54 ? -17.547 21.781 8.781 1 82.94 54 THR B N 1
ATOM 2197 C CA . THR B 1 54 ? -18.438 21.078 9.695 1 82.94 54 THR B CA 1
ATOM 2198 C C . THR B 1 54 ? -17.672 20.484 10.867 1 82.94 54 THR B C 1
ATOM 2200 O O . THR B 1 54 ? -16.625 19.844 10.672 1 82.94 54 THR B O 1
ATOM 2203 N N . GLN B 1 55 ? -18.156 20.781 11.961 1 81.25 55 GLN B N 1
ATOM 2204 C CA . GLN B 1 55 ? -17.531 20.203 13.148 1 81.25 55 GLN B CA 1
ATOM 2205 C C . GLN B 1 55 ? -17.719 18.703 13.188 1 81.25 55 GLN B C 1
ATOM 2207 O O . GLN B 1 55 ? -18.828 18.203 12.938 1 81.25 55 GLN B O 1
ATOM 2212 N N . ASN B 1 56 ? -16.719 17.984 13.438 1 82.56 56 ASN B N 1
ATOM 2213 C CA . ASN B 1 56 ? -16.703 16.531 13.586 1 82.56 56 ASN B CA 1
ATOM 2214 C C . ASN B 1 56 ? -17.094 15.828 12.289 1 82.56 56 ASN B C 1
ATOM 2216 O O . ASN B 1 56 ? -17.828 14.836 12.32 1 82.56 56 ASN B O 1
ATOM 2220 N N . ALA B 1 57 ? -16.781 16.484 11.211 1 89.56 57 ALA B N 1
ATOM 2221 C CA . ALA B 1 57 ? -17.016 15.836 9.922 1 89.56 57 ALA B CA 1
ATOM 2222 C C . ALA B 1 57 ? -16.25 14.523 9.828 1 89.56 57 ALA B C 1
ATOM 2224 O O . ALA B 1 57 ? -15.359 14.258 10.641 1 89.56 57 ALA B O 1
ATOM 2225 N N . ARG B 1 58 ? -16.719 13.656 8.875 1 91.5 58 ARG B N 1
ATOM 2226 C CA . ARG B 1 58 ? -16.141 12.312 8.859 1 91.5 58 ARG B CA 1
ATOM 2227 C C . ARG B 1 58 ? -15.812 11.883 7.43 1 91.5 58 ARG B C 1
ATOM 2229 O O . ARG B 1 58 ? -16.531 12.227 6.492 1 91.5 58 ARG B O 1
ATOM 2236 N N . VAL B 1 59 ? -14.789 11.234 7.328 1 93.38 59 VAL B N 1
ATOM 2237 C CA . VAL B 1 59 ? -14.422 10.523 6.109 1 93.38 59 VAL B CA 1
ATOM 2238 C C . VAL B 1 59 ? -14.422 9.016 6.371 1 93.38 59 VAL B C 1
ATOM 2240 O O . VAL B 1 59 ? -13.773 8.539 7.309 1 93.38 59 VAL B O 1
ATOM 2243 N N . VAL B 1 60 ? -15.188 8.312 5.617 1 92.75 60 VAL B N 1
ATOM 2244 C CA . VAL B 1 60 ? -15.219 6.852 5.695 1 92.75 60 VAL B CA 1
ATOM 2245 C C . VAL B 1 60 ? -14.633 6.254 4.418 1 92.75 60 VAL B C 1
ATOM 2247 O O . VAL B 1 60 ? -15.125 6.531 3.316 1 92.75 60 VAL B O 1
ATOM 2250 N N . ILE B 1 61 ? -13.609 5.5 4.574 1 92.62 61 ILE B N 1
ATOM 2251 C CA . ILE B 1 61 ? -12.93 4.883 3.438 1 92.62 61 ILE B CA 1
ATOM 2252 C C . ILE B 1 61 ? -13.133 3.371 3.473 1 92.62 61 ILE B C 1
ATOM 2254 O O . ILE B 1 61 ? -12.844 2.723 4.48 1 92.62 61 ILE B O 1
ATOM 2258 N N . VAL B 1 62 ? -13.555 2.855 2.377 1 86.69 62 VAL B N 1
ATOM 2259 C CA . VAL B 1 62 ? -13.742 1.411 2.279 1 86.69 62 VAL B CA 1
ATOM 2260 C C . VAL B 1 62 ? -12.453 0.75 1.795 1 86.69 62 VAL B C 1
ATOM 2262 O O . VAL B 1 62 ? -12.078 0.898 0.631 1 86.69 62 VAL B O 1
ATOM 2265 N N . ALA B 1 63 ? -11.844 0.1 2.656 1 86.62 63 ALA B N 1
ATOM 2266 C CA . ALA B 1 63 ? -10.633 -0.653 2.365 1 86.62 63 ALA B CA 1
ATOM 2267 C C . ALA B 1 63 ? -10.914 -2.15 2.287 1 86.62 63 ALA B C 1
ATOM 2269 O O . ALA B 1 63 ? -11.836 -2.576 1.588 1 86.62 63 ALA B O 1
ATOM 2270 N N . SER B 1 64 ? -9.992 -2.941 2.816 1 78.75 64 SER B N 1
ATOM 2271 C CA . SER B 1 64 ? -10.117 -4.395 2.818 1 78.75 64 SER B CA 1
ATOM 2272 C C . SER B 1 64 ? -9.078 -5.035 3.734 1 78.75 64 SER B C 1
ATOM 2274 O O . SER B 1 64 ? -8.055 -4.422 4.043 1 78.75 64 SER B O 1
ATOM 2276 N N . VAL B 1 65 ? -9.406 -6.195 4.172 1 76.56 65 VAL B N 1
ATOM 2277 C CA . VAL B 1 65 ? -8.398 -6.973 4.879 1 76.56 65 VAL B CA 1
ATOM 2278 C C . VAL B 1 65 ? -7.215 -7.254 3.955 1 76.56 65 VAL B C 1
ATOM 2280 O O . VAL B 1 65 ? -6.082 -7.398 4.414 1 76.56 65 VAL B O 1
ATOM 2283 N N . ALA B 1 66 ? -7.551 -7.227 2.693 1 74.5 66 ALA B N 1
ATOM 2284 C CA . ALA B 1 66 ? -6.52 -7.395 1.676 1 74.5 66 ALA B CA 1
ATOM 2285 C C . ALA B 1 66 ? -5.562 -6.207 1.664 1 74.5 66 ALA B C 1
ATOM 2287 O O . ALA B 1 66 ? -4.547 -6.223 0.96 1 74.5 66 ALA B O 1
ATOM 2288 N N . GLY B 1 67 ? -5.793 -5.273 2.434 1 81.56 67 GLY B N 1
ATOM 2289 C CA . GLY B 1 67 ? -4.898 -4.141 2.611 1 81.56 67 GLY B CA 1
ATOM 2290 C C . GLY B 1 67 ? -3.893 -4.344 3.729 1 81.56 67 GLY B C 1
ATOM 2291 O O . GLY B 1 67 ? -3.012 -3.506 3.939 1 81.56 67 GLY B O 1
ATOM 2292 N N . ARG B 1 68 ? -3.984 -5.445 4.328 1 78.88 68 ARG B N 1
ATOM 2293 C CA . ARG B 1 68 ? -3.088 -5.73 5.441 1 78.88 68 ARG B CA 1
ATOM 2294 C C . ARG B 1 68 ? -2.289 -7.004 5.191 1 78.88 68 ARG B C 1
ATOM 2296 O O . ARG B 1 68 ? -1.205 -7.184 5.754 1 78.88 68 ARG B O 1
ATOM 2303 N N . VAL B 1 69 ? -2.865 -7.828 4.422 1 80.88 69 VAL B N 1
ATOM 2304 C CA . VAL B 1 69 ? -2.211 -9.078 4.039 1 80.88 69 VAL B CA 1
ATOM 2305 C C . VAL B 1 69 ? -2.326 -9.281 2.531 1 80.88 69 VAL B C 1
ATOM 2307 O O . VAL B 1 69 ? -3.391 -9.062 1.948 1 80.88 69 VAL B O 1
ATOM 2310 N N . THR B 1 70 ? -1.245 -9.703 1.967 1 87.19 70 THR B N 1
ATOM 2311 C CA . THR B 1 70 ? -1.253 -9.922 0.524 1 87.19 70 THR B CA 1
ATOM 2312 C C . THR B 1 70 ? -1.458 -11.398 0.196 1 87.19 70 THR B C 1
ATOM 2314 O O . THR B 1 70 ? -0.646 -12.242 0.581 1 87.19 70 THR B O 1
ATOM 2317 N N . TYR B 1 71 ? -2.465 -11.664 -0.53 1 82.75 71 TYR B N 1
ATOM 2318 C CA . TYR B 1 71 ? -2.785 -13.031 -0.934 1 82.75 71 TYR B CA 1
ATOM 2319 C C . TYR B 1 71 ? -2.268 -13.32 -2.338 1 82.75 71 TYR B C 1
ATOM 2321 O O . TYR B 1 71 ? -2.436 -12.5 -3.248 1 82.75 71 TYR B O 1
ATOM 2329 N N . PRO B 1 72 ? -1.685 -14.539 -2.418 1 84.31 72 PRO B N 1
ATOM 2330 C CA . PRO B 1 72 ? -1.316 -14.922 -3.783 1 84.31 72 PRO B CA 1
ATOM 2331 C C . PRO B 1 72 ? -2.523 -15.023 -4.715 1 84.31 72 PRO B C 1
ATOM 2333 O O . PRO B 1 72 ? -3.584 -15.508 -4.305 1 84.31 72 PRO B O 1
ATOM 2336 N N . GLY B 1 73 ? -2.367 -14.531 -5.922 1 86.06 73 GLY B N 1
ATOM 2337 C CA . GLY B 1 73 ? -3.467 -14.523 -6.875 1 86.06 73 GLY B CA 1
ATOM 2338 C C . GLY B 1 73 ? -4.285 -13.242 -6.824 1 86.06 73 GLY B C 1
ATOM 2339 O O . GLY B 1 73 ? -5.133 -13.008 -7.688 1 86.06 73 GLY B O 1
ATOM 2340 N N . LEU B 1 74 ? -4.062 -12.484 -5.844 1 86.31 74 LEU B N 1
ATOM 2341 C CA . LEU B 1 74 ? -4.746 -11.203 -5.688 1 86.31 74 LEU B CA 1
ATOM 2342 C C . LEU B 1 74 ? -3.748 -10.086 -5.426 1 86.31 74 LEU B C 1
ATOM 2344 O O . LEU B 1 74 ? -4.082 -9.086 -4.781 1 86.31 74 LEU B O 1
ATOM 2348 N N . ALA B 1 75 ? -2.623 -10.25 -5.918 1 89.81 75 ALA B N 1
ATOM 2349 C CA . ALA B 1 75 ? -1.507 -9.398 -5.52 1 89.81 75 ALA B CA 1
ATOM 2350 C C . ALA B 1 75 ? -1.763 -7.941 -5.906 1 89.81 75 ALA B C 1
ATOM 2352 O O . ALA B 1 75 ? -1.607 -7.035 -5.082 1 89.81 75 ALA B O 1
ATOM 2353 N N . TYR B 1 76 ? -2.172 -7.688 -7.117 1 92.25 76 TYR B N 1
ATOM 2354 C CA . TYR B 1 76 ? -2.369 -6.309 -7.551 1 92.25 76 TYR B CA 1
ATOM 2355 C C . TYR B 1 76 ? -3.516 -5.66 -6.789 1 92.25 76 TYR B C 1
ATOM 2357 O O . TYR B 1 76 ? -3.449 -4.477 -6.445 1 92.25 76 TYR B O 1
ATOM 2365 N N . TYR B 1 77 ? -4.512 -6.363 -6.574 1 89.44 77 TYR B N 1
ATOM 2366 C CA . TYR B 1 77 ? -5.602 -5.863 -5.742 1 89.44 77 TYR B CA 1
ATOM 2367 C C . TYR B 1 77 ? -5.102 -5.52 -4.344 1 89.44 77 TYR B C 1
ATOM 2369 O O . TYR B 1 77 ? -5.387 -4.438 -3.822 1 89.44 77 TYR B O 1
ATOM 2377 N N . CYS B 1 78 ? -4.426 -6.457 -3.77 1 90.19 78 CYS B N 1
ATOM 2378 C CA . CYS B 1 78 ? -3.875 -6.238 -2.436 1 90.19 78 CYS B CA 1
ATOM 2379 C C . CYS B 1 78 ? -2.975 -5.012 -2.408 1 90.19 78 CYS B C 1
ATOM 2381 O O . CYS B 1 78 ? -3.031 -4.215 -1.47 1 90.19 78 CYS B O 1
ATOM 2383 N N . MET B 1 79 ? -2.15 -4.875 -3.393 1 94.38 79 MET B N 1
ATOM 2384 C CA . MET B 1 79 ? -1.29 -3.701 -3.504 1 94.38 79 MET B CA 1
ATOM 2385 C C . MET B 1 79 ? -2.105 -2.416 -3.402 1 94.38 79 MET B C 1
ATOM 2387 O O . MET B 1 79 ? -1.755 -1.512 -2.643 1 94.38 79 MET B O 1
ATOM 2391 N N . SER B 1 80 ? -3.148 -2.35 -4.156 1 93.94 80 SER B N 1
ATOM 2392 C CA . SER B 1 80 ? -3.992 -1.16 -4.18 1 93.94 80 SER B CA 1
ATOM 2393 C C . SER B 1 80 ? -4.625 -0.905 -2.818 1 93.94 80 SER B C 1
ATOM 2395 O O . SER B 1 80 ? -4.691 0.238 -2.361 1 93.94 80 SER B O 1
ATOM 2397 N N . LYS B 1 81 ? -5.035 -1.927 -2.254 1 91 81 LYS B N 1
ATOM 2398 C CA . LYS B 1 81 ? -5.715 -1.774 -0.969 1 91 81 LYS B CA 1
ATOM 2399 C C . LYS B 1 81 ? -4.719 -1.438 0.14 1 91 81 LYS B C 1
ATOM 2401 O O . LYS B 1 81 ? -5.051 -0.708 1.077 1 91 81 LYS B O 1
ATOM 2406 N N . HIS B 1 82 ? -3.539 -1.965 0.046 1 92.88 82 HIS B N 1
ATOM 2407 C CA . HIS B 1 82 ? -2.488 -1.533 0.96 1 92.88 82 HIS B CA 1
ATOM 2408 C C . HIS B 1 82 ? -2.246 -0.031 0.852 1 92.88 82 HIS B C 1
ATOM 2410 O O . HIS B 1 82 ? -2.078 0.649 1.866 1 92.88 82 HIS B O 1
ATOM 2416 N N . ALA B 1 83 ? -2.188 0.424 -0.323 1 94.81 83 ALA B N 1
ATOM 2417 C CA . ALA B 1 83 ? -2.023 1.858 -0.543 1 94.81 83 ALA B CA 1
ATOM 2418 C C . ALA B 1 83 ? -3.178 2.643 0.075 1 94.81 83 ALA B C 1
ATOM 2420 O O . ALA B 1 83 ? -2.967 3.697 0.68 1 94.81 83 ALA B O 1
ATOM 2421 N N . VAL B 1 84 ? -4.34 2.158 -0.029 1 94 84 VAL B N 1
ATOM 2422 C CA . VAL B 1 84 ? -5.531 2.838 0.468 1 94 84 VAL B CA 1
ATOM 2423 C C . VAL B 1 84 ? -5.516 2.861 1.994 1 94 84 VAL B C 1
ATOM 2425 O O . VAL B 1 84 ? -5.891 3.863 2.609 1 94 84 VAL B O 1
ATOM 2428 N N . VAL B 1 85 ? -5.164 1.764 2.574 1 91.81 85 VAL B N 1
ATOM 2429 C CA . VAL B 1 85 ? -5.047 1.723 4.027 1 91.81 85 VAL B CA 1
ATOM 2430 C C . VAL B 1 85 ? -4.027 2.76 4.496 1 91.81 85 VAL B C 1
ATOM 2432 O O . 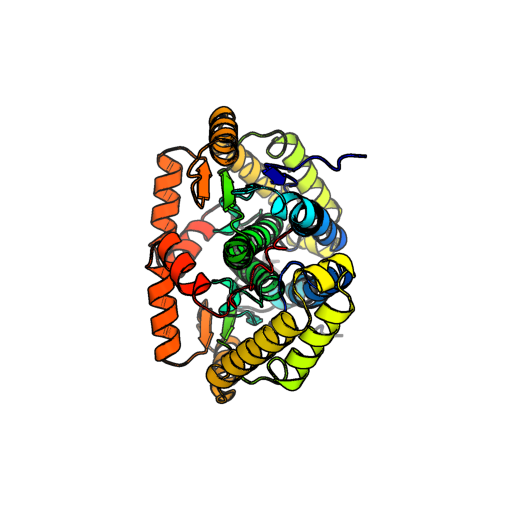VAL B 1 85 ? -4.27 3.482 5.465 1 91.81 85 VAL B O 1
ATOM 2435 N N . SER B 1 86 ? -2.936 2.811 3.822 1 93.06 86 SER B N 1
ATOM 2436 C CA . SER B 1 86 ? -1.921 3.811 4.141 1 93.06 86 SER B CA 1
ATOM 2437 C C . SER B 1 86 ? -2.471 5.227 3.982 1 93.06 86 SER B C 1
ATOM 2439 O O . SER B 1 86 ? -2.199 6.098 4.812 1 93.06 86 SER B O 1
ATOM 2441 N N . PHE B 1 87 ? -3.225 5.43 2.949 1 94.12 87 PHE B N 1
ATOM 2442 C CA . PHE B 1 87 ? -3.877 6.719 2.729 1 94.12 87 PHE B CA 1
ATOM 2443 C C . PHE B 1 87 ? -4.758 7.09 3.912 1 94.12 87 PHE B C 1
ATOM 2445 O O . PHE B 1 87 ? -4.691 8.211 4.418 1 94.12 87 PHE B O 1
ATOM 2452 N N . ALA B 1 88 ? -5.535 6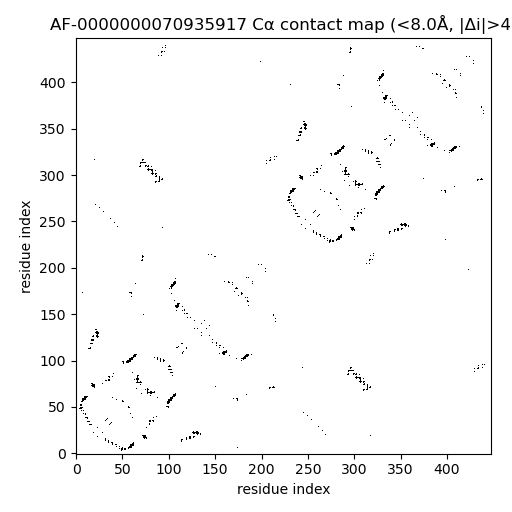.168 4.316 1 92.75 88 ALA B N 1
ATOM 2453 C CA . ALA B 1 88 ? -6.457 6.395 5.426 1 92.75 88 ALA B CA 1
ATOM 2454 C C . ALA B 1 88 ? -5.699 6.746 6.703 1 92.75 88 ALA B C 1
ATOM 2456 O O . ALA B 1 88 ? -6.082 7.668 7.426 1 92.75 88 ALA B O 1
ATOM 2457 N N . ASP B 1 89 ? -4.695 6.027 6.949 1 90.44 89 ASP B N 1
ATOM 2458 C CA . ASP B 1 89 ? -3.887 6.285 8.133 1 90.44 89 ASP B CA 1
ATOM 2459 C C . ASP B 1 89 ? -3.279 7.684 8.094 1 90.44 89 ASP B C 1
ATOM 2461 O O . ASP B 1 89 ? -3.344 8.43 9.07 1 90.44 89 ASP B O 1
ATOM 2465 N N . GLY B 1 90 ? -2.668 8 6.973 1 90.75 90 GLY B N 1
ATOM 2466 C CA . GLY B 1 90 ? -2.098 9.328 6.816 1 90.75 90 GLY B CA 1
ATOM 2467 C C . GLY B 1 90 ? -3.125 10.438 6.93 1 90.75 90 GLY B C 1
ATOM 2468 O O . GLY B 1 90 ? -2.879 11.453 7.582 1 90.75 90 GLY B O 1
ATOM 2469 N N . LEU B 1 91 ? -4.234 10.203 6.293 1 92.5 91 LEU B N 1
ATOM 2470 C CA . LEU B 1 91 ? -5.316 11.18 6.336 1 92.5 91 LEU B CA 1
ATOM 2471 C C . LEU B 1 91 ? -5.793 11.398 7.77 1 92.5 91 LEU B C 1
ATOM 2473 O O . LEU B 1 91 ? -5.988 12.531 8.195 1 92.5 91 LEU B O 1
ATOM 2477 N N . ARG B 1 92 ? -6.004 10.344 8.445 1 91.06 92 ARG B N 1
ATOM 2478 C CA . ARG B 1 92 ? -6.465 10.414 9.828 1 91.06 92 ARG B CA 1
ATOM 2479 C C . ARG B 1 92 ? -5.535 11.273 10.672 1 91.06 92 ARG B C 1
ATOM 2481 O O . ARG B 1 92 ? -5.988 12.125 11.438 1 91.06 92 ARG B O 1
ATOM 2488 N N . ARG B 1 93 ? -4.34 11.07 10.5 1 87.75 93 ARG B N 1
ATOM 2489 C CA . ARG B 1 93 ? -3.338 11.773 11.297 1 87.75 93 ARG B CA 1
ATOM 2490 C C . ARG B 1 93 ? -3.268 13.242 10.906 1 87.75 93 ARG B C 1
ATOM 2492 O O . ARG B 1 93 ? -3.211 14.125 11.766 1 87.75 93 ARG B O 1
ATOM 2499 N N . GLU B 1 94 ? -3.307 13.57 9.695 1 87.75 94 GLU B N 1
ATOM 2500 C CA . GLU B 1 94 ? -3.176 14.938 9.211 1 87.75 94 GLU B CA 1
ATOM 2501 C C . GLU B 1 94 ? -4.457 15.734 9.453 1 87.75 94 GLU B C 1
ATOM 2503 O O . GLU B 1 94 ? -4.41 16.953 9.656 1 87.75 94 GLU B O 1
ATOM 2508 N N . MET B 1 95 ? -5.586 15.055 9.469 1 89.25 95 MET B N 1
ATOM 2509 C CA . MET B 1 95 ? -6.863 15.758 9.547 1 89.25 95 MET B CA 1
ATOM 2510 C C . MET B 1 95 ? -7.285 15.945 11 1 89.25 95 MET B C 1
ATOM 2512 O O . MET B 1 95 ? -8.266 16.641 11.281 1 89.25 95 MET B O 1
ATOM 2516 N N . ARG B 1 96 ? -6.566 15.375 11.844 1 85.81 96 ARG B N 1
ATOM 2517 C CA . ARG B 1 96 ? -6.859 15.547 13.258 1 85.81 96 ARG B CA 1
ATOM 2518 C C . ARG B 1 96 ? -6.887 17.031 13.641 1 85.81 96 ARG B C 1
ATOM 2520 O O . ARG B 1 96 ? -7.738 17.453 14.422 1 85.81 96 ARG B O 1
ATOM 2527 N N . LYS B 1 97 ? -6.016 17.766 13.023 1 83.75 97 LYS B N 1
ATOM 2528 C CA . LYS B 1 97 ? -5.906 19.188 13.344 1 83.75 97 LYS B CA 1
ATOM 2529 C C . LYS B 1 97 ? -7.16 19.938 12.914 1 83.75 97 LYS B C 1
ATOM 2531 O O . LYS B 1 97 ? -7.41 21.062 13.383 1 83.75 97 LYS B O 1
ATOM 2536 N N . TRP B 1 98 ? -7.914 19.375 12.008 1 87.06 98 TRP B N 1
ATOM 2537 C CA . TRP B 1 98 ? -9.141 20 11.516 1 87.06 98 TRP B CA 1
ATOM 2538 C C . TRP B 1 98 ? -10.367 19.375 12.172 1 87.06 98 TRP B C 1
ATOM 2540 O O . TRP B 1 98 ? -11.5 19.641 11.766 1 87.06 98 TRP B O 1
ATOM 2550 N N . SER B 1 99 ? -10.148 18.422 13.117 1 87.69 99 SER B N 1
ATOM 2551 C CA . SER B 1 99 ? -11.211 17.703 13.828 1 87.69 99 SER B CA 1
ATOM 2552 C C . SER B 1 99 ? -12.062 16.891 12.867 1 87.69 99 SER B C 1
ATOM 2554 O O . SER B 1 99 ? -13.289 16.828 13.008 1 87.69 99 SER B O 1
ATOM 2556 N N . ILE B 1 100 ? -11.5 16.453 11.844 1 88.88 100 ILE B N 1
ATOM 2557 C CA . ILE B 1 100 ? -12.148 15.531 10.914 1 88.88 100 ILE B CA 1
ATOM 2558 C C . ILE B 1 100 ? -11.797 14.094 11.297 1 88.88 100 ILE B C 1
ATOM 2560 O O . ILE B 1 100 ? -10.617 13.758 11.469 1 88.88 100 ILE B O 1
ATOM 2564 N N . VAL B 1 101 ? -12.828 13.305 11.469 1 90.69 101 VAL B N 1
ATOM 2565 C CA . VAL B 1 101 ? -12.633 11.906 11.852 1 90.69 101 VAL B CA 1
ATOM 2566 C C . VAL B 1 101 ? -12.539 11.039 10.602 1 90.69 101 VAL B C 1
ATOM 2568 O O . VAL B 1 101 ? -13.32 11.195 9.664 1 90.69 101 VAL B O 1
ATOM 2571 N N . VAL B 1 102 ? -11.531 10.164 10.594 1 92.38 102 VAL B N 1
ATOM 2572 C CA . VAL B 1 102 ? -11.336 9.258 9.461 1 92.38 102 VAL B CA 1
ATOM 2573 C C . VAL B 1 102 ? -11.461 7.812 9.93 1 92.38 102 VAL B C 1
ATOM 2575 O O . VAL B 1 102 ? -10.766 7.395 10.859 1 92.38 102 VAL B O 1
ATOM 2578 N N . SER B 1 103 ? -12.344 7.078 9.305 1 92.06 103 SER B N 1
ATOM 2579 C CA . SER B 1 103 ? -12.555 5.668 9.625 1 92.06 103 SER B CA 1
ATOM 2580 C C . SER B 1 103 ? -12.383 4.793 8.391 1 92.06 103 SER B C 1
ATOM 2582 O O . SER B 1 103 ? -12.68 5.219 7.273 1 92.06 103 SER B O 1
ATOM 2584 N N . THR B 1 104 ? -11.891 3.609 8.641 1 91.19 104 THR B N 1
ATOM 2585 C CA . THR B 1 104 ? -11.805 2.639 7.551 1 91.19 104 THR B CA 1
ATOM 2586 C C . THR B 1 104 ? -12.781 1.486 7.781 1 91.19 104 THR B C 1
ATOM 2588 O O . THR B 1 104 ? -12.977 1.043 8.914 1 91.19 104 THR B O 1
ATOM 2591 N N . ILE B 1 105 ? -13.398 1.116 6.688 1 87.56 105 ILE B N 1
ATOM 2592 C CA . ILE B 1 105 ? -14.164 -0.125 6.656 1 87.56 105 ILE B CA 1
ATOM 2593 C C . ILE B 1 105 ? -13.336 -1.226 5.996 1 87.56 105 ILE B C 1
ATOM 2595 O O . ILE B 1 105 ? -12.891 -1.074 4.855 1 87.56 105 ILE B O 1
ATOM 2599 N N . GLU B 1 106 ? -13.141 -2.275 6.695 1 85.88 106 GLU B N 1
ATOM 2600 C CA . GLU B 1 106 ? -12.281 -3.342 6.191 1 85.88 106 GLU B CA 1
ATOM 2601 C C . GLU B 1 106 ? -13.023 -4.672 6.141 1 85.88 106 GLU B C 1
ATOM 2603 O O . GLU B 1 106 ? -12.883 -5.504 7.039 1 85.88 106 GLU B O 1
ATOM 2608 N N . PRO B 1 107 ? -13.688 -4.785 5.078 1 77.81 107 PRO B N 1
ATOM 2609 C CA . PRO B 1 107 ? -14.406 -6.055 4.91 1 77.81 107 PRO B CA 1
ATOM 2610 C C . PRO B 1 107 ? -13.477 -7.207 4.539 1 77.81 107 PRO B C 1
ATOM 2612 O O . PRO B 1 107 ? -12.461 -7 3.871 1 77.81 107 PRO B O 1
ATOM 2615 N N . VAL B 1 108 ? -13.82 -8.305 5.105 1 69.88 108 VAL B N 1
ATOM 2616 C CA . VAL B 1 108 ? -13.227 -9.516 4.539 1 69.88 108 VAL B CA 1
ATOM 2617 C C . VAL B 1 108 ? -13.875 -9.828 3.193 1 69.88 108 VAL B C 1
ATOM 2619 O O . VAL B 1 108 ? -14.711 -9.062 2.711 1 69.88 108 VAL B O 1
ATOM 2622 N N . LEU B 1 109 ? -13.523 -10.883 2.539 1 60.09 109 LEU B N 1
ATOM 2623 C CA . LEU B 1 109 ? -14.102 -11.211 1.241 1 60.09 109 LEU B CA 1
ATOM 2624 C C . LEU B 1 109 ? -15.617 -11.383 1.348 1 60.09 109 LEU B C 1
ATOM 2626 O O . LEU B 1 109 ? -16.094 -12.258 2.072 1 60.09 109 LEU B O 1
ATOM 2630 N N . TYR B 1 110 ? -16.297 -10.289 1.079 1 56.12 110 TYR B N 1
ATOM 2631 C CA . TYR B 1 110 ? -17.75 -10.406 1.062 1 56.12 110 TYR B CA 1
ATOM 2632 C C . TYR B 1 110 ? -18.266 -10.547 -0.365 1 56.12 110 TYR B C 1
ATOM 2634 O O . TYR B 1 110 ? -17.672 -10.016 -1.304 1 56.12 110 TYR B O 1
ATOM 2642 N N . ARG B 1 111 ? -19.219 -11.391 -0.489 1 49.44 111 ARG B N 1
ATOM 2643 C CA . ARG B 1 111 ? -19.891 -11.594 -1.769 1 49.44 111 ARG B CA 1
ATOM 2644 C C . ARG B 1 111 ? -20.562 -10.312 -2.248 1 49.44 111 ARG B C 1
ATOM 2646 O O . ARG B 1 111 ? -21.766 -10.117 -2.029 1 49.44 111 ARG B O 1
ATOM 2653 N N . THR B 1 112 ? -19.812 -9.297 -2.295 1 53.91 112 THR B N 1
ATOM 2654 C CA . THR B 1 112 ? -20.391 -8.125 -2.936 1 53.91 112 THR B CA 1
ATOM 2655 C C . THR B 1 112 ? -20.266 -8.219 -4.453 1 53.91 112 THR B C 1
ATOM 2657 O O . THR B 1 112 ? -19.656 -9.164 -4.977 1 53.91 112 THR B O 1
ATOM 2660 N N . LYS B 1 113 ? -21.141 -7.418 -5.145 1 50.94 113 LYS B N 1
ATOM 2661 C CA . LYS B 1 113 ? -21.047 -7.379 -6.602 1 50.94 113 LYS B CA 1
ATOM 2662 C C . LYS B 1 113 ? -19.594 -7.41 -7.066 1 50.94 113 LYS B C 1
ATOM 2664 O O . LYS B 1 113 ? -19.297 -7.906 -8.156 1 50.94 113 LYS B O 1
ATOM 2669 N N . MET B 1 114 ? -18.703 -6.922 -6.246 1 53.34 114 MET B N 1
ATOM 2670 C CA . MET B 1 114 ? -17.297 -6.887 -6.621 1 53.34 114 MET B CA 1
ATOM 2671 C C . MET B 1 114 ? -16.688 -8.289 -6.578 1 53.34 114 MET B C 1
ATOM 2673 O O . MET B 1 114 ? -15.812 -8.609 -7.375 1 53.34 114 MET B O 1
ATOM 2677 N N . ALA B 1 115 ? -17.281 -9.062 -5.664 1 57.94 115 ALA B N 1
ATOM 2678 C CA . ALA B 1 115 ? -16.734 -10.406 -5.504 1 57.94 115 ALA B CA 1
ATOM 2679 C C . ALA B 1 115 ? -17.641 -11.445 -6.168 1 57.94 115 ALA B C 1
ATOM 2681 O O . ALA B 1 115 ? -17.688 -12.602 -5.734 1 57.94 115 ALA B O 1
ATOM 2682 N N . LEU B 1 116 ? -18.344 -10.891 -7.18 1 63.12 116 LEU B N 1
ATOM 2683 C CA . LEU B 1 116 ? -19.125 -11.891 -7.902 1 63.12 116 LEU B CA 1
ATOM 2684 C C . LEU B 1 116 ? -18.203 -12.844 -8.664 1 63.12 116 LEU B C 1
ATOM 2686 O O . LEU B 1 116 ? -17.328 -12.406 -9.414 1 63.12 116 LEU B O 1
ATOM 2690 N N . PRO B 1 117 ? -18.375 -14.062 -8.328 1 70 117 PRO B N 1
ATOM 2691 C CA . PRO B 1 117 ? -17.516 -15.062 -8.977 1 70 117 PRO B CA 1
ATOM 2692 C C . PRO B 1 117 ? -17.391 -14.852 -10.477 1 70 117 PRO B C 1
ATOM 2694 O O . PRO B 1 117 ? -16.312 -15.047 -11.047 1 70 117 PRO B O 1
ATOM 2697 N N . GLU B 1 118 ? -18.484 -14.359 -11.039 1 73.25 118 GLU B N 1
ATOM 2698 C CA . GLU B 1 118 ? -18.453 -14.164 -12.484 1 73.25 118 GLU B CA 1
ATOM 2699 C C . GLU B 1 118 ? -17.516 -13.023 -12.867 1 73.25 118 GLU B C 1
ATOM 2701 O O . GLU B 1 118 ? -16.797 -13.109 -13.859 1 73.25 118 GLU B O 1
ATOM 2706 N N . GLN B 1 119 ? -17.547 -12.055 -12.102 1 73.81 119 GLN B N 1
ATOM 2707 C CA . GLN B 1 119 ? -16.703 -10.906 -12.398 1 73.81 119 GLN B CA 1
ATOM 2708 C C . GLN B 1 119 ? -15.227 -11.234 -12.164 1 73.81 119 GLN B C 1
ATOM 2710 O O . GLN B 1 119 ? -14.359 -10.828 -12.945 1 73.81 119 GLN B O 1
ATOM 2715 N N . ILE B 1 120 ? -15.023 -11.961 -11.25 1 78.69 120 ILE B N 1
ATOM 2716 C CA . ILE B 1 120 ? -13.648 -12.352 -10.938 1 78.69 120 ILE B CA 1
ATOM 2717 C C . ILE B 1 120 ? -13.125 -13.289 -12.023 1 78.69 120 ILE B C 1
ATOM 2719 O O . ILE B 1 120 ? -11.977 -13.164 -12.453 1 78.69 120 ILE B O 1
ATOM 2723 N N . GLN B 1 121 ? -14.047 -14.188 -12.359 1 82.31 121 GLN B N 1
ATOM 2724 C CA . GLN B 1 121 ? -13.664 -15.086 -13.445 1 82.31 121 GLN B CA 1
ATOM 2725 C C . GLN B 1 121 ? -13.305 -14.312 -14.703 1 82.31 121 GLN B C 1
ATOM 2727 O O . GLN B 1 121 ? -12.32 -14.633 -15.383 1 82.31 121 GLN B O 1
ATOM 2732 N N . CYS B 1 122 ? -14.125 -13.359 -14.977 1 82.62 122 CYS B N 1
ATOM 2733 C CA . CYS B 1 122 ? -13.875 -12.539 -16.156 1 82.62 122 CYS B CA 1
ATOM 2734 C C . CYS B 1 122 ? -12.531 -11.828 -16.047 1 82.62 122 CYS B C 1
ATOM 2736 O O . CYS B 1 122 ? -11.797 -11.734 -17.031 1 82.62 122 CYS B O 1
ATOM 2738 N N . SER B 1 123 ? -12.266 -11.375 -14.93 1 82.62 123 SER B N 1
ATOM 2739 C CA . SER B 1 123 ? -11.016 -10.664 -14.719 1 82.62 123 SER B CA 1
ATOM 2740 C C . SER B 1 123 ? -9.812 -11.586 -14.891 1 82.62 123 SER B C 1
ATOM 2742 O O . SER B 1 123 ? -8.805 -11.203 -15.484 1 82.62 123 SER B O 1
ATOM 2744 N N . MET B 1 124 ? -9.938 -12.75 -14.398 1 87.5 124 MET B N 1
ATOM 2745 C CA . MET B 1 124 ? -8.859 -13.727 -14.539 1 87.5 124 MET B CA 1
ATOM 2746 C C . MET B 1 124 ? -8.656 -14.102 -16 1 87.5 124 MET B C 1
ATOM 2748 O O . MET B 1 124 ? -7.523 -14.203 -16.469 1 87.5 124 MET B O 1
ATOM 2752 N N . ASP B 1 125 ? -9.797 -14.312 -16.625 1 89.81 125 ASP B N 1
ATOM 2753 C CA . ASP B 1 125 ? -9.727 -14.664 -18.047 1 89.81 125 ASP B CA 1
ATOM 2754 C C . ASP B 1 125 ? -9.062 -13.555 -18.859 1 89.81 125 ASP B C 1
ATOM 2756 O O . ASP B 1 125 ? -8.234 -13.828 -19.734 1 89.81 125 ASP B O 1
ATOM 2760 N N . GLN B 1 126 ? -9.438 -12.391 -18.578 1 87.38 126 GLN B N 1
ATOM 2761 C CA . GLN B 1 126 ? -8.859 -11.25 -19.281 1 87.38 126 GLN B CA 1
ATOM 2762 C C . GLN B 1 126 ? -7.367 -11.125 -18.984 1 87.38 126 GLN B C 1
ATOM 2764 O O . GLN B 1 126 ? -6.57 -10.852 -19.875 1 87.38 126 GLN B O 1
ATOM 2769 N N . ALA B 1 127 ? -7.012 -11.273 -17.781 1 88.31 127 ALA B N 1
ATOM 2770 C CA . ALA B 1 127 ? -5.602 -11.203 -17.406 1 88.31 127 ALA B CA 1
ATOM 2771 C C . ALA B 1 127 ? -4.781 -12.25 -18.141 1 88.31 127 ALA B C 1
ATOM 2773 O O . ALA B 1 127 ? -3.668 -11.977 -18.594 1 88.31 127 ALA B O 1
ATOM 2774 N N . TRP B 1 128 ? -5.355 -13.391 -18.172 1 90.69 128 TRP B N 1
ATOM 2775 C CA . TRP B 1 128 ? -4.684 -14.484 -18.875 1 90.69 128 TRP B CA 1
ATOM 2776 C C . TRP B 1 128 ? -4.527 -14.172 -20.359 1 90.69 128 TRP B C 1
ATOM 2778 O O . TRP B 1 128 ? -3.438 -14.312 -20.922 1 90.69 128 TRP B O 1
ATOM 2788 N N . GLN B 1 129 ? -5.629 -13.703 -20.969 1 90.5 129 GLN B N 1
ATOM 2789 C CA . GLN B 1 129 ? -5.629 -13.414 -22.391 1 90.5 129 GLN B CA 1
ATOM 2790 C C . GLN B 1 129 ? -4.684 -12.266 -22.719 1 90.5 129 GLN B C 1
ATOM 2792 O O . GLN B 1 129 ? -4.039 -12.266 -23.781 1 90.5 129 GLN B O 1
ATOM 2797 N N . ASP B 1 130 ? -4.578 -11.367 -21.859 1 89.62 130 ASP B N 1
ATOM 2798 C CA . ASP B 1 130 ? -3.77 -10.172 -22.094 1 89.62 130 ASP B CA 1
ATOM 2799 C C . ASP B 1 130 ? -2.301 -10.438 -21.766 1 89.62 130 ASP B C 1
ATOM 2801 O O . ASP B 1 130 ? -1.446 -9.578 -21.984 1 89.62 130 ASP B O 1
ATOM 2805 N N . SER B 1 131 ? -1.999 -11.516 -21.219 1 90.44 131 SER B N 1
ATOM 2806 C CA . SER B 1 131 ? -0.619 -11.859 -20.891 1 90.44 131 SER B CA 1
ATOM 2807 C C . SER B 1 131 ? 0.193 -12.148 -22.141 1 90.44 131 SER B C 1
ATOM 2809 O O . SER B 1 131 ? -0.346 -12.648 -23.141 1 90.44 131 SER B O 1
ATOM 2811 N N . PRO B 1 132 ? 1.491 -11.812 -22.109 1 87.62 132 PRO B N 1
ATOM 2812 C CA . PRO B 1 132 ? 2.338 -12.203 -23.234 1 87.62 132 PRO B CA 1
ATOM 2813 C C . PRO B 1 132 ? 2.305 -13.703 -23.516 1 87.62 132 PRO B C 1
ATOM 2815 O O . PRO B 1 132 ? 2.166 -14.5 -22.578 1 87.62 132 PRO B O 1
ATOM 2818 N N . GLU B 1 133 ? 2.438 -14.031 -24.766 1 90.31 133 GLU B N 1
ATOM 2819 C CA . GLU B 1 133 ? 2.393 -15.43 -25.188 1 90.31 133 GLU B CA 1
ATOM 2820 C C . GLU B 1 133 ? 3.432 -16.266 -24.453 1 90.31 133 GLU B C 1
ATOM 2822 O O . GLU B 1 133 ? 3.16 -17.406 -24.062 1 90.31 133 GLU B O 1
ATOM 2827 N N . SER B 1 134 ? 4.562 -15.695 -24.219 1 88.69 134 SER B N 1
ATOM 2828 C CA . SER B 1 134 ? 5.633 -16.422 -23.531 1 88.69 134 SER B CA 1
ATOM 2829 C C . SER B 1 134 ? 5.223 -16.812 -22.125 1 88.69 134 SER B C 1
ATOM 2831 O O . SER B 1 134 ? 5.574 -17.891 -21.641 1 88.69 134 SER B O 1
ATOM 2833 N N . VAL B 1 135 ? 4.512 -16 -21.531 1 89.12 135 VAL B N 1
ATOM 2834 C CA . VAL B 1 135 ? 4.051 -16.281 -20.172 1 89.12 135 VAL B CA 1
ATOM 2835 C C . VAL B 1 135 ? 2.973 -17.359 -20.203 1 89.12 135 VAL B C 1
ATOM 2837 O O . VAL B 1 135 ? 3 -18.281 -19.391 1 89.12 135 VAL B O 1
ATOM 2840 N N . ARG B 1 136 ? 2.068 -17.234 -21.141 1 91.44 136 ARG B N 1
ATOM 2841 C CA . ARG B 1 136 ? 1.003 -18.234 -21.25 1 91.44 136 ARG B CA 1
ATOM 2842 C C . ARG B 1 136 ? 1.572 -19.609 -21.531 1 91.44 136 ARG B C 1
ATOM 2844 O O . ARG B 1 136 ? 1.084 -20.609 -21 1 91.44 136 ARG B O 1
ATOM 2851 N N . GLU B 1 137 ? 2.58 -19.656 -22.312 1 90.69 137 GLU B N 1
ATOM 2852 C CA . GLU B 1 137 ? 3.227 -20.922 -22.641 1 90.69 137 GLU B CA 1
ATOM 2853 C C . GLU B 1 137 ? 3.953 -21.5 -21.422 1 90.69 137 GLU B C 1
ATOM 2855 O O . GLU B 1 137 ? 3.939 -22.703 -21.203 1 90.69 137 GLU B O 1
ATOM 2860 N N . THR B 1 138 ? 4.523 -20.672 -20.734 1 88.38 138 THR B N 1
ATOM 2861 C CA . THR B 1 138 ? 5.293 -21.078 -19.562 1 88.38 138 THR B CA 1
ATOM 2862 C C . THR B 1 138 ? 4.379 -21.703 -18.516 1 88.38 138 THR B C 1
ATOM 2864 O O . THR B 1 138 ? 4.695 -22.734 -17.938 1 88.38 138 THR B O 1
ATOM 2867 N N . TYR B 1 139 ? 3.305 -21.078 -18.234 1 89.12 139 TYR B N 1
ATOM 2868 C CA . TYR B 1 139 ? 2.385 -21.562 -17.203 1 89.12 139 TYR B CA 1
ATOM 2869 C C . TYR B 1 139 ? 1.501 -22.688 -17.75 1 89.12 139 TYR B C 1
ATOM 2871 O O . TYR B 1 139 ? 1.261 -23.672 -17.047 1 89.12 139 TYR B O 1
ATOM 2879 N N . GLY B 1 140 ? 1.011 -22.531 -19 1 90.56 140 GLY B N 1
ATOM 2880 C CA . GLY B 1 140 ? 0.148 -23.531 -19.625 1 90.56 140 GLY B CA 1
ATOM 2881 C C . GLY B 1 140 ? -1.316 -23.344 -19.266 1 90.56 140 GLY B C 1
ATOM 2882 O O . GLY B 1 140 ? -1.642 -22.859 -18.188 1 90.56 140 GLY B O 1
ATOM 2883 N N . LYS B 1 141 ? -2.178 -23.797 -20.141 1 90.25 141 LYS B N 1
ATOM 2884 C CA . LYS B 1 141 ? -3.623 -23.656 -19.984 1 90.25 141 LYS B CA 1
ATOM 2885 C C . LYS B 1 141 ? -4.121 -24.484 -18.797 1 90.25 141 LYS B C 1
ATOM 2887 O O . LYS B 1 141 ? -5.035 -24.062 -18.078 1 90.25 141 LYS B O 1
ATOM 2892 N N . ASN B 1 142 ? -3.498 -25.625 -18.609 1 90.44 142 ASN B N 1
ATOM 2893 C CA . ASN B 1 142 ? -3.902 -26.469 -17.5 1 90.44 142 ASN B CA 1
ATOM 2894 C C . ASN B 1 142 ? -3.65 -25.797 -16.156 1 90.44 142 ASN B C 1
ATOM 2896 O O . ASN B 1 142 ? -4.473 -25.891 -15.242 1 90.44 142 ASN B O 1
ATOM 2900 N N . TYR B 1 143 ? -2.562 -25.141 -16.109 1 89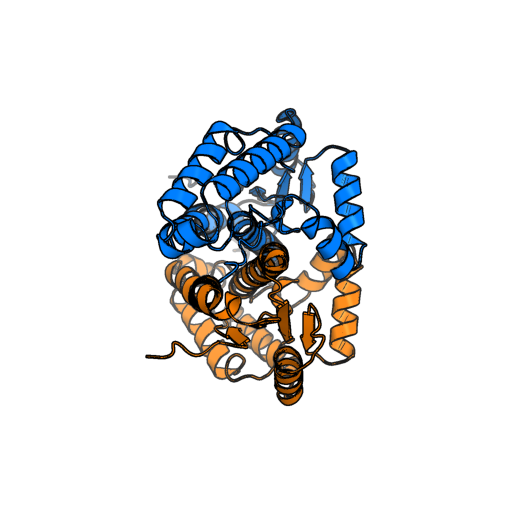.56 143 TYR B N 1
ATOM 2901 C CA . TYR B 1 143 ? -2.254 -24.422 -14.875 1 89.56 143 TYR B CA 1
ATOM 2902 C C . TYR B 1 143 ? -3.264 -23.312 -14.633 1 89.56 143 TYR B C 1
ATOM 2904 O O . TYR B 1 143 ? -3.748 -23.141 -13.508 1 89.56 143 TYR B O 1
ATOM 2912 N N . PHE B 1 144 ? -3.527 -22.625 -15.672 1 90.5 144 PHE B N 1
ATOM 2913 C CA . PHE B 1 144 ? -4.473 -21.516 -15.578 1 90.5 144 PHE B CA 1
ATOM 2914 C C . PHE B 1 144 ? -5.836 -22 -15.102 1 90.5 144 PHE B C 1
ATOM 2916 O O . PHE B 1 144 ? -6.438 -21.406 -14.211 1 90.5 144 PHE B O 1
ATOM 2923 N N . GLU B 1 145 ? -6.289 -23.078 -15.656 1 89.94 145 GLU B N 1
ATOM 2924 C CA . GLU B 1 145 ? -7.602 -23.594 -15.297 1 89.94 145 GLU B CA 1
ATOM 2925 C C . GLU B 1 145 ? -7.625 -24.078 -13.852 1 89.94 145 GLU B C 1
ATOM 2927 O O . GLU B 1 145 ? -8.625 -23.906 -13.148 1 89.94 145 GLU B O 1
ATOM 2932 N N . ALA B 1 146 ? -6.566 -24.688 -13.477 1 86.94 146 ALA B N 1
ATOM 2933 C CA . ALA B 1 146 ? -6.469 -25.125 -12.086 1 86.94 146 ALA B CA 1
ATOM 2934 C C . ALA B 1 146 ? -6.465 -23.938 -11.133 1 86.94 146 ALA B C 1
ATOM 2936 O O . ALA B 1 146 ? -7.145 -23.953 -10.102 1 86.94 146 ALA B O 1
ATOM 2937 N N . PHE B 1 147 ? -5.684 -22.969 -11.539 1 86.75 147 PHE B N 1
ATOM 2938 C CA . PHE B 1 147 ? -5.617 -21.75 -10.742 1 86.75 147 PHE B CA 1
ATOM 2939 C C . PHE B 1 147 ? -6.996 -21.109 -10.625 1 86.75 147 PHE B C 1
ATOM 2941 O O . PHE B 1 147 ? -7.414 -20.719 -9.539 1 86.75 147 PHE B O 1
ATOM 2948 N N . ARG B 1 148 ? -7.637 -20.953 -11.734 1 86.31 148 ARG B N 1
ATOM 2949 C CA . ARG B 1 148 ? -8.961 -20.344 -11.781 1 86.31 148 ARG B CA 1
ATOM 2950 C C . ARG B 1 148 ? -9.938 -21.094 -10.875 1 86.31 148 ARG B C 1
ATOM 2952 O O . ARG B 1 148 ? -10.672 -20.469 -10.109 1 86.31 148 ARG B O 1
ATOM 2959 N N . SER B 1 149 ? -9.906 -22.359 -10.984 1 85.62 149 SER B N 1
ATOM 2960 C CA . SER B 1 149 ? -10.812 -23.172 -10.188 1 85.62 149 SER B CA 1
ATOM 2961 C C . SER B 1 149 ? -10.531 -23.016 -8.695 1 85.62 149 SER B C 1
ATOM 2963 O O . SER B 1 149 ? -11.461 -22.875 -7.895 1 85.62 149 SER B O 1
ATOM 2965 N N . ARG B 1 150 ? -9.344 -23 -8.391 1 82.69 150 ARG B N 1
ATOM 2966 C CA . ARG B 1 150 ? -8.953 -22.875 -6.992 1 82.69 150 ARG B CA 1
ATOM 2967 C C . ARG B 1 150 ? -9.328 -21.5 -6.441 1 82.69 150 ARG B C 1
ATOM 2969 O O . ARG B 1 150 ? -9.805 -21.391 -5.309 1 82.69 150 ARG B O 1
ATOM 2976 N N . CYS B 1 151 ? -9.047 -20.562 -7.207 1 81.88 151 CYS B N 1
ATOM 2977 C CA . CYS B 1 151 ? -9.367 -19.203 -6.801 1 81.88 151 CYS B CA 1
ATOM 2978 C C . CYS B 1 151 ? -10.867 -19.031 -6.578 1 81.88 151 CYS B C 1
ATOM 2980 O O . CYS B 1 151 ? -11.297 -18.438 -5.594 1 81.88 151 CYS B O 1
ATOM 2982 N N . LEU B 1 152 ? -11.641 -19.516 -7.52 1 80.56 152 LEU B N 1
ATOM 2983 C CA . LEU B 1 152 ? -13.094 -19.406 -7.418 1 80.56 152 LEU B CA 1
ATOM 2984 C C . LEU B 1 152 ? -13.609 -20.172 -6.203 1 80.56 152 LEU B C 1
ATOM 2986 O O . LEU B 1 152 ? -14.531 -19.719 -5.527 1 80.56 152 LEU B O 1
ATOM 2990 N N . GLU B 1 153 ? -12.992 -21.281 -5.973 1 78.38 153 GLU B N 1
ATOM 2991 C CA . GLU B 1 153 ? -13.375 -22.062 -4.797 1 78.38 153 GLU B CA 1
ATOM 2992 C C . GLU B 1 153 ? -13.047 -21.312 -3.51 1 78.38 153 GLU B C 1
ATOM 2994 O O . GLU B 1 153 ? -13.836 -21.328 -2.562 1 78.38 153 GLU B O 1
ATOM 2999 N N . PHE B 1 154 ? -11.914 -20.781 -3.543 1 74.38 154 PHE B N 1
ATOM 3000 C CA . PHE B 1 154 ? -11.477 -20 -2.385 1 74.38 154 PHE B CA 1
ATOM 3001 C C . PHE B 1 154 ? -12.43 -18.844 -2.113 1 74.38 154 PHE B C 1
ATOM 3003 O O . PHE B 1 154 ? -12.836 -18.625 -0.971 1 74.38 154 PHE B O 1
ATOM 3010 N N . LEU B 1 155 ? -12.742 -18.156 -3.086 1 72.56 155 LEU B N 1
ATOM 3011 C CA . LEU B 1 155 ? -13.625 -17.016 -2.947 1 72.56 155 LEU B CA 1
ATOM 3012 C C . LEU B 1 155 ? -15.023 -17.438 -2.549 1 72.56 155 LEU B C 1
ATOM 3014 O O . LEU B 1 155 ? -15.688 -16.766 -1.76 1 72.56 155 LEU B O 1
ATOM 3018 N N . ALA B 1 156 ? -15.453 -18.516 -3.154 1 72.06 156 ALA B N 1
ATOM 3019 C CA . ALA B 1 156 ? -16.781 -19.031 -2.828 1 72.06 156 ALA B CA 1
ATOM 3020 C C . ALA B 1 156 ? -16.859 -19.422 -1.355 1 72.06 156 ALA B C 1
ATOM 3022 O O . ALA B 1 156 ? -17.906 -19.266 -0.723 1 72.06 156 ALA B O 1
ATOM 3023 N N . ARG B 1 157 ? -15.844 -19.891 -0.861 1 69.94 157 ARG B N 1
ATOM 3024 C CA . ARG B 1 157 ? -15.812 -20.344 0.528 1 69.94 157 ARG B CA 1
ATOM 3025 C C . ARG B 1 157 ? -15.719 -19.156 1.481 1 69.94 157 ARG B C 1
ATOM 3027 O O . ARG B 1 157 ? -16.234 -19.203 2.602 1 69.94 157 ARG B O 1
ATOM 3034 N N . ARG B 1 158 ? -15.117 -18.141 1.037 1 67.5 158 ARG B N 1
ATOM 3035 C CA . ARG B 1 158 ? -14.789 -17.062 1.956 1 67.5 158 ARG B CA 1
ATOM 3036 C C . ARG B 1 158 ? -15.758 -15.891 1.792 1 67.5 158 ARG B C 1
ATOM 3038 O O . ARG B 1 158 ? -15.906 -15.07 2.701 1 67.5 158 ARG B O 1
ATOM 3045 N N . CYS B 1 159 ? -16.297 -15.781 0.683 1 66.06 159 CYS B N 1
ATOM 3046 C CA . CYS B 1 159 ? -17.25 -14.695 0.452 1 66.06 159 CYS B CA 1
ATOM 3047 C C . CYS B 1 159 ? -18.484 -14.852 1.325 1 66.06 159 CYS B C 1
ATOM 3049 O O . CYS B 1 159 ? -19.156 -15.891 1.275 1 66.06 159 CYS B O 1
ATOM 3051 N N . ARG B 1 160 ? -18.453 -14.016 2.262 1 64.19 160 ARG B N 1
ATOM 3052 C CA . ARG B 1 160 ? -19.578 -14.039 3.18 1 64.19 160 ARG B CA 1
ATOM 3053 C C . ARG B 1 160 ? -20.781 -13.297 2.588 1 64.19 160 ARG B C 1
ATOM 3055 O O . ARG B 1 160 ? -20.609 -12.328 1.845 1 64.19 160 ARG B O 1
ATOM 3062 N N . ASP B 1 161 ? -21.906 -13.859 2.861 1 59.84 161 ASP B N 1
ATOM 3063 C CA . ASP B 1 161 ? -23.172 -13.336 2.334 1 59.84 161 ASP B CA 1
ATOM 3064 C C . ASP B 1 161 ? -23.719 -12.227 3.229 1 59.84 161 ASP B C 1
ATOM 3066 O O . ASP B 1 161 ? -24.656 -11.531 2.855 1 59.84 161 ASP B O 1
ATOM 3070 N N . GLU B 1 162 ? -23.125 -12.102 4.254 1 61.06 162 GLU B N 1
ATOM 3071 C CA . GLU B 1 162 ? -23.75 -11.172 5.188 1 61.06 162 GLU B CA 1
ATOM 3072 C C . GLU B 1 162 ? -23.344 -9.734 4.891 1 61.06 162 GLU B C 1
ATOM 3074 O O . GLU B 1 162 ? -22.625 -9.109 5.684 1 61.06 162 GLU B O 1
ATOM 3079 N N . LEU B 1 163 ? -23.797 -9.164 3.846 1 61.62 163 LEU B N 1
ATOM 3080 C CA . LEU B 1 163 ? -23.531 -7.801 3.398 1 61.62 163 LEU B CA 1
ATOM 3081 C C . LEU B 1 163 ? -24.031 -6.789 4.422 1 61.62 163 LEU B C 1
ATOM 3083 O O . LEU B 1 163 ? -23.516 -5.672 4.504 1 61.62 163 LEU B O 1
ATOM 3087 N N . TYR B 1 164 ? -24.906 -7.27 5.191 1 62.91 164 TYR B N 1
ATOM 3088 C CA . TYR B 1 164 ? -25.5 -6.359 6.16 1 62.91 164 TYR B CA 1
ATOM 3089 C C . TYR B 1 164 ? -24.484 -5.93 7.207 1 62.91 164 TYR B C 1
ATOM 3091 O O . TYR B 1 164 ? -24.547 -4.812 7.723 1 62.91 164 TYR B O 1
ATOM 3099 N N . GLU B 1 165 ? -23.594 -6.762 7.418 1 72.81 165 GLU B N 1
ATOM 3100 C CA . GLU B 1 165 ? -22.578 -6.402 8.406 1 72.81 165 GLU B CA 1
ATOM 3101 C C . GLU B 1 165 ? -21.734 -5.223 7.926 1 72.81 165 GLU B C 1
ATOM 3103 O O . GLU B 1 165 ? -21.406 -4.324 8.703 1 72.81 165 GLU B O 1
ATOM 3108 N N . VAL B 1 166 ? -21.5 -5.219 6.723 1 75.06 166 VAL B N 1
ATOM 3109 C CA . VAL B 1 166 ? -20.703 -4.137 6.152 1 75.06 166 VAL B CA 1
ATOM 3110 C C . VAL B 1 166 ? -21.484 -2.834 6.188 1 75.06 166 VAL B C 1
ATOM 3112 O O . VAL B 1 166 ? -20.969 -1.794 6.594 1 75.06 166 VAL B O 1
ATOM 3115 N N . VAL B 1 167 ? -22.703 -2.934 5.852 1 78.69 167 VAL B N 1
ATOM 3116 C CA . VAL B 1 167 ? -23.562 -1.752 5.805 1 78.69 167 VAL B CA 1
ATOM 3117 C C . VAL B 1 167 ? -23.75 -1.187 7.211 1 78.69 167 VAL B C 1
ATOM 3119 O O . VAL B 1 167 ? -23.688 0.028 7.41 1 78.69 167 VAL B O 1
ATOM 3122 N N . ASP B 1 168 ? -23.938 -2.031 8.133 1 82.12 168 ASP B N 1
ATOM 3123 C CA . ASP B 1 168 ? -24.109 -1.598 9.516 1 82.12 168 ASP B CA 1
ATOM 3124 C C . ASP B 1 168 ? -22.875 -0.867 10.016 1 82.12 168 ASP B C 1
ATOM 3126 O O . ASP B 1 168 ? -22.984 0.152 10.703 1 82.12 168 ASP B O 1
ATOM 3130 N N . ASN B 1 169 ? -21.797 -1.399 9.672 1 84.12 169 ASN B N 1
ATOM 3131 C CA . ASN B 1 169 ? -20.547 -0.764 10.078 1 84.12 169 ASN B CA 1
ATOM 3132 C C . ASN B 1 169 ? -20.359 0.588 9.398 1 84.12 169 ASN B C 1
ATOM 3134 O O . ASN B 1 169 ? -19.875 1.538 10.016 1 84.12 169 ASN B O 1
ATOM 3138 N N . MET B 1 170 ? -20.797 0.6 8.188 1 83.69 170 MET B N 1
ATOM 3139 C CA . MET B 1 170 ? -20.703 1.866 7.469 1 83.69 170 MET B CA 1
ATOM 3140 C C . MET B 1 170 ? -21.609 2.916 8.086 1 83.69 170 MET B C 1
ATOM 3142 O O . MET B 1 170 ? -21.219 4.066 8.266 1 83.69 170 MET B O 1
ATOM 3146 N N . VAL B 1 171 ? -22.797 2.535 8.438 1 85.62 171 VAL B N 1
ATOM 3147 C CA . VAL B 1 171 ? -23.766 3.443 9.055 1 85.62 171 VAL B CA 1
ATOM 3148 C C . VAL B 1 171 ? -23.219 3.926 10.398 1 85.62 171 VAL B C 1
ATOM 3150 O O . VAL B 1 171 ? -23.281 5.117 10.711 1 85.62 171 VAL B O 1
ATOM 3153 N N . HIS B 1 172 ? -22.672 3.021 11.086 1 87.75 172 HIS B N 1
ATOM 3154 C CA . HIS B 1 172 ? -22.078 3.398 12.367 1 87.75 172 HIS B CA 1
ATOM 3155 C C . HIS B 1 172 ? -20.938 4.387 12.18 1 87.75 172 HIS B C 1
ATOM 3157 O O . HIS B 1 172 ? -20.828 5.371 12.914 1 87.75 172 HIS B O 1
ATOM 3163 N N . ALA B 1 173 ? -20.172 4.105 11.25 1 87.69 173 ALA B N 1
ATOM 3164 C CA . ALA B 1 173 ? -19.031 4.973 10.984 1 87.69 173 ALA B CA 1
ATOM 3165 C C . ALA B 1 173 ? -19.484 6.383 10.617 1 87.69 173 ALA B C 1
ATOM 3167 O O . ALA B 1 173 ? -18.828 7.363 10.992 1 87.69 173 ALA B O 1
ATOM 3168 N N . VAL B 1 174 ? -20.562 6.43 9.969 1 86.56 174 VAL B N 1
ATOM 3169 C CA . VAL B 1 174 ? -21.047 7.715 9.477 1 86.56 174 VAL B CA 1
ATOM 3170 C C . VAL B 1 174 ? -21.859 8.414 10.57 1 86.56 174 VAL B C 1
ATOM 3172 O O . VAL B 1 174 ? -21.766 9.633 10.727 1 86.56 174 VAL B O 1
ATOM 3175 N N . SER B 1 175 ? -22.5 7.672 11.414 1 85.62 175 SER B N 1
ATOM 3176 C CA . SER B 1 175 ? -23.531 8.297 12.242 1 85.62 175 SER B CA 1
ATOM 3177 C C . SER B 1 175 ? -23.125 8.312 13.711 1 85.62 175 SER B C 1
ATOM 3179 O O . SER B 1 175 ? -23.641 9.102 14.5 1 85.62 175 SER B O 1
ATOM 3181 N N . SER B 1 176 ? -22.234 7.496 14.016 1 87.44 176 SER B N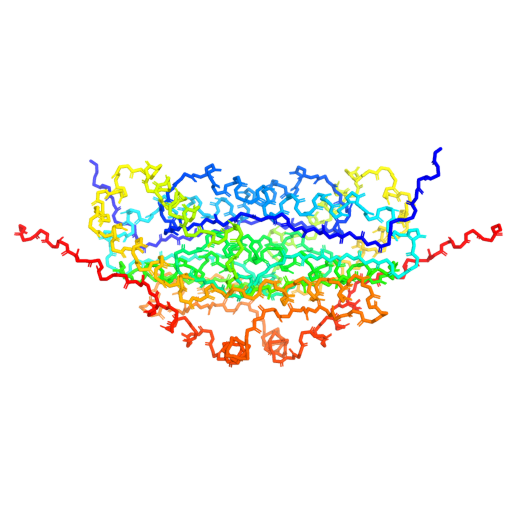 1
ATOM 3182 C CA . SER B 1 176 ? -21.875 7.398 15.43 1 87.44 176 SER B CA 1
ATOM 3183 C C . SER B 1 176 ? -21.172 8.664 15.914 1 87.44 176 SER B C 1
ATOM 3185 O O . SER B 1 176 ? -20.484 9.328 15.141 1 87.44 176 SER B O 1
ATOM 3187 N N . ARG B 1 177 ? -21.312 9.023 17.172 1 82.31 177 ARG B N 1
ATOM 3188 C CA . ARG B 1 177 ? -20.625 10.156 17.781 1 82.31 177 ARG B CA 1
ATOM 3189 C C . ARG B 1 177 ? -19.125 9.875 17.938 1 82.31 177 ARG B C 1
ATOM 3191 O O . ARG B 1 177 ? -18.312 10.789 17.875 1 82.31 177 ARG B O 1
ATOM 3198 N N . ARG B 1 178 ? -18.906 8.648 18.156 1 85.56 178 ARG B N 1
ATOM 3199 C CA . ARG B 1 178 ? -17.516 8.234 18.328 1 85.56 178 ARG B CA 1
ATOM 3200 C C . ARG B 1 178 ? -17.156 7.082 17.391 1 85.56 178 ARG B C 1
ATOM 3202 O O . ARG B 1 178 ? -16.984 5.945 17.828 1 85.56 178 ARG B O 1
ATOM 3209 N N . PRO B 1 179 ? -16.969 7.367 16.172 1 88.12 179 PRO B N 1
ATOM 3210 C CA . PRO B 1 179 ? -16.625 6.289 15.234 1 88.12 179 PRO B CA 1
ATOM 3211 C C . PRO B 1 179 ? -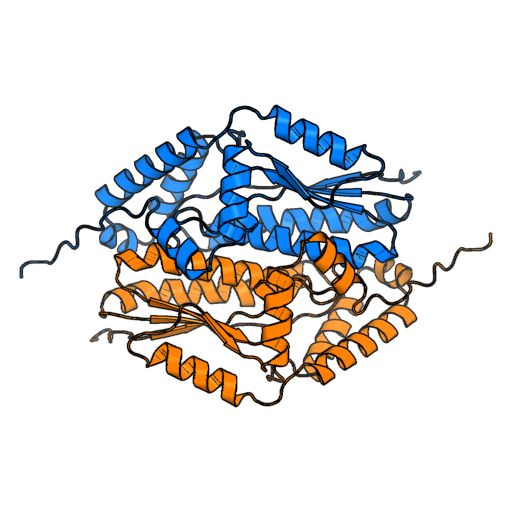15.266 5.664 15.523 1 88.12 179 PRO B C 1
ATOM 3213 O O . PRO B 1 179 ? -14.406 6.309 16.125 1 88.12 179 PRO B O 1
ATOM 3216 N N . LYS B 1 180 ? -15.219 4.387 15.211 1 85.75 180 LYS B N 1
ATOM 3217 C CA . LYS B 1 180 ? -13.961 3.668 15.375 1 85.75 180 LYS B CA 1
ATOM 3218 C C . LYS B 1 180 ? -12.969 4.031 14.273 1 85.75 180 LYS B C 1
ATOM 3220 O O . LYS B 1 180 ? -13.367 4.465 13.195 1 85.75 180 LYS B O 1
ATOM 3225 N N . ARG B 1 181 ? -11.695 3.83 14.625 1 85.56 181 ARG B N 1
ATOM 3226 C CA . ARG B 1 181 ? -10.641 4.039 13.641 1 85.56 181 ARG B CA 1
ATOM 3227 C C . ARG B 1 181 ? -10.805 3.094 12.453 1 85.56 181 ARG B C 1
ATOM 3229 O O . ARG B 1 181 ? -10.609 3.492 11.305 1 85.56 181 ARG B O 1
ATOM 3236 N N . SER B 1 182 ? -11.125 1.849 12.859 1 86 182 SER B N 1
ATOM 3237 C CA . SER B 1 182 ? -11.273 0.813 11.844 1 86 182 SER B CA 1
ATOM 3238 C C . SER B 1 182 ? -12.367 -0.179 12.219 1 86 182 SER B C 1
ATOM 3240 O O . SER B 1 182 ? -12.508 -0.548 13.391 1 86 182 SER B O 1
ATOM 3242 N N . TYR B 1 183 ? -13.125 -0.495 11.148 1 83.31 183 TYR B N 1
ATOM 3243 C CA . TYR B 1 183 ? -14.188 -1.478 11.305 1 83.31 183 TYR B CA 1
ATOM 3244 C C . TYR B 1 183 ? -13.867 -2.756 10.539 1 83.31 183 TYR B C 1
ATOM 3246 O O . TYR B 1 183 ? -13.875 -2.771 9.305 1 83.31 183 TYR B O 1
ATOM 3254 N N . PHE B 1 184 ? -13.516 -3.721 11.281 1 80.06 184 PHE B N 1
ATOM 3255 C CA . PHE B 1 184 ? -13.297 -5.027 10.664 1 80.06 184 PHE B CA 1
ATOM 3256 C C . PHE B 1 184 ? -14.633 -5.719 10.391 1 80.06 184 PHE B C 1
ATOM 3258 O O . PHE B 1 184 ? -15.438 -5.902 11.297 1 80.06 184 PHE B O 1
ATOM 3265 N N . CYS B 1 185 ? -14.867 -5.898 9.148 1 76.81 185 CYS B N 1
ATOM 3266 C CA . CYS B 1 185 ? -16.109 -6.562 8.773 1 76.81 185 CYS B CA 1
ATOM 3267 C C . CYS B 1 185 ? -15.859 -8.016 8.383 1 76.81 185 CYS B C 1
ATOM 3269 O O . CYS B 1 185 ? -15.484 -8.297 7.246 1 76.81 185 CYS B O 1
ATOM 3271 N N . GLY B 1 186 ? -15.992 -8.805 9.219 1 72.31 186 GLY B N 1
ATOM 3272 C CA . GLY B 1 186 ? -15.82 -10.242 9.031 1 72.31 186 GLY B CA 1
ATOM 3273 C C . GLY B 1 186 ? -16.328 -11.055 10.211 1 72.31 186 GLY B C 1
ATOM 3274 O O . GLY B 1 186 ? -16.719 -10.492 11.234 1 72.31 186 GLY B O 1
ATOM 3275 N N . GLY B 1 187 ? -16.547 -12.375 10 1 70.5 187 GLY B N 1
ATOM 3276 C CA . GLY B 1 187 ? -16.969 -13.25 11.086 1 70.5 187 GLY B CA 1
ATOM 3277 C C . GLY B 1 187 ? -15.914 -13.422 12.156 1 70.5 187 GLY B C 1
ATOM 3278 O O . GLY B 1 187 ? -14.789 -12.93 12.016 1 70.5 187 GLY B O 1
ATOM 3279 N N . THR B 1 188 ? -16.266 -13.922 13.25 1 69.56 188 THR B N 1
ATOM 3280 C CA . THR B 1 188 ? -15.367 -14.148 14.375 1 69.56 188 THR B CA 1
ATOM 3281 C C . THR B 1 188 ? -14.156 -14.969 13.945 1 69.56 188 THR B C 1
ATOM 3283 O O . THR B 1 188 ? -13.039 -14.727 14.398 1 69.56 188 THR B O 1
ATOM 3286 N N . GLY B 1 189 ? -14.5 -15.883 13.047 1 70.88 189 GLY B N 1
ATOM 3287 C CA . GLY B 1 189 ? -13.398 -16.703 12.562 1 70.88 189 GLY B CA 1
ATOM 3288 C C . GLY B 1 189 ? -12.367 -15.922 11.789 1 70.88 189 GLY B C 1
ATOM 3289 O O . GLY B 1 189 ? -11.164 -16.109 11.984 1 70.88 189 GLY B O 1
ATOM 3290 N N . ASP B 1 190 ? -12.812 -15 11.086 1 73.75 190 ASP B N 1
ATOM 3291 C CA . ASP B 1 190 ? -11.906 -14.195 10.281 1 73.75 190 ASP B CA 1
ATOM 3292 C C . ASP B 1 190 ? -11.125 -13.211 11.148 1 73.75 190 ASP B C 1
ATOM 3294 O O . ASP B 1 190 ? -9.938 -12.977 10.914 1 73.75 190 ASP B O 1
ATOM 3298 N N . ARG B 1 191 ? -11.797 -12.711 12.062 1 72.69 191 ARG B N 1
ATOM 3299 C CA . ARG B 1 191 ? -11.141 -11.789 12.984 1 72.69 191 ARG B CA 1
ATOM 3300 C C . ARG B 1 191 ? -10.008 -12.484 13.734 1 72.69 191 ARG B C 1
ATOM 3302 O O . ARG B 1 191 ? -8.93 -11.906 13.906 1 72.69 191 ARG B O 1
ATOM 3309 N N . PHE B 1 192 ? -10.336 -13.648 14.086 1 74.62 192 PHE B N 1
ATOM 3310 C CA . PHE B 1 192 ? -9.32 -14.422 14.805 1 74.62 192 PHE B CA 1
ATOM 3311 C C . PHE B 1 192 ? -8.133 -14.727 13.906 1 74.62 192 PHE B C 1
ATOM 3313 O O . PHE B 1 192 ? -6.98 -14.594 14.328 1 74.62 192 PHE B O 1
ATOM 3320 N N . ARG B 1 193 ? -8.469 -15.109 12.766 1 73.44 193 ARG B N 1
ATOM 3321 C CA . ARG B 1 193 ? -7.406 -15.438 11.82 1 73.44 193 ARG B CA 1
ATOM 3322 C C . ARG B 1 193 ? -6.52 -14.227 11.547 1 73.44 193 ARG B C 1
ATOM 3324 O O . ARG B 1 193 ? -5.293 -14.336 11.531 1 73.44 193 ARG B O 1
ATOM 3331 N N . PHE B 1 194 ? -7.082 -13.172 11.422 1 74.25 194 PHE B N 1
ATOM 3332 C CA . PHE B 1 194 ? -6.324 -11.969 11.117 1 74.25 194 PHE B CA 1
ATOM 3333 C C . PHE B 1 194 ? -5.508 -11.523 12.328 1 74.25 194 PHE B C 1
ATOM 3335 O O . PHE B 1 194 ? -4.375 -11.062 12.18 1 74.25 194 PHE B O 1
ATOM 3342 N N . SER B 1 195 ? -6.109 -11.648 13.453 1 71.94 195 SER B N 1
ATOM 3343 C CA . SER B 1 195 ? -5.367 -11.328 14.672 1 71.94 195 SER B CA 1
ATOM 3344 C C . SER B 1 195 ? -4.148 -12.227 14.828 1 71.94 195 SER B C 1
ATOM 3346 O O . SER B 1 195 ? -3.082 -11.773 15.25 1 71.94 195 SER B O 1
ATOM 3348 N N . LEU B 1 196 ? -4.344 -13.445 14.438 1 72.56 196 LEU B N 1
ATOM 3349 C CA . LEU B 1 196 ? -3.238 -14.391 14.508 1 72.56 196 LEU B CA 1
ATOM 3350 C C . LEU B 1 196 ? -2.129 -14 13.531 1 72.56 196 LEU B C 1
ATOM 3352 O O . LEU B 1 196 ? -0.947 -14.039 13.883 1 72.56 196 LEU B O 1
ATOM 3356 N N . PHE B 1 197 ? -2.547 -13.602 12.406 1 73.56 197 PHE B N 1
ATOM 3357 C CA . PHE B 1 197 ? -1.563 -13.203 11.406 1 73.56 197 PHE B CA 1
ATOM 3358 C C . PHE B 1 197 ? -0.76 -12 11.891 1 73.56 197 PHE B C 1
ATOM 3360 O O . PHE B 1 197 ? 0.434 -11.891 11.602 1 73.56 197 PHE B O 1
ATOM 3367 N N . ARG B 1 198 ? -1.377 -11.156 12.586 1 70.12 198 ARG B N 1
ATOM 3368 C CA . ARG B 1 198 ? -0.719 -9.953 13.086 1 70.12 198 ARG B CA 1
ATOM 3369 C C . ARG B 1 198 ? 0.313 -10.297 14.148 1 70.12 198 ARG B C 1
ATOM 3371 O O . ARG B 1 198 ? 1.312 -9.594 14.305 1 70.12 198 ARG B O 1
ATOM 3378 N N . MET B 1 199 ? 0.008 -11.367 14.75 1 68.19 199 MET B N 1
ATOM 3379 C CA . MET B 1 199 ? 0.871 -11.742 15.867 1 68.19 199 MET B CA 1
ATOM 3380 C C . MET B 1 199 ? 2.018 -12.633 15.391 1 68.19 199 MET B C 1
ATOM 3382 O O . MET B 1 199 ? 3.061 -12.711 16.047 1 68.19 199 MET B O 1
ATOM 3386 N N . LEU B 1 200 ? 1.831 -13.273 14.328 1 71.56 200 LEU B N 1
ATOM 3387 C CA . LEU B 1 200 ? 2.824 -14.227 13.844 1 71.56 200 LEU B CA 1
ATOM 3388 C C . LEU B 1 200 ? 3.969 -13.508 13.141 1 71.56 200 LEU B C 1
ATOM 3390 O O . LEU B 1 200 ? 3.787 -12.406 12.617 1 71.56 200 LEU B O 1
ATOM 3394 N N . ALA B 1 201 ? 5.121 -14.18 13.242 1 70.44 201 ALA B N 1
ATOM 3395 C CA . ALA B 1 201 ? 6.254 -13.672 12.477 1 70.44 201 ALA B CA 1
ATOM 3396 C C . ALA B 1 201 ? 5.934 -13.609 10.984 1 70.44 201 ALA B C 1
ATOM 3398 O O . ALA B 1 201 ? 5.262 -14.5 10.453 1 70.44 201 ALA B O 1
ATOM 3399 N N . PRO B 1 202 ? 6.379 -12.594 10.383 1 70.19 202 PRO B N 1
ATOM 3400 C CA . PRO B 1 202 ? 6.09 -12.445 8.953 1 70.19 202 PRO B CA 1
ATOM 3401 C C . PRO B 1 202 ? 6.488 -13.68 8.141 1 70.19 202 PRO B C 1
ATOM 3403 O O . PRO B 1 202 ? 5.809 -14.031 7.176 1 70.19 202 PRO B O 1
ATOM 3406 N N . THR B 1 203 ? 7.461 -14.352 8.578 1 73.38 203 THR B N 1
ATOM 3407 C CA . THR B 1 203 ? 7.918 -15.539 7.875 1 73.38 203 THR B CA 1
ATOM 3408 C C . THR B 1 203 ? 6.883 -16.656 7.98 1 73.38 203 THR B C 1
ATOM 3410 O O . THR B 1 203 ? 6.66 -17.391 7.016 1 73.38 203 THR B O 1
ATOM 3413 N N . THR B 1 204 ? 6.32 -16.688 9.164 1 73.94 204 THR B N 1
ATOM 3414 C CA . THR B 1 204 ? 5.309 -17.719 9.375 1 73.94 204 THR B CA 1
ATOM 3415 C C . THR B 1 204 ? 4.059 -17.422 8.555 1 73.94 204 THR B C 1
ATOM 3417 O O . THR B 1 204 ? 3.479 -18.328 7.949 1 73.94 204 THR B O 1
ATOM 3420 N N . VAL B 1 205 ? 3.744 -16.234 8.523 1 76.06 205 VAL B N 1
ATOM 3421 C CA . VAL B 1 205 ? 2.586 -15.812 7.738 1 76.06 205 VAL B CA 1
ATOM 3422 C C . VAL B 1 205 ? 2.828 -16.125 6.262 1 76.06 205 VAL B C 1
ATOM 3424 O O . VAL B 1 205 ? 1.943 -16.641 5.578 1 76.06 205 VAL B O 1
ATOM 3427 N N . ASP B 1 206 ? 4.02 -15.859 5.832 1 79.31 206 ASP B N 1
ATOM 3428 C CA . ASP B 1 206 ? 4.387 -16.125 4.445 1 79.31 206 ASP B CA 1
ATOM 3429 C C . ASP B 1 206 ? 4.258 -17.609 4.113 1 79.31 206 ASP B C 1
ATOM 3431 O O . ASP B 1 206 ? 3.73 -17.969 3.061 1 79.31 206 ASP B O 1
ATOM 3435 N N . ARG B 1 207 ? 4.672 -18.406 4.977 1 75.19 207 ARG B N 1
ATOM 3436 C CA . ARG B 1 207 ? 4.609 -19.844 4.766 1 75.19 207 ARG B CA 1
ATOM 3437 C C . ARG B 1 207 ? 3.164 -20.312 4.66 1 75.19 207 ARG B C 1
ATOM 3439 O O . ARG B 1 207 ? 2.836 -21.156 3.811 1 75.19 207 ARG B O 1
ATOM 3446 N N . ILE B 1 208 ? 2.363 -19.797 5.504 1 75.94 208 ILE B N 1
ATOM 3447 C CA . ILE B 1 208 ? 0.958 -20.188 5.539 1 75.94 208 ILE B CA 1
ATOM 3448 C C . ILE B 1 208 ? 0.27 -19.734 4.25 1 75.94 208 ILE B C 1
ATOM 3450 O O . ILE B 1 208 ? -0.474 -20.516 3.639 1 75.94 208 ILE B O 1
ATOM 3454 N N . LEU B 1 209 ? 0.607 -18.609 3.822 1 77.25 209 LEU B N 1
ATOM 3455 C CA . LEU B 1 209 ? -0.061 -18.047 2.65 1 77.25 209 LEU B CA 1
ATOM 3456 C C . LEU B 1 209 ? 0.445 -18.719 1.372 1 77.25 209 LEU B C 1
ATOM 3458 O O . LEU B 1 209 ? -0.293 -18.828 0.39 1 77.25 209 LEU B O 1
ATOM 3462 N N . CYS B 1 210 ? 1.681 -19.062 1.398 1 69.19 210 CYS B N 1
ATOM 3463 C CA . CYS B 1 210 ? 2.24 -19.766 0.245 1 69.19 210 CYS B CA 1
ATOM 3464 C C . CYS B 1 210 ? 1.55 -21.094 0.031 1 69.19 210 CYS B C 1
ATOM 3466 O O . CYS B 1 210 ? 1.542 -21.625 -1.082 1 69.19 210 CYS B O 1
ATOM 3468 N N . SER B 1 211 ? 1.119 -21.562 1.129 1 64.38 211 SER B N 1
ATOM 3469 C CA . SER B 1 211 ? 0.465 -22.859 1.021 1 64.38 211 SER B CA 1
ATOM 3470 C C . SER B 1 211 ? -0.946 -22.719 0.459 1 64.38 211 SER B C 1
ATOM 3472 O O . SER B 1 211 ? -1.548 -23.703 0.033 1 64.38 211 SER B O 1
ATOM 3474 N N . ILE B 1 212 ? -1.309 -21.438 0.407 1 59.34 212 ILE B N 1
ATOM 3475 C CA . ILE B 1 212 ? -2.652 -21.156 -0.083 1 59.34 212 ILE B CA 1
ATOM 3476 C C . ILE B 1 212 ? -2.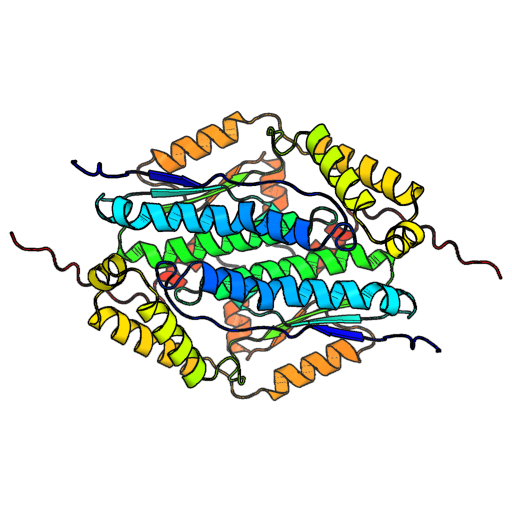613 -20.938 -1.595 1 59.34 212 ILE B C 1
ATOM 3478 O O . ILE B 1 212 ? -1.86 -20.094 -2.09 1 59.34 212 ILE B O 1
ATOM 3482 N N . ASN B 1 213 ? -3.209 -21.703 -2.465 1 57.12 213 ASN B N 1
ATOM 3483 C CA . ASN B 1 213 ? -3.543 -21.531 -3.875 1 57.12 213 ASN B CA 1
ATOM 3484 C C . ASN B 1 213 ? -2.338 -21.812 -4.773 1 57.12 213 ASN B C 1
ATOM 3486 O O . ASN B 1 213 ? -2.215 -21.219 -5.848 1 57.12 213 ASN B O 1
ATOM 3490 N N . GLN B 1 214 ? -1.184 -22.156 -4.406 1 57.22 214 GLN B N 1
ATOM 3491 C CA . GLN B 1 214 ? -0.112 -22.406 -5.363 1 57.22 214 GLN B CA 1
ATOM 3492 C C . GLN B 1 214 ? -0.201 -23.812 -5.941 1 57.22 214 GLN B C 1
ATOM 3494 O O . GLN B 1 214 ? -0.387 -24.781 -5.203 1 57.22 214 GLN B O 1
ATOM 3499 N N . SER B 1 215 ? -0.813 -23.766 -7.129 1 53.81 215 SER B N 1
ATOM 3500 C CA . SER B 1 215 ? -0.844 -25.047 -7.84 1 53.81 215 SER B CA 1
ATOM 3501 C C . SER B 1 215 ? 0.564 -25.531 -8.172 1 53.81 215 SER B C 1
ATOM 3503 O O . SER B 1 215 ? 1.504 -24.734 -8.219 1 53.81 215 SER B O 1
ATOM 3505 N N . GLU B 1 216 ? 0.867 -26.766 -8.008 1 52.66 216 GLU B N 1
ATOM 3506 C CA . GLU B 1 216 ? 2.111 -27.422 -8.398 1 52.66 216 GLU B CA 1
ATOM 3507 C C . GLU B 1 216 ? 2.432 -27.156 -9.867 1 52.66 216 GLU B C 1
ATOM 3509 O O . GLU B 1 216 ? 1.561 -27.281 -10.734 1 52.66 216 GLU B O 1
ATOM 3514 N N . ILE B 1 217 ? 3.16 -26.156 -10.273 1 53.5 217 ILE B N 1
ATOM 3515 C CA . ILE B 1 217 ? 3.639 -26.047 -11.648 1 53.5 217 ILE B CA 1
ATOM 3516 C C . ILE B 1 217 ? 4.375 -27.328 -12.039 1 53.5 217 ILE B C 1
ATOM 3518 O O . ILE B 1 217 ? 5.309 -27.75 -11.352 1 53.5 217 ILE B O 1
ATOM 3522 N N . ARG B 1 218 ? 3.707 -28.328 -12.57 1 44.16 218 ARG B N 1
ATOM 3523 C CA . ARG B 1 218 ? 4.402 -29.469 -13.148 1 44.16 218 ARG B CA 1
ATOM 3524 C C . ARG B 1 218 ? 5.543 -29.016 -14.055 1 44.16 218 ARG B C 1
ATOM 3526 O O . ARG B 1 218 ? 5.332 -28.219 -14.977 1 44.16 218 ARG B O 1
ATOM 3533 N N . ARG B 1 219 ? 6.73 -28.766 -13.516 1 44.19 219 ARG B N 1
ATOM 3534 C CA . ARG B 1 219 ? 7.938 -28.688 -14.328 1 44.19 219 ARG B CA 1
ATOM 3535 C C . ARG B 1 219 ? 7.863 -29.625 -15.523 1 44.19 219 ARG B C 1
ATOM 3537 O O . ARG B 1 219 ? 7.77 -30.844 -15.352 1 44.19 219 ARG B O 1
ATOM 3544 N N . SER B 1 220 ? 7.242 -29.406 -16.547 1 33.09 220 SER B N 1
ATOM 3545 C CA . SER B 1 220 ? 7.672 -30.234 -17.672 1 33.09 220 SER B CA 1
ATOM 3546 C C . SER B 1 220 ? 9.18 -30.156 -17.875 1 33.09 220 SER B C 1
ATOM 3548 O O . SER B 1 220 ? 9.719 -29.109 -18.219 1 33.09 220 SER B O 1
ATOM 3550 N N . ILE B 1 221 ? 10.055 -30.656 -17.062 1 32.22 221 ILE B N 1
ATOM 3551 C CA . ILE B 1 221 ? 11.391 -31.109 -17.438 1 32.22 221 ILE B CA 1
ATOM 3552 C C . ILE B 1 221 ? 11.367 -31.656 -18.859 1 32.22 221 ILE B C 1
ATOM 3554 O O . ILE B 1 221 ? 10.672 -32.625 -19.125 1 32.22 221 ILE B O 1
ATOM 3558 N N . SER B 1 222 ? 11.461 -31 -19.922 1 29.2 222 SER B N 1
ATOM 3559 C CA . SER B 1 222 ? 11.969 -31.734 -21.078 1 29.2 222 SER B CA 1
ATOM 3560 C C . SER B 1 222 ? 13.062 -32.719 -20.672 1 29.2 222 SER B C 1
ATOM 3562 O O . SER B 1 222 ? 14.055 -32.344 -20.047 1 29.2 222 SER B O 1
ATOM 3564 N N . ASP B 1 223 ? 12.852 -33.906 -20.453 1 27.36 223 ASP B N 1
ATOM 3565 C CA . ASP B 1 223 ? 13.648 -35.094 -20.797 1 27.36 223 ASP B CA 1
ATOM 3566 C C . ASP B 1 223 ? 14.492 -34.844 -22.047 1 27.36 223 ASP B C 1
ATOM 3568 O O . ASP B 1 223 ? 15.188 -35.719 -22.516 1 27.36 223 ASP B O 1
ATOM 3572 N N . GLU B 1 224 ? 14.773 -33.688 -22.781 1 26.03 224 GLU B N 1
ATOM 3573 C CA . GLU B 1 224 ? 15.914 -34.094 -23.609 1 26.03 224 GLU B CA 1
ATOM 3574 C C . GLU B 1 224 ? 17.203 -34.125 -22.797 1 26.03 224 GLU B C 1
ATOM 3576 O O . GLU B 1 224 ? 17.391 -33.344 -21.875 1 26.03 224 GLU B O 1
#

Sequence (448 aa):
MSIAALWAVVANAGMMSAGELEWGSSDSVRYLFEVNVFGVVNVVKMALPFLRRTQNARVVIVASVAGRVTYPGLAYYCMSKHAVVSFADGLRREMRKWSIVVSTIEPVLYRTKMALPEQIQCSMDQAWQDSPESVRETYGKNYFEAFRSRCLEFLARRCRDELYEVVDNMVHAVSSRRPKRSYFCGGTGDRFRFSLFRMLAPTTVDRILCSINQSEIRRSISDEMSIAALWAVVANAGMMSAGELEWGSSDSVRYLFEVNVFGVVNVVKMALPFLRRTQNARVVIVASVAGRVTYPGLAYYCMSKHAVVSFADGLRREMRKWSIVVSTIEPVLYRTKMALPEQIQCSMDQAWQDSPESVRETYGKNYFEAFRSRCLEFLARRCRDELYEVVDNMVHAVSSRRPKRSYFCGGTGDRFRFSLFRMLAPTTVDRILCSINQSEIRRSISDE

Secondary structure (DSSP, 8-state):
-------EEEE-------B-TTSS-HHHHHHHHIIIIIHHHHHHHHHHHHHTTSTT-EEEEE--GGGTSPPTTBHHHHHHHHHHHHHHHHHHHHHGGGT-EEEEEEE-SB--GGG-HHHHHHHHHHHHHHS-HHHHHHH-HHHHHHHHHHHHHHHHHH-BS-HHHHHHHHHHHHH-SS--SEEEES-HHHHHHHHHHHHS-HHHHHHHHHTSS-----------/-------EEEE-------B-TTSS-HHHHHHHHIIIIIHHHHHHHHHHHHHTTSTT-EEEEE--GGGTSPPTTBHHHHHHHHHHHHHHHHHHHHHGGGT-EEEEEEE-SB--GGG-HHHHHHHHHHHHHTS-HHHHHHH-HHHHHHHHHHHHHHHHHH-BS-HHHHHHHHHHHHH-SS--SEEEES-HHHHHHHHHHHHS-HHHHHHHHHTSS-----------

InterPro domains:
  IPR002347 Short-chain dehydrogenase/reductase SDR [PF00106] (5-115)
  IPR002347 Short-chain dehydrogenase/reductase SDR [PR00081] (4-15)
  IPR002347 Short-chain dehydrogenase/reductase SDR [PR00081] (51-67)
  IPR002347 Short-chain dehydrogenase/reductase SDR [PR00081] (77-96)
  IPR002347 Short-chain dehydrogenase/reductase SDR [PR00081] (98-115)
  IPR020904 Short-chain dehydrogenase/reductase, conserved site [PS00061] (64-92)
  IPR036291 NAD(P)-binding domain superfamily [SSF51735] (6-187)

Organism: Ixodes scapularis (NCBI:txid6945)

Radius of gyration: 22.12 Å; Cα contacts (8 Å, |Δi|>4): 753; chains: 2; bounding box: 53×74×49 Å

Solvent-accessible surface area (backbone atoms only — not comparable to full-atom values): 23319 Å² total; per-residue (Å²): 127,82,79,68,69,35,56,62,46,76,41,67,51,65,70,69,47,36,42,49,86,80,44,28,46,74,63,57,53,51,49,49,35,45,42,31,31,50,42,34,52,51,55,50,58,68,43,45,75,37,24,63,73,22,85,68,9,34,39,37,36,52,53,29,49,43,27,78,45,52,42,56,42,27,20,70,36,15,13,32,26,17,21,38,46,29,41,48,50,14,46,32,41,61,30,46,78,61,43,34,45,45,26,36,38,25,39,44,59,40,56,38,85,62,50,28,64,67,54,39,49,50,35,31,50,48,22,54,69,51,22,55,66,70,54,48,63,70,61,31,69,67,49,50,53,51,48,52,51,47,51,51,49,50,45,62,71,49,33,38,78,64,58,60,56,50,50,52,51,50,50,39,53,70,66,43,93,74,49,54,62,62,41,77,32,61,56,71,68,51,51,49,51,50,52,48,51,67,69,42,54,69,67,56,45,47,54,57,45,38,67,48,82,64,68,82,71,76,74,76,67,74,84,119,127,82,78,67,71,35,57,62,45,76,41,64,51,66,70,68,48,37,42,49,87,78,44,28,44,73,64,56,53,51,49,50,36,46,42,31,31,50,42,36,52,51,55,49,59,68,44,44,76,37,24,62,72,22,86,67,7,36,39,38,36,51,53,29,48,43,28,77,44,50,43,57,42,27,22,69,34,15,15,32,25,17,21,39,45,28,41,48,52,12,46,30,42,59,31,47,79,60,45,34,44,46,27,35,37,25,38,42,61,41,56,37,86,62,49,29,64,67,54,38,49,50,34,31,52,48,22,54,69,52,22,56,67,70,56,47,64,69,62,31,69,69,49,50,53,50,47,50,51,46,50,50,50,50,46,62,71,51,31,38,78,64,58,60,56,50,52,53,50,48,51,39,51,71,67,43,93,74,50,56,65,63,41,78,32,60,56,71,68,50,51,49,51,51,53,48,50,67,68,39,54,70,67,56,45,48,54,57,46,37,68,46,81,62,68,81,70,77,72,77,67,72,82,119

Nearest PDB structures (foldseek):
  6dtp-assembly1_B  TM=8.232E-01  e=3.846E-12  Homo sapiens
  1qyv-assembly1_A  TM=8.413E-01  e=1.854E-11  Homo sapiens
  3gvc-assembly1_B  TM=7.230E-01  e=3.785E-08  Mycobacterium tuberculosis H37Rv
  1ae1-assembly1_B  TM=7.104E-01  e=1.617E-07  Datura stramonium
  3lf2-assembly1_A  TM=7.739E-01  e=1.930E-06  Pseudomonas aeruginosa PAO1